Protein AF-A0A961DR16-F1 (afdb_monomer)

Structure (mmCIF, N/CA/C/O backbone):
data_AF-A0A961DR16-F1
#
_entry.id   AF-A0A961DR16-F1
#
loop_
_atom_site.group_PDB
_atom_site.id
_atom_site.type_symbol
_atom_site.label_atom_id
_atom_site.label_alt_id
_atom_site.label_comp_id
_atom_site.label_asym_id
_atom_site.label_entity_id
_atom_site.label_seq_id
_atom_site.pdbx_PDB_ins_code
_atom_site.Cartn_x
_atom_site.Cartn_y
_atom_site.Cartn_z
_atom_site.occupancy
_atom_site.B_iso_or_equiv
_atom_site.auth_seq_id
_atom_site.auth_comp_id
_atom_site.auth_asym_id
_atom_site.auth_atom_id
_atom_site.pdbx_PDB_model_num
ATOM 1 N N . HIS A 1 1 ? 6.311 -1.188 -8.742 1.00 85.31 1 HIS A N 1
ATOM 2 C CA . HIS A 1 1 ? 7.162 -2.387 -8.884 1.00 85.31 1 HIS A CA 1
ATOM 3 C C . HIS A 1 1 ? 6.751 -3.247 -10.075 1.00 85.31 1 HIS A C 1
ATOM 5 O O . HIS A 1 1 ? 7.633 -3.794 -10.712 1.00 85.31 1 HIS A O 1
ATOM 11 N N . GLY A 1 2 ? 5.461 -3.376 -10.415 1.00 91.25 2 GLY A N 1
ATOM 12 C CA . GLY A 1 2 ? 5.028 -4.205 -11.551 1.00 91.25 2 GLY A CA 1
ATOM 13 C C . GLY A 1 2 ? 4.979 -5.707 -11.258 1.00 91.25 2 GLY A C 1
ATOM 14 O O . GLY A 1 2 ? 4.564 -6.468 -12.116 1.00 91.25 2 GLY A O 1
ATOM 15 N N . VAL A 1 3 ? 5.368 -6.140 -10.059 1.00 94.44 3 VAL A N 1
ATOM 16 C CA . VAL A 1 3 ? 5.118 -7.505 -9.571 1.00 94.44 3 VAL A CA 1
ATOM 17 C C . VAL A 1 3 ? 3.667 -7.665 -9.110 1.00 94.44 3 VAL A C 1
ATOM 19 O O . VAL A 1 3 ? 3.173 -6.808 -8.372 1.00 94.44 3 VAL A O 1
ATOM 22 N N . GLY A 1 4 ? 3.039 -8.780 -9.491 1.00 96.81 4 GLY A N 1
ATOM 23 C CA . GLY A 1 4 ? 1.672 -9.143 -9.116 1.00 96.81 4 GLY A CA 1
ATOM 24 C C . GLY A 1 4 ? 0.606 -8.366 -9.888 1.00 96.81 4 GLY A C 1
ATOM 25 O O . GLY A 1 4 ? 0.811 -7.994 -11.046 1.00 96.81 4 GLY A O 1
ATOM 26 N N . MET A 1 5 ? -0.543 -8.128 -9.255 1.00 98.38 5 MET A N 1
ATOM 27 C CA . MET A 1 5 ? -1.709 -7.570 -9.939 1.00 98.38 5 MET A CA 1
ATOM 28 C C . MET A 1 5 ? -1.499 -6.122 -10.390 1.00 98.38 5 MET A C 1
ATOM 30 O O . MET A 1 5 ? -1.192 -5.243 -9.581 1.00 98.38 5 MET A O 1
ATOM 34 N N . SER A 1 6 ? -1.713 -5.858 -11.684 1.00 97.94 6 SER A N 1
ATOM 35 C CA . SER A 1 6 ? -1.955 -4.494 -12.163 1.00 97.94 6 SER A CA 1
ATOM 36 C C . SER A 1 6 ? -3.393 -4.109 -11.852 1.00 97.94 6 SER A C 1
ATOM 38 O O . SER A 1 6 ? -4.320 -4.813 -12.244 1.00 97.94 6 SER A O 1
ATOM 40 N N . GLN A 1 7 ? -3.594 -2.980 -11.180 1.00 97.94 7 GLN A N 1
ATOM 41 C CA . GLN A 1 7 ? -4.934 -2.469 -10.904 1.00 97.94 7 GLN A CA 1
ATOM 42 C C . GLN A 1 7 ? -5.639 -2.081 -12.208 1.00 97.94 7 GLN A C 1
ATOM 44 O O . GLN A 1 7 ? -6.769 -2.506 -12.441 1.00 97.94 7 GLN A O 1
ATOM 49 N N . TYR A 1 8 ? -4.969 -1.336 -13.095 1.00 98.00 8 TYR A N 1
ATOM 50 C CA . TYR A 1 8 ? -5.523 -1.023 -14.417 1.00 98.00 8 TYR A CA 1
ATOM 51 C C . TYR A 1 8 ? -5.698 -2.265 -15.293 1.00 98.00 8 TYR A C 1
ATOM 53 O O . TYR A 1 8 ? -6.642 -2.325 -16.076 1.00 98.00 8 TYR A O 1
ATOM 61 N N . GLY A 1 9 ? -4.837 -3.266 -15.133 1.00 97.88 9 GLY A N 1
ATOM 62 C CA . GLY A 1 9 ? -4.998 -4.546 -15.805 1.00 97.88 9 GLY A CA 1
ATOM 63 C C . GLY A 1 9 ? -6.221 -5.327 -15.310 1.00 97.88 9 GLY A C 1
ATOM 64 O O . GLY A 1 9 ? -7.011 -5.803 -16.122 1.00 97.88 9 GLY A O 1
ATOM 65 N N . ALA A 1 10 ? -6.469 -5.366 -13.996 1.00 98.56 10 ALA A N 1
ATOM 66 C CA . ALA A 1 10 ? -7.695 -5.921 -13.419 1.00 98.56 10 ALA A CA 1
ATOM 67 C C . ALA A 1 10 ? -8.947 -5.169 -13.902 1.00 98.56 10 ALA A C 1
ATOM 69 O O . ALA A 1 10 ? -9.944 -5.796 -14.256 1.00 98.56 10 ALA A O 1
ATOM 70 N N . TYR A 1 11 ? -8.878 -3.836 -13.996 1.00 98.12 11 TYR A N 1
ATOM 71 C CA . TYR A 1 11 ? -9.921 -3.016 -14.618 1.00 98.12 11 TYR A CA 1
ATOM 72 C C . TYR A 1 11 ? -10.165 -3.415 -16.079 1.00 98.12 11 TYR A C 1
ATOM 74 O O . TYR A 1 11 ? -11.309 -3.655 -16.461 1.00 98.12 11 TYR A O 1
ATOM 82 N N . GLY A 1 12 ? -9.109 -3.535 -16.890 1.00 97.50 12 GLY A N 1
ATOM 83 C CA . GLY A 1 12 ? -9.225 -3.933 -18.292 1.00 97.50 12 GLY A CA 1
ATOM 84 C C . GLY A 1 12 ? -9.785 -5.342 -18.475 1.00 97.50 12 GLY A C 1
ATOM 85 O O . GLY A 1 12 ? -10.627 -5.549 -19.344 1.00 97.50 12 GLY A O 1
ATOM 86 N N . ARG A 1 13 ? -9.390 -6.293 -17.622 1.00 98.06 13 ARG A N 1
ATOM 87 C CA . ARG A 1 13 ? -9.940 -7.657 -17.612 1.00 98.06 13 ARG A CA 1
ATOM 88 C C . ARG A 1 13 ? -11.418 -7.668 -17.241 1.00 98.06 13 ARG A C 1
ATOM 90 O O . ARG A 1 13 ? -12.201 -8.327 -17.916 1.00 98.06 13 ARG A O 1
ATOM 97 N N . ALA A 1 14 ? -11.818 -6.897 -16.231 1.00 98.12 14 ALA A N 1
ATOM 98 C CA . ALA A 1 14 ? -13.223 -6.780 -15.856 1.00 98.12 14 ALA A CA 1
ATOM 99 C C . ALA A 1 14 ? -14.070 -6.152 -16.979 1.00 98.12 14 ALA A C 1
ATOM 101 O O . ALA A 1 14 ? -15.179 -6.611 -17.237 1.00 98.12 14 ALA A O 1
ATOM 102 N N . LEU A 1 15 ? -13.544 -5.153 -17.703 1.00 96.56 15 LEU A N 1
ATOM 103 C CA . LEU A 1 15 ? -14.204 -4.616 -18.903 1.00 96.56 15 LEU A CA 1
ATOM 104 C C . LEU A 1 15 ? -14.317 -5.644 -20.037 1.00 96.56 15 LEU A C 1
ATOM 106 O O . LEU A 1 15 ? -15.267 -5.593 -20.811 1.00 96.56 15 LEU A O 1
ATOM 110 N N . ALA A 1 16 ? -13.369 -6.576 -20.124 1.00 96.62 16 ALA A N 1
ATOM 111 C CA . ALA A 1 16 ? -13.408 -7.697 -21.057 1.00 96.62 16 ALA A CA 1
ATOM 112 C C . ALA A 1 16 ? -14.299 -8.862 -20.580 1.00 96.62 16 ALA A C 1
ATOM 114 O O . ALA A 1 16 ? -14.331 -9.907 -21.225 1.00 96.62 16 ALA A O 1
ATOM 115 N N . GLY A 1 17 ? -15.025 -8.695 -19.470 1.00 96.75 17 GLY A N 1
ATOM 116 C CA . GLY A 1 17 ? -15.970 -9.683 -18.951 1.00 96.75 17 GLY A CA 1
ATOM 117 C C . GLY A 1 17 ? -15.346 -10.779 -18.087 1.00 96.75 17 GLY A C 1
ATOM 118 O O . GLY A 1 17 ? -16.026 -11.761 -17.805 1.00 96.75 17 GLY A O 1
ATOM 119 N N . HIS A 1 18 ? -14.086 -10.633 -17.665 1.00 98.31 18 HIS A N 1
ATOM 120 C CA . HIS A 1 18 ? -13.470 -11.593 -16.750 1.00 98.31 18 HIS A CA 1
ATOM 121 C C . HIS A 1 18 ? -14.071 -11.466 -15.345 1.00 98.31 18 HIS A C 1
ATOM 123 O O . HIS A 1 18 ? -14.212 -10.355 -14.823 1.00 98.31 18 HIS A O 1
ATOM 129 N N . ASP A 1 19 ? -14.361 -12.603 -14.717 1.00 98.50 19 ASP A N 1
ATOM 130 C CA . ASP A 1 19 ? -14.769 -12.654 -13.313 1.00 98.50 19 ASP A CA 1
ATOM 131 C C . ASP A 1 19 ? -13.575 -12.515 -12.348 1.00 98.50 19 ASP A C 1
ATOM 133 O O . ASP A 1 19 ? -12.403 -12.546 -12.741 1.00 98.50 19 ASP A O 1
ATOM 137 N N . VAL A 1 20 ? -13.863 -12.359 -11.053 1.00 98.56 20 VAL A N 1
ATOM 138 C CA . VAL A 1 20 ? -12.836 -12.239 -10.008 1.00 98.56 20 VAL A CA 1
ATOM 139 C C . VAL A 1 20 ? -11.817 -13.388 -10.001 1.00 98.56 20 VAL A C 1
ATOM 141 O O . VAL A 1 20 ? -10.637 -13.140 -9.746 1.00 98.56 20 VAL A O 1
ATOM 144 N N . ALA A 1 21 ? -12.226 -14.628 -10.284 1.00 98.50 21 ALA A N 1
ATOM 145 C CA . ALA A 1 21 ? -11.323 -15.775 -10.261 1.00 98.50 21 ALA A CA 1
ATOM 146 C C . ALA A 1 21 ? -10.365 -15.732 -11.455 1.00 98.50 21 ALA A C 1
ATOM 148 O O . ALA A 1 21 ? -9.158 -15.877 -11.275 1.00 98.50 21 ALA A O 1
ATOM 149 N N . GLN A 1 22 ? -10.880 -15.432 -12.647 1.00 98.50 22 GLN A N 1
ATOM 150 C CA . GLN A 1 22 ? -10.090 -15.250 -13.864 1.00 98.50 22 GLN A CA 1
ATOM 151 C C . GLN A 1 22 ? -9.128 -14.060 -13.765 1.00 98.50 22 GLN A C 1
ATOM 153 O O . GLN A 1 22 ? -8.021 -14.108 -14.305 1.00 98.50 22 GLN A O 1
ATOM 158 N N . ILE A 1 23 ? -9.532 -12.976 -13.093 1.00 98.75 23 ILE A N 1
ATOM 159 C CA . ILE A 1 23 ? -8.651 -11.831 -12.836 1.00 98.75 23 ILE A CA 1
ATOM 160 C C . ILE A 1 23 ? -7.509 -12.248 -11.906 1.00 98.75 23 ILE A C 1
ATOM 162 O O . ILE A 1 23 ? -6.351 -11.985 -12.219 1.00 98.75 23 ILE A O 1
ATOM 166 N N . LEU A 1 24 ? -7.814 -12.890 -10.775 1.00 98.75 24 LEU A N 1
ATOM 167 C CA . LEU A 1 24 ? -6.795 -13.266 -9.793 1.00 98.75 24 LEU A CA 1
ATOM 168 C C . LEU A 1 24 ? -5.847 -14.348 -10.319 1.00 98.75 24 LEU A C 1
ATOM 170 O O . LEU A 1 24 ? -4.644 -14.214 -10.116 1.00 98.75 24 LEU A O 1
ATOM 174 N N . ASP A 1 25 ? -6.345 -15.353 -11.042 1.00 98.00 25 ASP A N 1
ATOM 175 C CA . ASP A 1 25 ? -5.513 -16.403 -11.648 1.00 98.00 25 ASP A CA 1
ATOM 176 C C . ASP A 1 25 ? -4.511 -15.830 -12.663 1.00 98.00 25 ASP A C 1
ATOM 178 O O . ASP A 1 25 ? -3.350 -16.232 -12.698 1.00 98.00 25 ASP A O 1
ATOM 182 N N . ALA A 1 26 ? -4.903 -14.792 -13.412 1.00 96.88 26 ALA A N 1
ATOM 183 C CA . ALA A 1 26 ? -4.005 -14.128 -14.354 1.00 96.88 26 ALA A CA 1
ATOM 184 C C . ALA A 1 26 ? -2.812 -13.415 -13.688 1.00 96.88 26 ALA A C 1
ATOM 186 O O . ALA A 1 26 ? -1.779 -13.232 -14.332 1.00 96.88 26 ALA A O 1
ATOM 187 N N . TYR A 1 27 ? -2.944 -12.989 -12.427 1.00 98.12 27 TYR A N 1
ATOM 188 C CA . TYR A 1 27 ? -1.900 -12.252 -11.700 1.00 98.12 27 TYR A CA 1
ATOM 189 C C . TYR A 1 27 ? -1.204 -13.059 -10.605 1.00 98.12 27 TYR A C 1
ATOM 191 O O . TYR A 1 27 ? -0.103 -12.692 -10.188 1.00 98.12 27 TYR A O 1
ATOM 199 N N . TYR A 1 28 ? -1.843 -14.130 -10.143 1.00 98.12 28 TYR A N 1
ATOM 200 C CA . TYR A 1 28 ? -1.378 -15.008 -9.078 1.00 98.12 28 TYR A CA 1
ATOM 201 C C . TYR A 1 28 ? -1.590 -16.484 -9.469 1.00 98.12 28 TYR A C 1
ATOM 203 O O . TYR A 1 28 ? -2.279 -17.214 -8.748 1.00 98.12 28 TYR A O 1
ATOM 211 N N . PRO A 1 29 ? -1.043 -16.946 -10.609 1.00 96.75 29 PRO A N 1
ATOM 212 C CA . PRO A 1 29 ? -1.299 -18.293 -11.110 1.00 96.75 29 PRO A CA 1
ATOM 213 C C . PRO A 1 29 ? -0.874 -19.359 -10.102 1.00 96.75 29 PRO A C 1
ATOM 215 O O . PRO A 1 29 ? 0.152 -19.234 -9.429 1.00 96.75 29 PRO A O 1
ATOM 218 N N . GLY A 1 30 ? -1.668 -20.425 -10.001 1.00 95.50 30 GLY A N 1
ATOM 219 C CA . GLY A 1 30 ? -1.425 -21.514 -9.050 1.00 95.50 30 GLY A CA 1
ATOM 220 C C . GLY A 1 30 ? -1.799 -21.186 -7.599 1.00 95.50 30 GLY A C 1
ATOM 221 O O . GLY A 1 30 ? -1.484 -21.967 -6.701 1.00 95.50 30 GLY A O 1
ATOM 222 N N . THR A 1 31 ? -2.465 -20.054 -7.351 1.00 98.25 31 THR A N 1
ATOM 223 C CA . THR A 1 31 ? -3.117 -19.773 -6.063 1.00 98.25 31 THR A CA 1
ATOM 224 C C . THR A 1 31 ? -4.586 -20.201 -6.071 1.00 98.25 31 THR A C 1
ATOM 226 O O . THR A 1 31 ? -5.191 -20.367 -7.127 1.00 98.25 31 THR A O 1
ATOM 229 N N . ALA A 1 32 ? -5.172 -20.389 -4.888 1.00 98.19 32 ALA A N 1
ATOM 230 C CA . ALA A 1 32 ? -6.586 -20.718 -4.715 1.00 98.19 32 ALA A CA 1
ATOM 231 C C . ALA A 1 32 ? -7.299 -19.654 -3.871 1.00 98.19 32 ALA A C 1
ATOM 233 O O . ALA A 1 32 ? -6.724 -19.121 -2.923 1.00 98.19 32 ALA A O 1
ATOM 234 N N . ILE A 1 33 ? -8.562 -19.359 -4.193 1.00 98.56 33 ILE A N 1
ATOM 235 C CA . ILE A 1 33 ? -9.415 -18.490 -3.371 1.00 98.56 33 ILE A CA 1
ATOM 236 C C . ILE A 1 33 ? -10.044 -19.338 -2.265 1.00 98.56 33 ILE A C 1
ATOM 238 O O . ILE A 1 33 ? -10.956 -20.126 -2.515 1.00 98.56 33 ILE A O 1
ATOM 242 N N . GLU A 1 34 ? -9.605 -19.142 -1.026 1.00 98.00 34 GLU A N 1
ATOM 243 C CA . GLU A 1 34 ? -10.048 -19.935 0.121 1.00 98.00 34 GLU A CA 1
ATOM 244 C C . GLU A 1 34 ? -10.640 -19.064 1.237 1.00 98.00 34 GLU A C 1
ATOM 246 O O . GLU A 1 34 ? -10.194 -17.931 1.452 1.00 98.00 34 GLU A O 1
ATOM 251 N N . PRO A 1 35 ? -11.638 -19.574 1.984 1.00 97.50 35 PRO A N 1
ATOM 252 C CA . PRO A 1 35 ? -12.074 -18.932 3.213 1.00 97.50 35 PRO A CA 1
ATOM 253 C C . PRO A 1 35 ? -10.999 -19.073 4.297 1.00 97.50 35 PRO A C 1
ATOM 255 O O . PRO A 1 35 ? -10.468 -20.162 4.519 1.00 97.50 35 PRO A O 1
ATOM 258 N N . ARG A 1 36 ? -10.712 -17.993 5.026 1.00 95.75 36 ARG A N 1
ATOM 259 C CA . ARG A 1 36 ? -9.852 -18.014 6.216 1.00 95.75 36 ARG A CA 1
ATOM 260 C C . ARG A 1 36 ? -10.469 -17.195 7.342 1.00 95.75 36 ARG A C 1
ATOM 262 O O . ARG A 1 36 ? -10.976 -16.100 7.122 1.00 95.75 36 ARG A O 1
ATOM 269 N N . SER A 1 37 ? -10.382 -17.728 8.560 1.00 93.62 37 SER A N 1
ATOM 270 C CA . SER A 1 37 ? -10.653 -16.957 9.774 1.00 93.62 37 SER A CA 1
ATOM 271 C C . SER A 1 37 ? -9.455 -16.058 10.050 1.00 93.62 37 SER A C 1
ATOM 273 O O . SER A 1 37 ? -8.331 -16.549 10.158 1.00 93.62 37 SER A O 1
ATOM 275 N N . LEU A 1 38 ? -9.687 -14.751 10.138 1.00 94.25 38 LEU A N 1
ATOM 276 C CA . LEU A 1 38 ? -8.639 -13.745 10.290 1.00 94.25 38 LEU A CA 1
ATOM 277 C C . LEU A 1 38 ? -8.850 -12.981 11.595 1.00 94.25 38 LEU A C 1
ATOM 279 O O . LEU A 1 38 ? -9.981 -12.659 11.954 1.00 94.25 38 LEU A O 1
ATOM 283 N N . GLY A 1 39 ? -7.753 -12.724 12.305 1.00 93.75 39 GLY A N 1
ATOM 284 C CA . GLY A 1 39 ? -7.767 -11.915 13.519 1.00 93.75 39 GLY A CA 1
ATOM 285 C C . GLY A 1 39 ? -7.950 -10.427 13.228 1.00 93.75 39 GLY A C 1
ATOM 286 O O . GLY A 1 39 ? -7.964 -9.992 12.073 1.00 93.75 39 GLY A O 1
ATOM 287 N N . ASN A 1 40 ? -8.056 -9.649 14.302 1.00 96.44 40 ASN A N 1
ATOM 288 C CA . ASN A 1 40 ? -8.091 -8.197 14.202 1.00 96.44 40 ASN A CA 1
ATOM 289 C C . ASN A 1 40 ? -6.731 -7.642 13.778 1.00 96.44 40 ASN A C 1
ATOM 291 O O . ASN A 1 40 ? -5.692 -8.183 14.157 1.00 96.44 40 ASN A O 1
ATOM 295 N N . ILE A 1 41 ? -6.754 -6.531 13.048 1.00 96.25 41 ILE A N 1
ATOM 296 C CA . ILE A 1 41 ? -5.560 -5.867 12.534 1.00 96.25 41 ILE A CA 1
ATOM 297 C C . ILE A 1 41 ? -5.309 -4.518 13.206 1.00 96.25 41 ILE A C 1
ATOM 299 O O . ILE A 1 41 ? -6.235 -3.799 13.592 1.00 96.25 41 ILE A O 1
ATOM 303 N N . ARG A 1 42 ? -4.026 -4.186 13.353 1.00 97.81 42 ARG A N 1
ATOM 304 C CA . ARG A 1 42 ? -3.520 -2.957 13.963 1.00 97.81 42 ARG A CA 1
ATOM 305 C C . ARG A 1 42 ? -2.771 -2.150 12.915 1.00 97.81 42 ARG A C 1
ATOM 307 O O . ARG A 1 42 ? -1.752 -2.599 12.386 1.00 97.81 42 ARG A O 1
ATOM 314 N N . VAL A 1 43 ? -3.255 -0.946 12.638 1.00 98.06 43 VAL A N 1
ATOM 315 C CA . VAL A 1 43 ? -2.739 -0.105 11.553 1.00 98.06 43 VAL A CA 1
ATOM 316 C C . VAL A 1 43 ? -2.116 1.159 12.120 1.00 98.06 43 VAL A C 1
ATOM 318 O O . VAL A 1 43 ? -2.803 1.957 12.753 1.00 98.06 43 VAL A O 1
ATOM 321 N N . HIS A 1 44 ? -0.826 1.372 11.867 1.00 97.38 44 HIS A N 1
ATOM 322 C CA . HIS A 1 44 ? -0.148 2.632 12.160 1.00 97.38 44 HIS A CA 1
ATOM 323 C C . HIS A 1 44 ? -0.621 3.722 11.193 1.00 97.38 44 HIS A C 1
ATOM 325 O O . HIS A 1 44 ? -0.406 3.641 9.978 1.00 97.38 44 HIS A O 1
ATOM 331 N N . ILE A 1 45 ? -1.289 4.743 11.732 1.00 96.44 45 ILE A N 1
ATOM 332 C CA . ILE A 1 45 ? -1.884 5.830 10.939 1.00 96.44 45 ILE A CA 1
ATOM 333 C C . ILE A 1 45 ? -1.047 7.112 10.928 1.00 96.44 45 ILE A C 1
ATOM 335 O O . ILE A 1 45 ? -1.337 8.024 10.157 1.00 96.44 45 ILE A O 1
ATOM 339 N N . GLY A 1 46 ? -0.001 7.187 11.751 1.00 93.38 46 GLY A N 1
ATOM 340 C CA . GLY A 1 46 ? 0.953 8.290 11.740 1.00 93.38 46 GLY A CA 1
ATOM 341 C C . GLY A 1 46 ? 1.619 8.533 13.089 1.00 93.38 46 GLY A C 1
ATOM 342 O O . GLY A 1 46 ? 1.187 8.021 14.121 1.00 93.38 46 GLY A O 1
ATOM 343 N N . ASP A 1 47 ? 2.662 9.358 13.060 1.00 94.81 47 ASP A N 1
ATOM 344 C CA . ASP A 1 47 ? 3.305 9.920 14.245 1.00 94.81 47 ASP A CA 1
ATOM 345 C C . ASP A 1 47 ? 3.196 11.461 14.175 1.00 94.81 47 ASP A C 1
ATOM 347 O O . ASP A 1 47 ? 3.312 12.037 13.091 1.00 94.81 47 ASP A O 1
ATOM 351 N N . ALA A 1 48 ? 2.949 12.141 15.298 1.00 94.44 48 ALA A N 1
ATOM 352 C CA . ALA A 1 48 ? 2.786 13.600 15.346 1.00 94.44 48 ALA A CA 1
ATOM 353 C C . ALA A 1 48 ? 3.170 14.188 16.711 1.00 94.44 48 ALA A C 1
ATOM 355 O O . ALA A 1 48 ? 2.996 13.538 17.731 1.00 94.44 48 ALA A O 1
ATOM 356 N N . GLN A 1 49 ? 3.630 15.443 16.767 1.00 94.69 49 GLN A N 1
ATOM 357 C CA . GLN A 1 49 ? 3.937 16.114 18.048 1.00 94.69 49 GLN A CA 1
ATOM 358 C C . GLN A 1 49 ? 2.695 16.281 18.943 1.00 94.69 49 GLN A C 1
ATOM 360 O O . GLN A 1 49 ? 2.765 16.181 20.167 1.00 94.69 49 GLN A O 1
ATOM 365 N N . ALA A 1 50 ? 1.554 16.534 18.309 1.00 93.31 50 ALA A N 1
ATOM 366 C CA . ALA A 1 50 ? 0.232 16.621 18.906 1.00 93.31 50 ALA A CA 1
ATOM 367 C C . ALA A 1 50 ? -0.809 16.327 17.818 1.00 93.31 50 ALA A C 1
ATOM 369 O O . ALA A 1 50 ? -0.516 16.435 16.624 1.00 93.31 50 ALA A O 1
ATOM 370 N N . THR A 1 51 ? -2.033 15.997 18.214 1.00 95.12 51 THR A N 1
ATOM 371 C CA . THR A 1 51 ? -3.168 15.916 17.290 1.00 95.12 51 THR A CA 1
ATOM 372 C C . THR A 1 51 ? -4.419 16.460 17.951 1.00 95.12 51 THR A C 1
ATOM 374 O O . THR A 1 51 ? -4.511 16.531 19.174 1.00 95.12 51 THR A O 1
ATOM 377 N N . GLU A 1 52 ? -5.400 16.807 17.131 1.00 93.44 52 GLU A N 1
ATOM 378 C CA . GLU A 1 52 ? -6.753 17.044 17.598 1.00 93.44 52 GLU A CA 1
ATOM 379 C C . GLU A 1 52 ? -7.706 15.995 17.054 1.00 93.44 52 GLU A C 1
ATOM 381 O O . GLU A 1 52 ? -7.542 15.524 15.922 1.00 93.44 52 GLU A O 1
ATOM 386 N N . LEU A 1 53 ? -8.690 15.642 17.874 1.00 93.69 53 LEU A N 1
ATOM 387 C CA . LEU A 1 53 ? -9.758 14.719 17.528 1.00 93.69 53 LEU A CA 1
ATOM 388 C C . LEU A 1 53 ? -11.093 15.456 17.574 1.00 93.69 53 LEU A C 1
ATOM 390 O O . LEU A 1 53 ? -11.354 16.193 18.523 1.00 93.69 53 LEU A O 1
ATOM 394 N N . THR A 1 54 ? -11.933 15.242 16.567 1.00 91.56 54 THR A N 1
ATOM 395 C CA . THR A 1 54 ? -13.316 15.729 16.554 1.00 91.56 54 THR A CA 1
ATOM 396 C C . THR A 1 54 ? -14.257 14.641 16.073 1.00 91.56 54 THR A C 1
ATOM 398 O O . THR A 1 54 ? -13.896 13.816 15.233 1.00 91.56 54 THR A O 1
ATOM 401 N N . ASN A 1 55 ? -15.484 14.659 16.581 1.00 89.88 55 ASN A N 1
ATOM 402 C CA . ASN A 1 55 ? -16.594 13.893 16.033 1.00 89.88 55 ASN A CA 1
ATOM 403 C C . ASN A 1 55 ? -17.712 14.894 15.686 1.00 89.88 55 ASN A C 1
ATOM 405 O O . ASN A 1 55 ? -18.304 15.482 16.592 1.00 89.88 55 ASN A O 1
ATOM 409 N N . PRO A 1 56 ? -17.960 15.180 14.394 1.00 83.12 56 PRO A N 1
ATOM 410 C CA . PRO A 1 56 ? -18.910 16.222 14.008 1.00 83.12 56 PRO A CA 1
ATOM 411 C C . PRO A 1 56 ? -20.369 15.920 14.342 1.00 83.12 56 PRO A C 1
ATOM 413 O O . PRO A 1 56 ? -21.177 16.844 14.374 1.00 83.12 56 PRO A O 1
ATOM 416 N N . THR A 1 57 ? -20.718 14.649 14.545 1.00 84.94 57 THR A N 1
ATOM 417 C CA . THR A 1 57 ? -22.113 14.197 14.656 1.00 84.94 57 THR A CA 1
ATOM 418 C C . THR A 1 57 ? -22.382 13.338 15.887 1.00 84.94 57 THR A C 1
ATOM 420 O O . THR A 1 57 ? -23.542 13.071 16.178 1.00 84.94 57 THR A O 1
ATOM 423 N N . GLY A 1 58 ? -21.346 12.920 16.615 1.00 86.56 58 GLY A N 1
ATOM 424 C CA . GLY A 1 58 ? -21.468 12.023 17.761 1.00 86.56 58 GLY A CA 1
ATOM 425 C C . GLY A 1 58 ? -20.491 12.346 18.886 1.00 86.56 58 GLY A C 1
ATOM 426 O O . GLY A 1 58 ? -19.762 13.336 18.850 1.00 86.56 58 GLY A O 1
ATOM 427 N N . ASN A 1 59 ? -20.477 11.476 19.892 1.00 88.81 59 ASN A N 1
ATOM 428 C CA . ASN A 1 59 ? -19.627 11.611 21.073 1.00 88.81 59 ASN A CA 1
ATOM 429 C C . ASN A 1 59 ? -18.324 10.819 20.915 1.00 88.81 59 ASN A C 1
ATOM 431 O O . ASN A 1 59 ? -18.264 9.843 20.161 1.00 88.81 59 ASN A O 1
ATOM 435 N N . ILE A 1 60 ? -17.287 11.216 21.657 1.00 90.56 60 ILE A N 1
ATOM 436 C CA . ILE A 1 60 ? -16.019 10.479 21.725 1.00 90.56 60 ILE A CA 1
ATOM 437 C C . ILE A 1 60 ? -15.897 9.828 23.099 1.00 90.56 60 ILE A C 1
ATOM 439 O O . ILE A 1 60 ? -15.956 10.500 24.129 1.00 90.56 60 ILE A O 1
ATOM 443 N N . VAL A 1 61 ? -15.682 8.516 23.107 1.00 91.50 61 VAL A N 1
ATOM 444 C CA . VAL A 1 61 ? -15.326 7.756 24.304 1.00 91.50 61 VAL A CA 1
ATOM 445 C C . VAL A 1 61 ? -13.808 7.710 24.409 1.00 91.50 61 VAL A C 1
ATOM 447 O O . VAL A 1 61 ? -13.130 7.280 23.477 1.00 91.50 61 VAL A O 1
ATOM 450 N N . ILE A 1 62 ? -13.279 8.151 25.547 1.00 92.31 62 ILE A N 1
ATOM 451 C CA . ILE A 1 62 ? -11.856 8.110 25.884 1.00 92.31 62 ILE A CA 1
ATOM 452 C C . ILE A 1 62 ? -11.668 7.035 26.946 1.00 92.31 62 ILE A C 1
ATOM 454 O O . ILE A 1 62 ? -12.362 7.046 27.958 1.00 92.31 62 ILE A O 1
ATOM 458 N N . THR A 1 63 ? -10.734 6.115 26.737 1.00 93.12 63 THR A N 1
ATOM 459 C CA . THR A 1 63 ? -10.398 5.061 27.704 1.00 93.12 63 THR A CA 1
ATOM 460 C C . THR A 1 63 ? -8.891 5.034 27.916 1.00 93.12 63 THR A C 1
ATOM 462 O O . THR A 1 63 ? -8.143 4.891 26.957 1.00 93.12 63 THR A O 1
ATOM 465 N N . ALA A 1 64 ? -8.423 5.172 29.151 1.00 91.31 64 ALA A N 1
ATOM 466 C CA . ALA A 1 64 ? -7.019 4.967 29.493 1.00 91.31 64 ALA A CA 1
ATOM 467 C C . ALA A 1 64 ? -6.703 3.474 29.646 1.00 91.31 64 ALA A C 1
ATOM 469 O O . ALA A 1 64 ? -7.589 2.658 29.898 1.00 91.31 64 ALA A O 1
ATOM 470 N N . GLU A 1 65 ? -5.424 3.116 29.565 1.00 89.56 65 GLU A N 1
ATOM 471 C CA . GLU A 1 65 ? -4.947 1.742 29.790 1.00 89.56 65 GLU A CA 1
ATOM 472 C C . GLU A 1 65 ? -5.350 1.134 31.141 1.00 89.56 65 GLU A C 1
ATOM 474 O O . GLU A 1 65 ? -5.513 -0.078 31.243 1.00 89.56 65 GLU A O 1
ATOM 479 N N . SER A 1 66 ? -5.578 1.967 32.162 1.00 88.00 66 SER A N 1
ATOM 480 C CA . SER A 1 66 ? -6.081 1.541 33.473 1.00 88.00 66 SER A CA 1
ATOM 481 C C . SER A 1 66 ? -7.547 1.089 33.459 1.00 88.00 66 SER A C 1
ATOM 483 O O . SER A 1 66 ? -8.051 0.626 34.479 1.00 88.00 66 SER A O 1
ATOM 485 N N . GLY A 1 67 ? -8.254 1.265 32.339 1.00 87.56 67 GLY A N 1
ATOM 486 C CA . GLY A 1 67 ? -9.697 1.056 32.213 1.00 87.56 67 GLY A CA 1
ATOM 487 C C . GLY A 1 67 ? -10.538 2.272 32.612 1.00 87.56 67 GLY A C 1
ATOM 488 O O . GLY A 1 67 ? -11.750 2.266 32.402 1.00 87.56 67 GLY A O 1
ATOM 489 N N . ALA A 1 68 ? -9.921 3.336 33.145 1.00 86.00 68 ALA A N 1
ATOM 490 C CA . ALA A 1 68 ? -10.618 4.590 33.410 1.00 86.00 68 ALA A CA 1
ATOM 491 C C . ALA A 1 68 ? -11.159 5.170 32.098 1.00 86.00 68 ALA A C 1
ATOM 493 O O . ALA A 1 68 ? -10.407 5.338 31.137 1.00 86.00 68 ALA A O 1
ATOM 494 N N . SER A 1 69 ? -12.453 5.481 32.058 1.00 85.94 69 SER A N 1
ATOM 495 C CA . SER A 1 69 ? -13.108 6.006 30.864 1.00 85.94 69 SER A CA 1
ATOM 496 C C . SER A 1 69 ? -13.862 7.297 31.150 1.00 85.94 69 SER A C 1
ATOM 498 O O . SER A 1 69 ? -14.396 7.501 32.238 1.00 85.94 69 SER A O 1
ATOM 500 N N . SER A 1 70 ? -13.892 8.162 30.141 1.00 84.31 70 SER A N 1
ATOM 501 C CA . SER A 1 70 ? -14.663 9.399 30.120 1.00 84.31 70 SER A CA 1
ATOM 502 C C . SER A 1 70 ? -15.336 9.524 28.761 1.00 84.31 70 SER A C 1
ATOM 504 O O . SER A 1 70 ? -14.721 9.247 27.732 1.00 84.31 70 SER A O 1
ATOM 506 N N . VAL A 1 71 ? -16.587 9.971 28.743 1.00 79.19 71 VAL A N 1
ATOM 507 C CA . VAL A 1 71 ? -17.294 10.300 27.503 1.00 79.19 71 VAL A CA 1
ATOM 508 C C . VAL A 1 71 ? -17.302 11.808 27.358 1.00 79.19 71 VAL A C 1
ATOM 510 O O . VAL A 1 71 ? -17.744 12.513 28.264 1.00 79.19 71 VAL A O 1
ATOM 513 N N . ILE A 1 72 ? -16.810 12.294 26.226 1.00 74.50 72 ILE A N 1
ATOM 514 C CA . ILE A 1 72 ? -16.918 13.701 25.865 1.00 74.50 72 ILE A CA 1
ATOM 515 C C . ILE A 1 72 ? -18.110 13.866 24.932 1.00 74.50 72 ILE A C 1
ATOM 517 O O . ILE A 1 72 ? -18.206 13.200 23.894 1.00 74.50 72 ILE A O 1
ATOM 521 N N . ALA A 1 73 ? -19.049 14.691 25.392 1.00 59.06 73 ALA A N 1
ATOM 522 C CA . ALA A 1 73 ? -20.383 14.833 24.846 1.00 59.06 73 ALA A CA 1
ATOM 523 C C . ALA A 1 73 ? -20.511 16.168 24.116 1.00 59.06 73 ALA A C 1
ATOM 525 O O . ALA A 1 73 ? -20.600 17.215 24.750 1.00 59.06 73 ALA A O 1
ATOM 526 N N . GLY A 1 74 ? -20.588 16.115 22.788 1.00 64.12 74 GLY A N 1
ATOM 527 C CA . GLY A 1 74 ? -20.845 17.303 21.987 1.00 64.12 74 GLY A CA 1
ATOM 528 C C . GLY A 1 74 ? -20.398 17.157 20.532 1.00 64.12 74 GLY A C 1
ATOM 529 O O . GLY A 1 74 ? -19.202 16.997 20.275 1.00 64.12 74 GLY A O 1
ATOM 530 N N . PRO A 1 75 ? -21.321 17.280 19.559 1.00 66.75 75 PRO A N 1
ATOM 531 C CA . PRO A 1 75 ? -20.963 17.440 18.156 1.00 66.75 75 PRO A CA 1
ATOM 532 C C . PRO A 1 75 ? -19.954 18.586 17.989 1.00 66.75 75 PRO A C 1
ATOM 534 O O . PRO A 1 75 ? -20.203 19.707 18.431 1.00 66.75 75 PRO A O 1
ATOM 537 N N . ASN A 1 76 ? -18.831 18.318 17.320 1.00 69.38 76 ASN A N 1
ATOM 538 C CA . ASN A 1 76 ? -17.742 19.273 17.050 1.00 69.38 76 ASN A CA 1
ATOM 539 C C . ASN A 1 76 ? -16.906 19.740 18.256 1.00 69.38 76 ASN A C 1
ATOM 541 O O . ASN A 1 76 ? -16.086 20.649 18.093 1.00 69.38 76 ASN A O 1
ATOM 545 N N . GLU A 1 77 ? -17.024 19.122 19.433 1.00 80.06 77 GLU A N 1
ATOM 546 C CA . GLU A 1 77 ? -16.026 19.353 20.481 1.00 80.06 77 GLU A CA 1
ATOM 547 C C . GLU A 1 77 ? -14.647 18.847 20.030 1.00 80.06 77 GLU A C 1
ATOM 549 O O . GLU A 1 77 ? -14.508 17.763 19.454 1.00 80.06 77 GLU A O 1
ATOM 554 N N . ARG A 1 78 ? -13.613 19.668 20.255 1.00 85.81 78 ARG A N 1
ATOM 555 C CA . ARG A 1 78 ? -12.227 19.357 19.885 1.00 85.81 78 ARG A CA 1
ATOM 556 C C . ARG A 1 78 ? -11.501 18.783 21.088 1.00 85.81 78 ARG A C 1
ATOM 558 O O . ARG A 1 78 ? -11.468 19.399 22.146 1.00 85.81 78 ARG A O 1
ATOM 565 N N . LEU A 1 79 ? -10.857 17.637 20.921 1.00 89.44 79 LEU A N 1
ATOM 566 C CA . LEU A 1 79 ? -9.939 17.076 21.908 1.00 89.44 79 LEU A CA 1
ATOM 567 C C . LEU A 1 79 ? -8.512 17.341 21.456 1.00 89.44 79 LEU A C 1
ATOM 569 O O . LEU A 1 79 ? -8.081 16.771 20.459 1.00 89.44 79 LEU A O 1
ATOM 573 N N . ALA A 1 80 ? -7.767 18.166 22.184 1.00 90.81 80 ALA A N 1
ATOM 574 C CA . ALA A 1 80 ? -6.333 18.305 21.972 1.00 90.81 80 ALA A CA 1
ATOM 575 C C . ALA A 1 80 ? -5.596 17.180 22.707 1.00 90.81 80 ALA A C 1
ATOM 577 O O . ALA A 1 80 ? -5.679 17.065 23.929 1.00 90.81 80 ALA A O 1
ATOM 578 N N . VAL A 1 81 ? -4.856 16.366 21.960 1.00 93.12 81 VAL A N 1
ATOM 579 C CA . VAL A 1 81 ? -4.070 15.244 22.477 1.00 93.12 81 VAL A CA 1
ATOM 580 C C . VAL A 1 81 ? -2.592 15.581 22.342 1.00 93.12 81 VAL A C 1
ATOM 582 O O . VAL A 1 81 ? -2.103 15.883 21.248 1.00 93.12 81 VAL A O 1
ATOM 585 N N . ARG A 1 82 ? -1.877 15.559 23.468 1.00 92.31 82 ARG A N 1
ATOM 586 C CA . ARG A 1 82 ? -0.465 15.948 23.555 1.00 92.31 82 ARG A CA 1
ATOM 587 C C . ARG A 1 82 ? 0.332 14.929 24.352 1.00 92.31 82 ARG A C 1
ATOM 589 O O . ARG A 1 82 ? -0.189 14.264 25.246 1.00 92.31 82 ARG A O 1
ATOM 596 N N . ARG A 1 83 ? 1.626 14.847 24.057 1.00 92.25 83 ARG A N 1
ATOM 597 C CA . ARG A 1 83 ? 2.5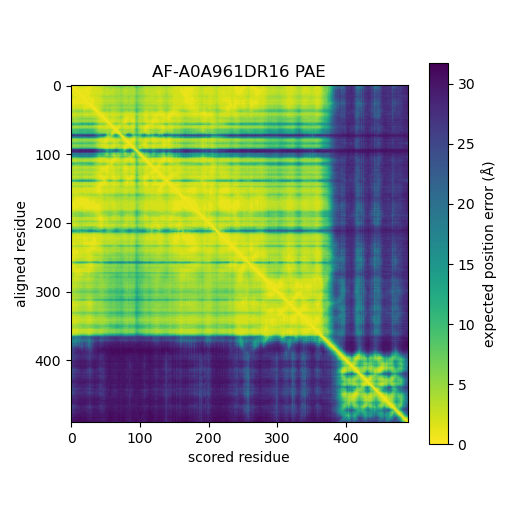78 14.120 24.894 1.00 92.25 83 ARG A CA 1
ATOM 598 C C . ARG A 1 83 ? 2.854 14.910 26.176 1.00 92.25 83 ARG A C 1
ATOM 600 O O . ARG A 1 83 ? 3.131 16.104 26.111 1.00 92.25 83 ARG A O 1
ATOM 607 N N . ASN A 1 84 ? 2.857 14.229 27.318 1.00 89.88 84 ASN A N 1
ATOM 608 C CA . ASN A 1 84 ? 3.305 14.753 28.605 1.00 89.88 84 ASN A CA 1
ATOM 609 C C . ASN A 1 84 ? 4.334 13.791 29.224 1.00 89.88 84 ASN A C 1
ATOM 611 O O . ASN A 1 84 ? 3.985 12.825 29.908 1.00 89.88 84 ASN A O 1
ATOM 615 N N . GLY A 1 85 ? 5.617 14.011 28.924 1.00 89.06 85 GLY A N 1
ATOM 616 C CA . GLY A 1 85 ? 6.701 13.114 29.332 1.00 89.06 85 GLY A CA 1
ATOM 617 C C . GLY A 1 85 ? 6.537 11.706 28.745 1.00 89.06 85 GLY A C 1
ATOM 618 O O . GLY A 1 85 ? 6.577 11.528 27.526 1.00 89.06 85 GLY A O 1
ATOM 619 N N . ALA A 1 86 ? 6.364 10.711 29.615 1.00 89.94 86 ALA A N 1
ATOM 620 C CA . ALA A 1 86 ? 6.090 9.319 29.243 1.00 89.94 86 ALA A CA 1
ATOM 621 C C . ALA A 1 86 ? 4.586 8.986 29.169 1.00 89.94 86 ALA A C 1
ATOM 623 O O . ALA A 1 86 ? 4.239 7.826 28.994 1.00 89.94 86 ALA A O 1
ATOM 624 N N . SER A 1 87 ? 3.704 9.981 29.303 1.00 91.50 87 SER A N 1
ATOM 625 C CA . SER A 1 87 ? 2.246 9.808 29.310 1.00 91.50 87 SER A CA 1
ATOM 626 C C . SER A 1 87 ? 1.547 10.631 28.224 1.00 91.50 87 SER A C 1
ATOM 628 O O . SER A 1 87 ? 2.154 11.511 27.603 1.00 91.50 87 SER A O 1
ATOM 630 N N . VAL A 1 88 ? 0.263 10.359 28.006 1.00 91.81 88 VAL A N 1
ATOM 631 C CA . VAL A 1 88 ? -0.628 11.131 27.132 1.00 91.81 88 VAL A CA 1
ATOM 632 C C . VAL A 1 88 ? -1.499 12.069 27.964 1.00 91.81 88 VAL A C 1
ATOM 634 O O . VAL A 1 88 ? -2.066 11.686 28.984 1.00 91.81 88 VAL A O 1
ATOM 637 N N . GLN A 1 89 ? -1.644 13.309 27.502 1.00 89.75 89 GLN A N 1
ATOM 638 C CA . GLN A 1 89 ? -2.574 14.289 28.053 1.00 89.75 89 GLN A CA 1
ATOM 639 C C . GLN A 1 89 ? -3.684 14.580 27.041 1.00 89.75 89 GLN A C 1
ATOM 641 O O . GLN A 1 89 ? -3.403 14.815 25.863 1.00 89.75 89 GLN A O 1
ATOM 646 N N . VAL A 1 90 ? -4.933 14.623 27.516 1.00 89.62 90 VAL A N 1
ATOM 647 C CA . VAL A 1 90 ? -6.101 14.999 26.713 1.00 89.62 90 VAL A CA 1
ATOM 648 C C . VAL A 1 90 ? -6.729 16.267 27.286 1.00 89.62 90 VAL A C 1
ATOM 650 O O . VAL A 1 90 ? -7.008 16.376 28.475 1.00 89.62 90 VAL A O 1
ATOM 653 N N . GLN A 1 91 ? -6.955 17.264 26.445 1.00 85.81 91 GLN A N 1
ATOM 654 C CA . GLN A 1 91 ? -7.614 18.505 26.832 1.00 85.81 91 GLN A CA 1
ATOM 655 C C . GLN A 1 91 ? -8.872 18.686 25.992 1.00 85.81 91 GLN A C 1
ATOM 657 O O . GLN A 1 91 ? -8.805 18.633 24.765 1.00 85.81 91 GLN A O 1
ATOM 662 N N . VAL A 1 92 ? -10.006 18.927 26.647 1.00 82.50 92 VAL A N 1
ATOM 663 C CA . VAL A 1 92 ? -11.238 19.305 25.956 1.00 82.50 92 VAL A CA 1
ATOM 664 C C . VAL A 1 92 ? -11.132 20.781 25.595 1.00 82.50 92 VAL A C 1
ATOM 666 O O . VAL A 1 92 ? -10.992 21.652 26.455 1.00 82.50 92 VAL A O 1
ATOM 669 N N . VAL A 1 93 ? -11.169 21.053 24.299 1.00 76.31 93 VAL A N 1
ATOM 670 C CA . VAL A 1 93 ? -11.193 22.380 23.690 1.00 76.31 93 VAL A CA 1
ATOM 671 C C . VAL A 1 93 ? -12.631 22.619 23.220 1.00 76.31 93 VAL A C 1
ATOM 673 O O . VAL A 1 93 ? -12.939 22.591 22.029 1.00 76.31 93 VAL A O 1
ATOM 676 N N . ALA A 1 94 ? -13.549 22.769 24.176 1.00 64.31 94 ALA A N 1
ATOM 677 C CA . ALA A 1 94 ? -14.914 23.202 23.889 1.00 64.31 94 ALA A CA 1
ATOM 678 C C . ALA A 1 94 ? -14.934 24.716 23.597 1.00 64.31 94 ALA A C 1
ATOM 680 O O . ALA A 1 94 ? -14.049 25.435 24.071 1.00 64.31 94 ALA A O 1
ATOM 681 N N . PRO A 1 95 ? -15.959 25.245 22.903 1.00 52.16 95 PRO A N 1
ATOM 682 C CA . PRO A 1 95 ? -16.103 26.685 22.735 1.00 52.16 95 PRO A CA 1
ATOM 683 C C . PRO A 1 95 ? -16.257 27.471 24.048 1.00 52.16 95 PRO A C 1
ATOM 685 O O . PRO A 1 95 ? -16.011 28.666 24.002 1.00 52.16 95 PRO A O 1
ATOM 688 N N . ASN A 1 96 ? -16.646 26.871 25.193 1.00 46.56 96 ASN A N 1
ATOM 689 C CA . ASN A 1 96 ? -16.966 27.644 26.415 1.00 46.56 96 ASN A CA 1
ATOM 690 C C . ASN A 1 96 ? -16.709 26.984 27.795 1.00 46.56 96 ASN A C 1
ATOM 692 O O . ASN A 1 96 ? -17.032 27.601 28.807 1.00 46.56 96 ASN A O 1
ATOM 696 N N . VAL A 1 97 ? -16.112 25.790 27.905 1.00 53.03 97 VAL A N 1
ATOM 697 C CA . VAL A 1 97 ? -15.660 25.248 29.210 1.00 53.03 97 VAL A CA 1
ATOM 698 C C . VAL A 1 97 ? -14.328 24.525 29.008 1.00 53.03 97 VAL A C 1
ATOM 700 O O . VAL A 1 97 ? -14.281 23.392 28.540 1.00 53.03 97 VAL A O 1
ATOM 703 N N . GLY A 1 98 ? -13.220 25.206 29.302 1.00 55.47 98 GLY A N 1
ATOM 704 C CA . GLY A 1 98 ? -11.887 24.610 29.251 1.00 55.47 98 GLY A CA 1
ATOM 705 C C . GLY A 1 98 ? -11.719 23.593 30.377 1.00 55.47 98 GLY A C 1
ATOM 706 O O . GLY A 1 98 ? -11.508 23.976 31.523 1.00 55.47 98 GLY A O 1
ATOM 707 N N . GLY A 1 99 ? -11.818 22.305 30.052 1.00 67.88 99 GLY A N 1
ATOM 708 C CA . GLY A 1 99 ? -11.570 21.202 30.977 1.00 67.88 99 GLY A CA 1
ATOM 709 C C . GLY A 1 99 ? -10.380 20.367 30.515 1.00 67.88 99 GLY A C 1
ATOM 710 O O . GLY A 1 99 ? -10.364 19.855 29.396 1.00 67.88 99 GLY A O 1
ATOM 711 N N . THR A 1 100 ? -9.371 20.201 31.369 1.00 67.31 100 THR A N 1
ATOM 712 C CA . THR A 1 100 ? -8.274 19.260 31.103 1.00 67.31 100 THR A CA 1
ATOM 713 C C . THR A 1 100 ? -8.640 17.898 31.680 1.00 67.31 100 THR A C 1
ATOM 715 O O . THR A 1 100 ? -8.715 17.745 32.898 1.00 67.31 100 THR A O 1
ATOM 718 N N . LEU A 1 101 ? -8.825 16.897 30.817 1.00 71.44 101 LEU A N 1
ATOM 719 C CA . LEU A 1 101 ? -8.957 15.504 31.235 1.00 71.44 101 LEU A CA 1
ATOM 720 C C . LEU A 1 101 ? -7.567 14.879 31.345 1.00 71.44 101 LEU A C 1
ATOM 722 O O . LEU A 1 101 ? -6.969 14.425 30.370 1.00 71.44 101 LEU A O 1
ATOM 726 N N . THR A 1 102 ? -7.030 14.855 32.557 1.00 66.75 102 THR A N 1
ATOM 727 C CA . THR A 1 102 ? -5.741 14.202 32.782 1.00 66.75 102 THR A CA 1
ATOM 728 C C . THR A 1 102 ? -5.971 12.738 33.119 1.00 66.75 102 THR A C 1
ATOM 730 O O . THR A 1 102 ? -6.752 12.429 34.015 1.00 66.75 102 THR A O 1
ATOM 733 N N . PHE A 1 103 ? -5.249 11.853 32.437 1.00 73.69 103 PHE A N 1
ATOM 734 C CA . PHE A 1 103 ? -5.101 10.448 32.805 1.00 73.69 103 PHE A CA 1
ATOM 735 C C . PHE A 1 103 ? -3.664 10.263 33.320 1.00 73.69 103 PHE A C 1
ATOM 737 O O . PHE A 1 103 ? -2.758 10.027 32.519 1.00 73.69 103 PHE A O 1
ATOM 744 N N . PRO A 1 104 ? -3.397 10.481 34.625 1.00 70.50 104 PRO A N 1
ATOM 745 C CA . PRO A 1 104 ? -2.033 10.516 35.139 1.00 70.50 104 PRO A CA 1
ATOM 746 C C . PRO A 1 104 ? -1.302 9.200 34.871 1.00 70.50 104 PRO A C 1
ATOM 748 O O . PRO A 1 104 ? -1.798 8.131 35.212 1.00 70.50 104 PRO A O 1
ATOM 751 N N . GLY A 1 105 ? -0.119 9.288 34.262 1.00 81.00 105 GLY A N 1
ATOM 752 C CA . GLY A 1 105 ? 0.728 8.127 33.986 1.00 81.00 105 GLY A CA 1
ATOM 753 C C . GLY A 1 105 ? 0.289 7.247 32.812 1.00 81.00 105 GLY A C 1
ATOM 754 O O . GLY A 1 105 ? 1.037 6.334 32.487 1.00 81.00 105 GLY A O 1
ATOM 755 N N . ALA A 1 106 ? -0.842 7.532 32.152 1.00 88.06 106 ALA A N 1
ATOM 756 C CA . ALA A 1 106 ? -1.337 6.708 31.049 1.00 88.06 106 ALA A CA 1
ATOM 757 C C . ALA A 1 106 ? -0.385 6.757 29.845 1.00 88.06 106 ALA A C 1
ATOM 759 O O . ALA A 1 106 ? -0.224 7.812 29.221 1.00 88.06 106 ALA A O 1
ATOM 760 N N . GLN A 1 107 ? 0.233 5.624 29.512 1.00 92.94 107 GLN A N 1
ATOM 761 C CA . GLN A 1 107 ? 1.083 5.496 28.325 1.00 92.94 107 GLN A CA 1
ATOM 762 C C . GLN A 1 107 ? 0.253 5.273 27.062 1.00 92.94 107 GLN A C 1
ATOM 764 O O . GLN A 1 107 ? 0.626 5.760 25.999 1.00 92.94 107 GLN A O 1
ATOM 769 N N . HIS A 1 108 ? -0.892 4.603 27.192 1.00 95.38 108 HIS A N 1
ATOM 770 C CA . HIS A 1 108 ? -1.869 4.429 26.122 1.00 95.38 108 HIS A CA 1
ATOM 771 C C . HIS A 1 108 ? -3.217 5.060 26.478 1.00 95.38 108 HIS A C 1
ATOM 773 O O . HIS A 1 108 ? -3.769 4.842 27.564 1.00 95.38 108 HIS A O 1
ATOM 779 N N . VAL A 1 109 ? -3.771 5.818 25.529 1.00 95.44 109 VAL A N 1
ATOM 780 C CA . VAL A 1 109 ? -5.134 6.355 25.594 1.00 95.44 109 VAL A CA 1
ATOM 781 C C . VAL A 1 109 ? -5.868 6.000 24.308 1.00 95.44 109 VAL A C 1
ATOM 783 O O . VAL A 1 109 ? -5.415 6.306 23.206 1.00 95.44 109 VAL A O 1
ATOM 786 N N . TYR A 1 110 ? -7.019 5.357 24.468 1.00 95.81 110 TYR A N 1
ATOM 787 C CA . TYR A 1 110 ? -7.861 4.853 23.396 1.00 95.81 110 TYR A CA 1
ATOM 788 C C . TYR A 1 110 ? -9.045 5.787 23.148 1.00 95.81 110 TYR A C 1
ATOM 790 O O . TYR A 1 110 ? -9.687 6.242 24.095 1.00 95.81 110 TYR A O 1
ATOM 798 N N . PHE A 1 111 ? -9.371 6.015 21.879 1.00 94.94 111 PHE A N 1
ATOM 799 C CA . PHE A 1 111 ? -10.502 6.827 21.440 1.00 94.94 111 PHE A CA 1
ATOM 800 C C . PHE A 1 111 ? -11.396 6.022 20.495 1.00 94.94 111 PHE A C 1
ATOM 802 O O . PHE A 1 111 ? -10.909 5.411 19.541 1.00 94.94 111 PHE A O 1
ATOM 809 N N . SER A 1 112 ? -12.706 6.046 20.726 1.00 94.25 112 SER A N 1
ATOM 810 C CA . SER A 1 112 ? -13.703 5.446 19.831 1.00 94.25 112 SER A CA 1
ATOM 811 C C . SER A 1 112 ? -14.963 6.301 19.761 1.00 94.25 112 SER A C 1
ATOM 813 O O . SER A 1 112 ? -15.241 7.084 20.673 1.00 94.25 112 SER A O 1
ATOM 815 N N . SER A 1 113 ? -15.720 6.180 18.668 1.00 91.25 113 SER A N 1
ATOM 816 C CA . SER A 1 113 ? -17.056 6.777 18.618 1.00 91.25 113 SER A CA 1
ATOM 817 C C . SER A 1 113 ? -17.983 6.031 19.582 1.00 91.25 113 SER A C 1
ATOM 819 O O . SER A 1 113 ? -17.807 4.833 19.814 1.00 91.25 113 SER A O 1
ATOM 821 N N . ALA A 1 114 ? -18.944 6.742 20.175 1.00 87.00 114 ALA A N 1
ATOM 822 C CA . ALA A 1 114 ? -20.001 6.118 20.973 1.00 87.00 114 ALA A CA 1
ATOM 823 C C . ALA A 1 114 ? -21.070 5.428 20.098 1.00 87.00 114 ALA A C 1
ATOM 825 O O . ALA A 1 114 ? -21.776 4.548 20.588 1.00 87.00 114 ALA A O 1
ATOM 826 N N . GLY A 1 115 ? -21.183 5.834 18.830 1.00 87.56 115 GLY A N 1
ATOM 827 C CA . GLY A 1 115 ? -22.051 5.244 17.811 1.00 87.56 115 GLY A CA 1
ATOM 828 C C . GLY A 1 115 ? -21.280 4.888 16.535 1.00 87.56 115 GLY A C 1
ATOM 829 O O . GLY A 1 115 ? -20.074 4.647 16.576 1.00 87.56 115 GLY A O 1
ATOM 830 N N . ASP A 1 116 ? -21.970 4.890 15.393 1.00 86.12 116 ASP A N 1
ATOM 831 C CA . ASP A 1 116 ? -21.405 4.557 14.072 1.00 86.12 116 ASP A CA 1
ATOM 832 C C . ASP A 1 116 ? -20.789 5.771 13.340 1.00 86.12 116 ASP A C 1
ATOM 834 O O . ASP A 1 116 ? -20.501 5.725 12.141 1.00 86.12 116 ASP A O 1
ATOM 838 N N . GLU A 1 117 ? -20.581 6.889 14.034 1.00 90.38 117 GLU A N 1
ATOM 839 C CA . GLU A 1 117 ? -19.946 8.086 13.482 1.00 90.38 117 GLU A CA 1
ATOM 840 C C . GLU A 1 117 ? -18.418 7.950 13.387 1.00 90.38 117 GLU A C 1
ATOM 842 O O . GLU A 1 117 ? -17.795 7.035 13.927 1.00 90.38 117 GLU A O 1
ATOM 847 N N . SER A 1 118 ? -17.785 8.896 12.691 1.00 92.00 118 SER A N 1
ATOM 848 C CA . SER A 1 118 ? -16.337 8.881 12.475 1.00 92.00 118 SER A CA 1
ATOM 849 C C . SER A 1 118 ? -15.613 9.927 13.312 1.00 92.00 118 SER A C 1
ATOM 851 O O . SER A 1 118 ? -16.002 11.093 13.346 1.00 92.00 118 SER A O 1
ATOM 853 N N . ILE A 1 119 ? -14.478 9.535 13.888 1.00 93.62 119 ILE A N 1
ATOM 854 C CA . ILE A 1 119 ? -13.537 10.452 14.529 1.00 93.62 119 ILE A CA 1
ATOM 855 C C . ILE A 1 119 ? -12.573 10.989 13.476 1.00 93.62 119 ILE A C 1
ATOM 857 O O . ILE A 1 119 ? -11.818 10.237 12.855 1.00 93.62 119 ILE A O 1
ATOM 861 N N . ARG A 1 120 ? -12.558 12.307 13.299 1.00 94.19 120 ARG A N 1
ATOM 862 C CA . ARG A 1 120 ? -11.584 13.031 12.482 1.00 94.19 120 ARG A CA 1
ATOM 863 C C . ARG A 1 120 ? -10.295 13.226 13.281 1.00 94.19 120 ARG A C 1
ATOM 865 O O . ARG A 1 120 ? -10.315 13.816 14.354 1.00 94.19 120 ARG A O 1
ATOM 872 N N . VAL A 1 121 ? -9.165 12.777 12.733 1.00 95.31 121 VAL A N 1
ATOM 873 C CA . VAL A 1 121 ? -7.831 12.877 13.356 1.00 95.31 121 VAL A CA 1
ATOM 874 C C . VAL A 1 121 ? -6.989 13.904 12.610 1.00 95.31 121 VAL A C 1
ATOM 876 O O . VAL A 1 121 ? -6.466 13.614 11.526 1.00 95.31 121 VAL A O 1
ATOM 879 N N . ALA A 1 122 ? -6.856 15.111 13.161 1.00 94.88 122 ALA A N 1
ATOM 880 C CA . ALA A 1 122 ? -6.250 16.257 12.482 1.00 94.88 122 ALA A CA 1
ATOM 881 C C . ALA A 1 122 ? -4.872 15.938 11.880 1.00 94.88 122 ALA A C 1
ATOM 883 O O . ALA A 1 122 ? -4.672 16.192 10.692 1.00 94.88 122 ALA A O 1
ATOM 884 N N . ALA A 1 123 ? -3.992 15.278 12.643 1.00 93.81 123 ALA A N 1
ATOM 885 C CA . ALA A 1 123 ? -2.630 14.944 12.221 1.00 93.81 123 ALA A CA 1
ATOM 886 C C . ALA A 1 123 ? -2.545 14.071 10.957 1.00 93.81 123 ALA A C 1
ATOM 888 O O . ALA A 1 123 ? -1.559 14.142 10.231 1.00 93.81 123 ALA A O 1
ATOM 889 N N . THR A 1 124 ? -3.573 13.268 10.670 1.00 93.12 124 THR A N 1
ATOM 890 C CA . THR A 1 124 ? -3.591 12.395 9.481 1.00 93.12 124 THR A CA 1
ATOM 891 C C . THR A 1 124 ? -4.381 12.976 8.316 1.00 93.12 124 THR A C 1
ATOM 893 O O . THR A 1 124 ? -4.353 12.424 7.221 1.00 93.12 124 THR A O 1
ATOM 896 N N . GLY A 1 125 ? -5.145 14.052 8.527 1.00 93.75 125 GLY A N 1
ATOM 897 C CA . GLY A 1 125 ? -6.065 14.540 7.497 1.00 93.75 125 GLY A CA 1
ATOM 898 C C . GLY A 1 125 ? -7.335 13.688 7.306 1.00 93.75 125 GLY A C 1
ATOM 899 O O . GLY A 1 125 ? -8.189 14.066 6.509 1.00 93.75 125 GLY A O 1
ATOM 900 N N . ARG A 1 126 ? -7.493 12.573 8.037 1.00 94.38 126 ARG A N 1
ATOM 901 C CA . ARG A 1 126 ? -8.513 11.537 7.785 1.00 94.38 126 ARG A CA 1
ATOM 902 C C . ARG A 1 126 ? -9.496 11.341 8.938 1.00 94.38 126 ARG A C 1
ATOM 904 O O . ARG A 1 126 ? -9.284 11.870 10.035 1.00 94.38 126 ARG A O 1
ATOM 911 N N . SER A 1 127 ? -10.552 10.576 8.663 1.00 94.75 127 SER A N 1
ATOM 912 C CA . SER A 1 127 ? -11.588 10.176 9.620 1.00 94.75 127 SER A CA 1
ATOM 913 C C . SER A 1 127 ? -11.691 8.654 9.719 1.00 94.75 127 SER A C 1
ATOM 915 O O . SER A 1 127 ? -11.644 7.967 8.697 1.00 94.75 127 SER A O 1
ATOM 917 N N . TYR A 1 128 ? -11.882 8.130 10.927 1.00 94.94 128 TYR A N 1
ATOM 918 C CA . TYR A 1 128 ? -11.923 6.695 11.219 1.00 94.94 128 TYR A CA 1
ATOM 919 C C . TYR A 1 128 ? -13.186 6.355 12.008 1.00 94.94 128 TYR A C 1
ATOM 921 O O . TYR A 1 128 ? -13.503 7.037 12.979 1.00 94.94 128 TYR A O 1
ATOM 929 N N . ARG A 1 129 ? -13.899 5.315 11.572 1.00 93.19 129 ARG A N 1
ATOM 930 C CA . ARG A 1 129 ? -15.158 4.859 12.183 1.00 93.19 129 ARG A CA 1
ATOM 931 C C . ARG A 1 129 ? -14.983 3.596 13.009 1.00 93.19 129 ARG A C 1
ATOM 933 O O . ARG A 1 129 ? -15.478 3.503 14.121 1.00 93.19 129 ARG A O 1
ATOM 940 N N . PHE A 1 130 ? -14.286 2.620 12.437 1.00 94.00 130 PHE A N 1
ATOM 941 C CA . PHE A 1 130 ? -14.131 1.301 13.029 1.00 94.00 130 PHE A CA 1
ATOM 942 C C . PHE A 1 130 ? -12.875 1.211 13.893 1.00 94.00 130 PHE A C 1
ATOM 944 O O . PHE A 1 130 ? -11.891 1.920 13.660 1.00 94.00 130 PHE A O 1
ATOM 951 N N . GLY A 1 131 ? -12.907 0.277 14.843 1.00 94.88 131 GLY A N 1
ATOM 952 C CA . GLY A 1 131 ? -11.808 0.023 15.764 1.00 94.88 131 GLY A CA 1
ATOM 953 C C . GLY A 1 131 ? -11.674 1.090 16.852 1.00 94.88 131 GLY A C 1
ATOM 954 O O . GLY A 1 131 ? -12.560 1.915 17.074 1.00 94.88 131 GLY A O 1
ATOM 955 N N . ARG A 1 132 ? -10.537 1.059 17.547 1.00 95.69 132 ARG A N 1
ATOM 956 C CA . ARG A 1 132 ? -10.165 2.038 18.576 1.00 95.69 132 ARG A CA 1
ATOM 957 C C . ARG A 1 132 ? -8.861 2.710 18.186 1.00 95.69 132 ARG A C 1
ATOM 959 O O . ARG A 1 132 ? -7.878 2.031 17.897 1.00 95.69 132 ARG A O 1
ATOM 966 N N . LEU A 1 133 ? -8.837 4.035 18.192 1.00 97.50 133 LEU A N 1
ATOM 967 C CA . LEU A 1 133 ? -7.615 4.804 18.006 1.00 97.50 133 LEU A CA 1
ATOM 968 C C . LEU A 1 133 ? -6.798 4.761 19.300 1.00 97.50 133 LEU A C 1
ATOM 970 O O . LEU A 1 133 ? -7.170 5.400 20.272 1.00 97.50 133 LEU A O 1
ATOM 974 N N . ASP A 1 134 ? -5.699 4.022 19.306 1.00 97.62 134 ASP A N 1
ATOM 975 C CA . ASP A 1 134 ? -4.671 4.046 20.344 1.00 97.62 134 ASP A CA 1
ATOM 976 C C . ASP A 1 134 ? -3.674 5.174 20.067 1.00 97.62 134 ASP A C 1
ATOM 978 O O . ASP A 1 134 ? -3.075 5.236 18.987 1.00 97.62 134 ASP A O 1
ATOM 982 N N . VAL A 1 135 ? -3.503 6.060 21.044 1.00 97.06 135 VAL A N 1
ATOM 983 C CA . VAL A 1 135 ? -2.491 7.112 21.036 1.00 97.06 135 VAL A CA 1
ATOM 984 C C . VAL A 1 135 ? -1.522 6.878 22.187 1.00 97.06 135 VAL A C 1
ATOM 986 O O . VAL A 1 135 ? -1.943 6.798 23.341 1.00 97.06 135 VAL A O 1
ATOM 989 N N . SER A 1 136 ? -0.225 6.838 21.878 1.00 96.31 136 SER A N 1
ATOM 990 C CA . SER A 1 136 ? 0.843 6.624 22.862 1.00 96.31 136 SER A CA 1
ATOM 991 C C . SER A 1 136 ? 2.081 7.489 22.589 1.00 96.31 136 SER A C 1
ATOM 993 O O . SER A 1 136 ? 2.314 7.880 21.445 1.00 96.31 136 SER A O 1
ATOM 995 N N . PRO A 1 137 ? 2.905 7.844 23.591 1.00 94.81 137 PRO A N 1
ATOM 996 C CA . PRO A 1 137 ? 4.154 8.566 23.365 1.00 94.81 137 PRO A CA 1
ATOM 997 C C . PRO A 1 137 ? 5.183 7.720 22.610 1.00 94.81 137 PRO A C 1
ATOM 999 O O . PRO A 1 137 ? 5.343 6.533 22.873 1.00 94.81 137 PRO A O 1
ATOM 10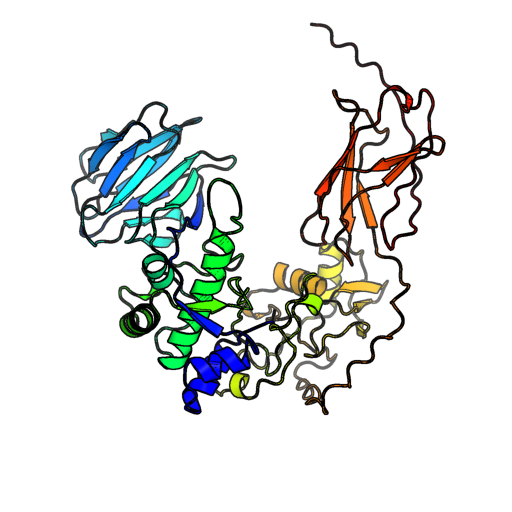02 N N . ASN A 1 138 ? 5.962 8.350 21.733 1.00 91.06 138 ASN A N 1
ATOM 1003 C CA . ASN A 1 138 ? 7.114 7.729 21.078 1.00 91.06 138 ASN A CA 1
ATOM 1004 C C . ASN A 1 138 ? 8.328 8.683 21.052 1.00 91.06 138 ASN A C 1
ATOM 1006 O O . ASN A 1 138 ? 8.312 9.768 21.638 1.00 91.06 138 ASN A O 1
ATOM 1010 N N . GLY A 1 139 ? 9.406 8.293 20.362 1.00 86.25 139 GLY A N 1
ATOM 1011 C CA . GLY A 1 139 ? 10.631 9.098 20.265 1.00 86.25 139 GLY A CA 1
ATOM 1012 C C . GLY A 1 139 ? 10.464 10.469 19.592 1.00 86.25 139 GLY A C 1
ATOM 1013 O O . GLY A 1 139 ? 11.280 11.353 19.829 1.00 86.25 139 GLY A O 1
ATOM 1014 N N . VAL A 1 140 ? 9.406 10.670 18.801 1.00 82.50 140 VAL A N 1
ATOM 1015 C CA . VAL A 1 140 ? 9.168 11.885 18.001 1.00 82.50 140 VAL A CA 1
ATOM 1016 C C . VAL A 1 140 ? 7.915 12.663 18.416 1.00 82.50 140 VAL A C 1
ATOM 1018 O O . VAL A 1 140 ? 7.645 13.702 17.831 1.00 82.50 140 VAL A O 1
ATOM 1021 N N . GLY A 1 141 ? 7.147 12.202 19.404 1.00 93.12 141 GLY A N 1
ATOM 1022 C CA . GLY A 1 141 ? 5.879 12.812 19.805 1.00 93.12 141 GLY A CA 1
ATOM 1023 C C . GLY A 1 141 ? 4.883 11.752 20.260 1.00 93.12 141 GLY A C 1
ATOM 1024 O O . GLY A 1 141 ? 5.131 11.039 21.230 1.00 93.12 141 GLY A O 1
ATOM 1025 N N . LEU A 1 142 ? 3.762 11.664 19.558 1.00 95.56 142 LEU A N 1
ATOM 1026 C CA . LEU A 1 142 ? 2.708 10.673 19.709 1.00 95.56 142 LEU A CA 1
ATOM 1027 C C . LEU A 1 142 ? 2.714 9.721 18.512 1.00 95.56 142 LEU A C 1
ATOM 1029 O O . LEU A 1 142 ? 2.855 10.160 17.371 1.00 95.56 142 LEU A O 1
ATOM 1033 N N . ARG A 1 143 ? 2.496 8.439 18.777 1.00 96.88 143 ARG A N 1
ATOM 1034 C CA . ARG A 1 143 ? 2.163 7.394 17.816 1.00 96.88 143 ARG A CA 1
ATOM 1035 C C . ARG A 1 143 ? 0.661 7.167 17.820 1.00 96.88 143 ARG A C 1
ATOM 1037 O O . ARG A 1 143 ? 0.052 7.131 18.883 1.00 96.88 143 ARG A O 1
ATOM 1044 N N . MET A 1 144 ? 0.079 7.006 16.636 1.00 97.94 144 MET A N 1
ATOM 1045 C CA . MET A 1 144 ? -1.346 6.741 16.455 1.00 97.94 144 MET A CA 1
ATOM 1046 C C . MET A 1 144 ? -1.541 5.418 15.713 1.00 97.94 144 MET A C 1
ATOM 1048 O O . MET A 1 144 ? -1.034 5.234 14.601 1.00 97.94 144 MET A O 1
ATOM 1052 N N . ILE A 1 145 ? -2.285 4.497 16.320 1.00 98.31 145 ILE A N 1
ATOM 1053 C CA . ILE A 1 145 ? -2.590 3.172 15.772 1.00 98.31 145 ILE A CA 1
ATOM 1054 C C . ILE A 1 145 ? -4.098 2.947 15.859 1.00 98.31 145 ILE A C 1
ATOM 1056 O O . ILE A 1 145 ? -4.680 3.114 16.921 1.00 98.31 145 ILE A O 1
ATOM 1060 N N . VAL A 1 146 ? -4.746 2.517 14.778 1.00 98.12 146 VAL A N 1
ATOM 1061 C CA . VAL A 1 146 ? -6.122 2.002 14.866 1.00 98.12 146 VAL A CA 1
ATOM 1062 C C . VAL A 1 146 ? -6.049 0.509 15.167 1.00 98.12 146 VAL A C 1
ATOM 1064 O O . VAL A 1 146 ? -5.473 -0.250 14.387 1.00 98.12 146 VAL A O 1
ATOM 1067 N N . ARG A 1 147 ? -6.584 0.101 16.317 1.00 96.81 147 ARG A N 1
ATOM 1068 C CA . ARG A 1 147 ? -6.636 -1.284 16.805 1.00 96.81 147 ARG A CA 1
ATOM 1069 C C . ARG A 1 147 ? -8.038 -1.865 16.670 1.00 96.81 147 ARG A C 1
ATOM 1071 O O . ARG A 1 147 ? -9.000 -1.136 16.443 1.00 96.81 147 ARG A O 1
ATOM 1078 N N . ASP A 1 148 ? -8.138 -3.176 16.874 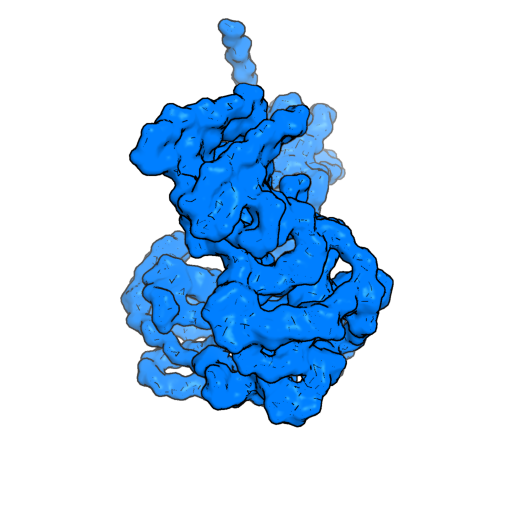1.00 94.62 148 ASP A N 1
ATOM 1079 C CA . ASP A 1 148 ? -9.400 -3.923 16.944 1.00 94.62 148 ASP A CA 1
ATOM 1080 C C . ASP A 1 148 ? -10.266 -3.808 15.683 1.00 94.62 148 ASP A C 1
ATOM 1082 O O . ASP A 1 148 ? -11.488 -3.909 15.743 1.00 94.62 148 ASP A O 1
ATOM 1086 N N . LEU A 1 149 ? -9.628 -3.602 14.529 1.00 95.62 149 LEU A N 1
ATOM 1087 C CA . LEU A 1 149 ? -10.304 -3.650 13.242 1.00 95.62 149 LEU A CA 1
ATOM 1088 C C . LEU A 1 149 ? -10.506 -5.105 12.850 1.00 95.62 149 LEU A C 1
ATOM 1090 O O . LEU A 1 149 ? -9.522 -5.833 12.696 1.00 95.62 149 LEU A O 1
ATOM 1094 N N . SER A 1 150 ? -11.751 -5.515 12.606 1.00 97.00 150 SER A N 1
ATOM 1095 C CA . SER A 1 150 ? -11.962 -6.740 11.837 1.00 97.00 150 SER A CA 1
ATOM 1096 C C . SER A 1 150 ? -11.339 -6.578 10.446 1.00 97.00 150 SER A C 1
ATOM 1098 O O . SER A 1 150 ? -11.186 -5.462 9.936 1.00 97.00 150 SER A O 1
ATOM 1100 N N . MET A 1 151 ? -10.981 -7.688 9.800 1.00 97.75 151 MET A N 1
ATOM 1101 C CA . MET A 1 151 ? -10.337 -7.617 8.488 1.00 97.75 151 MET A CA 1
ATOM 1102 C C . MET A 1 151 ? -11.203 -6.888 7.443 1.00 97.75 151 MET A C 1
ATOM 1104 O O . MET A 1 151 ? -10.684 -6.097 6.661 1.00 97.75 151 MET A O 1
ATOM 1108 N N . ASP A 1 152 ? -12.522 -7.088 7.445 1.00 97.44 152 ASP A N 1
ATOM 1109 C CA . ASP A 1 152 ? -13.402 -6.381 6.506 1.00 97.44 152 ASP A CA 1
ATOM 1110 C C . ASP A 1 152 ? -13.557 -4.895 6.866 1.00 97.44 152 ASP A C 1
ATOM 1112 O O . ASP A 1 152 ? -13.563 -4.053 5.971 1.00 97.44 152 ASP A O 1
ATOM 1116 N N . GLN A 1 153 ? -13.573 -4.542 8.159 1.00 96.62 153 GLN A N 1
ATOM 1117 C CA . GLN A 1 153 ? -13.552 -3.138 8.595 1.00 96.62 153 GLN A CA 1
ATOM 1118 C C . GLN A 1 153 ? -12.285 -2.410 8.145 1.00 96.62 153 GLN A C 1
ATOM 1120 O O . GLN A 1 153 ? -12.352 -1.256 7.721 1.00 96.62 153 GLN A O 1
ATOM 1125 N N . TYR A 1 154 ? -11.140 -3.091 8.201 1.00 97.50 154 TYR A N 1
ATOM 1126 C CA . TYR A 1 154 ? -9.899 -2.587 7.629 1.00 97.50 154 TYR A CA 1
ATOM 1127 C C . TYR A 1 154 ? -10.028 -2.363 6.118 1.00 97.50 154 TYR A C 1
ATOM 1129 O O . TYR A 1 154 ? -9.688 -1.287 5.624 1.00 97.50 154 TYR A O 1
ATOM 1137 N N . LEU A 1 155 ? -10.578 -3.335 5.385 1.00 97.50 155 LEU A N 1
ATOM 1138 C CA . LEU A 1 155 ? -10.724 -3.217 3.937 1.00 97.50 155 LEU A CA 1
ATOM 1139 C C . LEU A 1 155 ? -11.722 -2.153 3.503 1.00 97.50 155 LEU A C 1
ATOM 1141 O O . LEU A 1 155 ? -11.480 -1.524 2.479 1.00 97.50 155 LEU A O 1
ATOM 1145 N N . TYR A 1 156 ? -12.780 -1.864 4.264 1.00 96.69 156 TYR A N 1
ATOM 1146 C CA . TYR A 1 156 ? -13.638 -0.710 3.967 1.00 96.69 156 TYR A CA 1
ATOM 1147 C C . TYR A 1 156 ? -12.834 0.589 3.879 1.00 96.69 156 TYR A C 1
ATOM 1149 O O . TYR A 1 156 ? -13.154 1.451 3.065 1.00 96.69 156 TYR A O 1
ATOM 1157 N N . GLY A 1 157 ? -11.762 0.705 4.666 1.00 95.44 157 GLY A N 1
ATOM 1158 C CA . GLY A 1 157 ? -10.870 1.852 4.629 1.00 95.44 157 GLY A CA 1
ATOM 1159 C C . GLY A 1 157 ? -9.698 1.742 3.661 1.00 95.44 157 GLY A C 1
ATOM 1160 O O . GLY A 1 157 ? -8.794 2.567 3.747 1.00 95.44 157 GLY A O 1
ATOM 1161 N N . LEU A 1 158 ? -9.658 0.757 2.763 1.00 95.38 158 LEU A N 1
ATOM 1162 C CA . LEU A 1 158 ? -8.566 0.587 1.808 1.00 95.38 158 LEU A CA 1
ATOM 1163 C C . LEU A 1 158 ? -8.804 1.421 0.534 1.00 95.38 158 LEU A C 1
ATOM 1165 O O . LEU A 1 158 ? -9.710 1.150 -0.247 1.00 95.38 158 LEU A O 1
ATOM 1169 N N . GLY A 1 159 ? -7.967 2.436 0.312 1.00 91.81 159 GLY A N 1
ATOM 1170 C CA . GLY A 1 159 ? -8.082 3.424 -0.769 1.00 91.81 159 GLY A CA 1
ATOM 1171 C C . GLY A 1 159 ? -7.148 3.190 -1.946 1.00 91.81 159 GLY A C 1
ATOM 1172 O O . GLY A 1 159 ? -6.556 4.135 -2.456 1.00 91.81 159 GLY A O 1
ATOM 1173 N N . GLU A 1 160 ? -6.993 1.933 -2.346 1.00 90.75 160 GLU A N 1
ATOM 1174 C CA . GLU A 1 160 ? -6.038 1.509 -3.376 1.00 90.75 160 GLU A CA 1
ATOM 1175 C C . GLU A 1 160 ? -6.577 1.642 -4.801 1.00 90.75 160 GLU A C 1
ATOM 1177 O O . GLU A 1 160 ? -5.823 1.904 -5.734 1.00 90.75 160 GLU A O 1
ATOM 1182 N N . MET A 1 161 ? -7.884 1.448 -4.975 1.00 92.12 161 MET A N 1
ATOM 1183 C CA . MET A 1 161 ? -8.546 1.392 -6.275 1.00 92.12 161 MET A CA 1
ATOM 1184 C C . MET A 1 161 ? -9.754 2.338 -6.279 1.00 92.12 161 MET A C 1
ATOM 1186 O O . MET A 1 161 ? -10.478 2.392 -5.281 1.00 92.12 161 MET A O 1
ATOM 1190 N N . PRO A 1 162 ? -10.010 3.094 -7.365 1.00 92.69 162 PRO A N 1
ATOM 1191 C CA . PRO A 1 162 ? -11.189 3.948 -7.438 1.00 92.69 162 PRO A CA 1
ATOM 1192 C C . PRO A 1 162 ? -12.472 3.123 -7.314 1.00 92.69 162 PRO A C 1
ATOM 1194 O O . PRO A 1 162 ? -12.715 2.218 -8.106 1.00 92.69 162 PRO A O 1
ATOM 1197 N N . ALA A 1 163 ? -13.334 3.474 -6.360 1.00 93.69 163 ALA A N 1
ATOM 1198 C CA . ALA A 1 163 ? -14.565 2.728 -6.091 1.00 93.69 163 ALA A CA 1
ATOM 1199 C C . ALA A 1 163 ? -15.586 2.759 -7.253 1.00 93.69 163 ALA A C 1
ATOM 1201 O O . ALA A 1 163 ? -16.550 1.999 -7.258 1.00 93.69 163 ALA A O 1
ATOM 1202 N N . SER A 1 164 ? -15.382 3.620 -8.257 1.00 92.62 164 SER A N 1
ATOM 1203 C CA . SER A 1 164 ? -16.177 3.668 -9.492 1.00 92.62 164 SER A CA 1
ATOM 1204 C C . SER A 1 164 ? -15.830 2.568 -10.500 1.00 92.62 164 SER A C 1
ATOM 1206 O O . SER A 1 164 ? -16.487 2.463 -11.535 1.00 92.62 164 SER A O 1
ATOM 1208 N N . TRP A 1 165 ? -14.778 1.785 -10.253 1.00 95.44 165 TRP A N 1
ATOM 1209 C CA . TRP A 1 165 ? -14.333 0.739 -11.168 1.00 95.44 165 TRP A CA 1
ATOM 1210 C C . TRP A 1 165 ? -15.269 -0.480 -11.167 1.00 95.44 165 TRP A C 1
ATOM 1212 O O . TRP A 1 165 ? -16.063 -0.647 -10.239 1.00 95.44 165 TRP A O 1
ATOM 1222 N N . PRO A 1 166 ? -15.202 -1.335 -12.209 1.00 97.38 166 PRO A N 1
ATOM 1223 C CA . PRO A 1 166 ? -16.048 -2.516 -12.320 1.00 97.38 166 PRO A CA 1
ATOM 1224 C C . PRO A 1 166 ? -15.966 -3.417 -11.086 1.00 97.38 166 PRO A C 1
ATOM 1226 O O . PRO A 1 166 ? -14.885 -3.647 -10.541 1.00 97.38 166 PRO A O 1
ATOM 1229 N N . LEU A 1 167 ? -17.109 -3.974 -10.684 1.00 97.44 167 LEU A N 1
ATOM 1230 C CA . LEU A 1 167 ? -17.239 -4.732 -9.440 1.00 97.44 167 LEU A CA 1
ATOM 1231 C C . LEU A 1 167 ? -16.265 -5.918 -9.350 1.00 97.44 167 LEU A C 1
ATOM 1233 O O . LEU A 1 167 ? -15.689 -6.140 -8.290 1.00 97.44 167 LEU A O 1
ATOM 1237 N N . GLU A 1 168 ? -16.030 -6.649 -10.443 1.00 98.44 168 GLU A N 1
ATOM 1238 C CA . GLU A 1 168 ? -15.095 -7.786 -10.449 1.00 98.44 168 GLU A CA 1
ATOM 1239 C C . GLU A 1 168 ? -13.637 -7.354 -10.210 1.00 98.44 168 GLU A C 1
ATOM 1241 O O . GLU A 1 168 ? -12.905 -8.034 -9.488 1.00 98.44 168 GLU A O 1
ATOM 1246 N N . ALA A 1 169 ? -13.231 -6.174 -10.696 1.00 98.56 169 ALA A N 1
ATOM 1247 C CA . ALA A 1 169 ? -11.919 -5.603 -10.384 1.00 98.56 169 ALA A CA 1
ATOM 1248 C C . ALA A 1 169 ? -11.819 -5.199 -8.902 1.00 98.56 169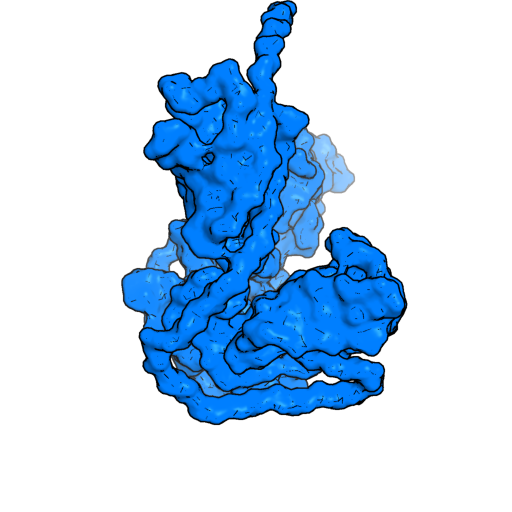 ALA A C 1
ATOM 1250 O O . ALA A 1 169 ? -10.807 -5.473 -8.252 1.00 98.56 169 ALA A O 1
ATOM 1251 N N . LEU A 1 170 ? -12.886 -4.612 -8.342 1.00 98.62 170 LEU A N 1
ATOM 1252 C CA . LEU A 1 170 ? -12.951 -4.274 -6.916 1.00 98.62 170 LEU A CA 1
ATOM 1253 C C . LEU A 1 170 ? -12.899 -5.533 -6.035 1.00 98.62 170 LEU A C 1
ATOM 1255 O O . LEU A 1 170 ? -12.184 -5.546 -5.036 1.00 98.62 170 LEU A O 1
ATOM 1259 N N . LYS A 1 171 ? -13.596 -6.613 -6.413 1.00 98.88 171 LYS A N 1
ATOM 1260 C CA . LYS A 1 171 ? -13.545 -7.907 -5.708 1.00 98.88 171 LYS A CA 1
ATOM 1261 C C . LYS A 1 171 ? -12.138 -8.505 -5.739 1.00 98.88 171 LYS A C 1
ATOM 1263 O O . LYS A 1 171 ? -11.652 -8.962 -4.705 1.00 98.88 171 LYS A O 1
ATOM 1268 N N . ALA A 1 172 ? -11.459 -8.453 -6.888 1.00 98.88 172 ALA A N 1
ATOM 1269 C CA . ALA A 1 172 ? -10.072 -8.899 -7.003 1.00 98.88 172 ALA A CA 1
ATOM 1270 C C . ALA A 1 172 ? -9.142 -8.078 -6.091 1.00 98.88 172 ALA A C 1
ATOM 1272 O O . ALA A 1 172 ? -8.349 -8.648 -5.339 1.00 98.88 172 ALA A O 1
ATOM 1273 N N . GLN A 1 173 ? -9.293 -6.749 -6.064 1.00 98.75 173 GLN A N 1
ATOM 1274 C CA . GLN A 1 173 ? -8.551 -5.876 -5.149 1.00 98.75 173 GLN A CA 1
ATOM 1275 C C . GLN A 1 173 ? -8.861 -6.154 -3.675 1.00 98.75 173 GLN A C 1
ATOM 1277 O O . GLN A 1 173 ? -7.941 -6.121 -2.859 1.00 98.75 173 GLN A O 1
ATOM 1282 N N . ALA A 1 174 ? -10.113 -6.449 -3.322 1.00 98.69 174 ALA A N 1
ATOM 1283 C CA . ALA A 1 174 ? -10.493 -6.793 -1.956 1.00 98.69 174 ALA A CA 1
ATOM 1284 C C . ALA A 1 174 ? -9.820 -8.099 -1.507 1.00 98.69 174 ALA A C 1
ATOM 1286 O O . ALA A 1 174 ? -9.196 -8.121 -0.451 1.00 98.69 174 ALA A O 1
ATOM 1287 N N . ILE A 1 175 ? -9.852 -9.159 -2.323 1.00 98.88 175 ILE A N 1
ATOM 1288 C CA . ILE A 1 175 ? -9.197 -10.440 -2.005 1.00 98.88 175 ILE A CA 1
ATOM 1289 C C . ILE A 1 175 ? -7.671 -10.284 -1.946 1.00 98.88 175 ILE A C 1
ATOM 1291 O O . ILE A 1 175 ? -7.042 -10.745 -0.988 1.00 98.88 175 ILE A O 1
ATOM 1295 N N . ALA A 1 176 ? -7.059 -9.610 -2.925 1.00 98.75 176 ALA A N 1
ATOM 1296 C CA . ALA A 1 176 ? -5.619 -9.359 -2.931 1.00 98.75 176 ALA A CA 1
ATOM 1297 C C . ALA A 1 176 ? -5.198 -8.503 -1.725 1.00 98.75 176 ALA A C 1
ATOM 1299 O O . ALA A 1 176 ? -4.237 -8.838 -1.035 1.00 98.75 176 ALA A O 1
ATOM 1300 N N . GLY A 1 177 ? -5.952 -7.448 -1.410 1.00 98.31 177 GLY A N 1
ATOM 1301 C CA . GLY A 1 177 ? -5.705 -6.600 -0.249 1.00 98.31 177 GLY A CA 1
ATOM 1302 C C . GLY A 1 177 ? -5.848 -7.356 1.072 1.00 98.31 177 GLY A C 1
ATOM 1303 O O . GLY A 1 177 ? -4.981 -7.240 1.936 1.00 98.31 177 GLY A O 1
ATOM 1304 N N . ARG A 1 178 ? -6.879 -8.204 1.197 1.00 98.50 178 ARG A N 1
ATOM 1305 C CA . ARG A 1 178 ? -7.102 -9.073 2.363 1.00 98.50 178 ARG A CA 1
ATOM 1306 C C . ARG A 1 178 ? -5.947 -10.035 2.589 1.00 98.50 178 ARG A C 1
ATOM 1308 O O . ARG A 1 178 ? -5.513 -10.231 3.718 1.00 98.50 178 ARG A O 1
ATOM 1315 N N . SER A 1 179 ? -5.457 -10.637 1.510 1.00 98.50 179 SER A N 1
ATOM 1316 C CA . SER A 1 179 ? -4.376 -11.627 1.553 1.00 98.50 179 SER A CA 1
ATOM 1317 C C . SER A 1 179 ? -3.056 -10.988 1.990 1.00 98.50 179 SER A C 1
ATOM 1319 O O . SER A 1 179 ? -2.351 -11.554 2.827 1.00 98.50 179 SER A O 1
ATOM 1321 N N . TYR A 1 180 ? -2.769 -9.768 1.518 1.00 97.25 180 TYR A N 1
ATOM 1322 C CA . TYR A 1 180 ? -1.612 -8.985 1.959 1.00 97.25 180 TYR A CA 1
ATOM 1323 C C . TYR A 1 180 ? -1.687 -8.700 3.465 1.00 97.25 180 TYR A C 1
ATOM 1325 O O . TYR A 1 180 ? -0.746 -8.992 4.206 1.00 97.25 180 TYR A O 1
ATOM 1333 N N . ALA A 1 181 ? -2.829 -8.194 3.934 1.00 97.19 181 ALA A N 1
ATOM 1334 C CA . ALA A 1 181 ? -3.046 -7.878 5.341 1.00 97.19 181 ALA A CA 1
ATOM 1335 C C . ALA A 1 181 ? -3.010 -9.122 6.246 1.00 97.19 181 ALA A C 1
ATOM 1337 O O . ALA A 1 181 ? -2.400 -9.105 7.314 1.00 97.19 181 ALA A O 1
ATOM 1338 N N . ALA A 1 182 ? -3.585 -10.239 5.798 1.00 97.06 182 ALA A N 1
ATOM 1339 C CA . ALA A 1 182 ? -3.525 -11.518 6.501 1.00 97.06 182 ALA A CA 1
ATOM 1340 C C . ALA A 1 182 ? -2.084 -12.041 6.648 1.00 97.06 182 ALA A C 1
ATOM 1342 O O . ALA A 1 182 ? -1.730 -12.602 7.685 1.00 97.06 182 ALA A O 1
ATOM 1343 N N . ARG A 1 183 ? -1.223 -11.813 5.647 1.00 92.50 183 ARG A N 1
ATOM 1344 C CA . ARG A 1 183 ? 0.218 -12.096 5.734 1.00 92.50 183 ARG A CA 1
ATOM 1345 C C . ARG A 1 183 ? 0.906 -11.251 6.805 1.00 92.50 183 ARG A C 1
ATOM 1347 O O . ARG A 1 183 ? 1.740 -11.777 7.537 1.00 92.50 183 ARG A O 1
ATOM 1354 N N . ALA A 1 184 ? 0.542 -9.976 6.917 1.00 87.50 184 ALA A N 1
ATOM 1355 C CA . ALA A 1 184 ? 1.088 -9.085 7.936 1.00 87.50 184 ALA A CA 1
ATOM 1356 C C . ALA A 1 184 ? 0.654 -9.462 9.360 1.00 87.50 184 ALA A C 1
ATOM 1358 O O . ALA A 1 184 ? 1.438 -9.298 10.283 1.00 87.50 184 ALA A O 1
ATOM 1359 N N . LEU A 1 185 ? -0.528 -10.059 9.550 1.00 89.56 185 LEU A N 1
ATOM 1360 C CA . LEU A 1 185 ? -0.907 -10.629 10.852 1.00 89.56 185 LEU A CA 1
ATOM 1361 C C . LEU A 1 185 ? 0.009 -11.789 11.275 1.00 89.56 185 LEU A C 1
ATOM 1363 O O . LEU A 1 185 ? 0.337 -11.923 12.450 1.00 89.56 185 LEU A O 1
ATOM 1367 N N . ALA A 1 186 ? 0.434 -12.626 10.323 1.00 86.69 186 ALA A N 1
ATOM 1368 C CA . ALA A 1 186 ? 1.346 -13.739 10.593 1.00 86.69 186 ALA A CA 1
ATOM 1369 C C . ALA A 1 186 ? 2.810 -13.291 10.778 1.00 86.69 186 ALA A C 1
ATOM 1371 O O . ALA A 1 186 ? 3.609 -14.019 11.367 1.00 86.69 186 ALA A O 1
ATOM 1372 N N . ALA A 1 187 ? 3.167 -12.112 10.265 1.00 85.94 187 ALA A N 1
ATOM 1373 C CA . ALA A 1 187 ? 4.503 -11.531 10.338 1.00 85.94 187 ALA A CA 1
ATOM 1374 C C . ALA A 1 187 ? 4.410 -10.000 10.514 1.00 85.94 187 ALA A C 1
ATOM 1376 O O . ALA A 1 187 ? 4.651 -9.256 9.556 1.00 85.94 187 ALA A O 1
ATOM 1377 N N . PRO A 1 188 ? 4.033 -9.521 11.716 1.00 84.56 188 PRO A N 1
ATOM 1378 C CA . PRO A 1 188 ? 3.771 -8.105 11.953 1.00 84.56 188 PRO A CA 1
ATOM 1379 C C . PRO A 1 188 ? 5.040 -7.264 11.827 1.00 84.56 188 PRO A C 1
ATOM 1381 O O . PRO A 1 188 ? 6.153 -7.754 12.038 1.00 84.56 188 PRO A O 1
ATOM 1384 N N . LYS A 1 189 ? 4.886 -5.968 11.516 1.00 82.56 189 LYS A N 1
ATOM 1385 C CA . LYS A 1 189 ? 6.030 -5.040 11.415 1.00 82.56 189 LYS A CA 1
ATOM 1386 C C . LYS A 1 189 ? 6.828 -4.970 12.708 1.00 82.56 189 LYS A C 1
ATOM 1388 O O . LYS A 1 189 ? 8.053 -4.876 12.662 1.00 82.56 189 LYS A O 1
ATOM 1393 N N . ASN A 1 190 ? 6.136 -4.963 13.843 1.00 88.50 190 ASN A N 1
ATOM 1394 C CA . ASN A 1 190 ? 6.718 -5.001 15.178 1.00 88.50 190 ASN A CA 1
ATOM 1395 C C . ASN A 1 190 ? 5.648 -5.416 16.207 1.00 88.50 190 ASN A C 1
ATOM 1397 O O . ASN A 1 190 ? 4.532 -5.799 15.863 1.00 88.50 190 ASN A O 1
ATOM 1401 N N . ALA A 1 191 ? 5.995 -5.341 17.492 1.00 88.75 191 ALA A N 1
ATOM 1402 C CA . ALA A 1 191 ? 5.088 -5.699 18.576 1.00 88.75 191 ALA A CA 1
ATOM 1403 C C . ALA A 1 191 ? 3.857 -4.774 18.692 1.00 88.75 191 ALA A C 1
ATOM 1405 O O . ALA A 1 191 ? 2.829 -5.205 19.214 1.00 88.75 191 ALA A O 1
ATOM 1406 N N . GLU A 1 192 ? 3.922 -3.530 18.208 1.00 90.94 192 GLU A N 1
ATOM 1407 C CA . GLU A 1 192 ? 2.876 -2.517 18.389 1.00 90.94 192 GLU A CA 1
ATOM 1408 C C . GLU A 1 192 ? 1.775 -2.589 17.319 1.00 90.94 192 GLU A C 1
ATOM 1410 O O . GLU A 1 192 ? 0.593 -2.458 17.662 1.00 90.94 192 GLU A O 1
ATOM 1415 N N . PHE A 1 193 ? 2.149 -2.798 16.050 1.00 95.06 193 PHE A N 1
ATOM 1416 C CA . PHE A 1 193 ? 1.237 -2.790 14.901 1.00 95.06 193 PHE A CA 1
ATOM 1417 C C . PHE A 1 193 ? 1.650 -3.754 13.779 1.00 95.06 193 PHE A C 1
ATOM 1419 O O . PHE A 1 193 ? 2.804 -4.178 13.676 1.00 95.06 193 PHE A O 1
ATOM 1426 N N . ASP A 1 194 ? 0.688 -4.057 12.907 1.00 95.88 194 ASP A N 1
ATOM 1427 C CA . ASP A 1 194 ? 0.821 -5.057 11.846 1.00 95.88 194 ASP A CA 1
ATOM 1428 C C . ASP A 1 194 ? 1.141 -4.418 10.489 1.00 95.88 194 ASP A C 1
ATOM 1430 O O . ASP A 1 194 ? 1.935 -4.970 9.734 1.00 95.88 194 ASP A O 1
ATOM 1434 N N . LEU A 1 195 ? 0.566 -3.243 10.198 1.00 93.06 195 LEU A N 1
ATOM 1435 C CA . LEU A 1 195 ? 0.705 -2.534 8.919 1.00 93.06 195 LEU A CA 1
ATOM 1436 C C . LEU A 1 195 ? 0.873 -1.023 9.099 1.00 93.06 195 LEU A C 1
ATOM 1438 O O . LEU A 1 195 ? 0.319 -0.432 10.026 1.00 93.06 195 LEU A O 1
ATOM 1442 N N . TYR A 1 196 ? 1.555 -0.385 8.152 1.00 93.81 196 TYR A N 1
ATOM 1443 C CA . TYR A 1 196 ? 1.461 1.053 7.918 1.00 93.81 196 TYR A CA 1
ATOM 1444 C C . TYR A 1 196 ? 0.246 1.388 7.041 1.00 93.81 196 TYR A C 1
ATOM 1446 O O . TYR A 1 196 ? -0.107 0.652 6.127 1.00 93.81 196 TYR A O 1
ATOM 1454 N N . SER A 1 197 ? -0.363 2.550 7.275 1.00 91.19 197 SER A N 1
ATOM 1455 C CA . SER A 1 197 ? -1.464 3.097 6.458 1.00 91.19 197 SER A CA 1
ATOM 1456 C C . SER A 1 197 ? -1.034 3.717 5.119 1.00 91.19 197 SER A C 1
ATOM 1458 O O . SER A 1 197 ? -1.853 4.281 4.390 1.00 91.19 197 SER A O 1
ATOM 1460 N N . THR A 1 198 ? 0.260 3.674 4.808 1.00 85.06 198 THR A N 1
ATOM 1461 C CA . THR A 1 198 ? 0.857 4.306 3.629 1.00 85.06 198 THR A CA 1
ATOM 1462 C C . THR A 1 198 ? 1.233 3.263 2.583 1.00 85.06 198 THR A C 1
ATOM 1464 O O . THR A 1 198 ? 1.159 2.061 2.816 1.00 85.06 198 THR A O 1
ATOM 1467 N N . THR A 1 199 ? 1.734 3.720 1.435 1.00 76.56 199 THR A N 1
ATOM 1468 C CA . THR A 1 199 ? 2.239 2.861 0.351 1.00 76.56 199 THR A CA 1
ATOM 1469 C C . THR A 1 199 ? 3.466 2.020 0.724 1.00 76.56 199 THR A C 1
ATOM 1471 O O . THR A 1 199 ? 3.929 1.235 -0.099 1.00 76.56 199 THR A O 1
ATOM 1474 N N . VAL A 1 200 ? 4.001 2.165 1.944 1.00 77.75 200 VAL A N 1
ATOM 1475 C CA . VAL A 1 200 ? 4.950 1.199 2.521 1.00 77.75 200 VAL A CA 1
ATOM 1476 C C . VAL A 1 200 ? 4.301 -0.181 2.659 1.00 77.75 200 VAL A C 1
ATOM 1478 O O . VAL A 1 200 ? 4.989 -1.188 2.509 1.00 77.75 200 VAL A O 1
ATOM 1481 N N . ASP A 1 201 ? 2.996 -0.215 2.931 1.00 88.00 201 ASP A N 1
ATOM 1482 C CA . ASP A 1 201 ? 2.193 -1.430 2.949 1.00 88.00 201 ASP A CA 1
ATOM 1483 C C . ASP A 1 201 ? 0.973 -1.294 2.046 1.00 88.00 201 ASP A C 1
ATOM 1485 O O . ASP A 1 201 ? 0.998 -1.755 0.909 1.00 88.00 201 ASP A O 1
ATOM 1489 N N . GLN A 1 202 ? -0.092 -0.672 2.550 1.00 90.06 202 GLN A N 1
ATOM 1490 C CA . GLN A 1 202 ? -1.327 -0.473 1.812 1.00 90.06 202 GLN A CA 1
ATOM 1491 C C . GLN A 1 202 ? -1.961 0.859 2.208 1.00 90.06 202 GLN A C 1
ATOM 1493 O O . GLN A 1 202 ? -1.906 1.269 3.371 1.00 90.06 202 GLN A O 1
ATOM 1498 N N . ALA A 1 203 ? -2.593 1.532 1.250 1.00 92.81 203 ALA A N 1
ATOM 1499 C CA . ALA A 1 203 ? -3.211 2.840 1.446 1.00 92.81 203 ALA A CA 1
ATOM 1500 C C . ALA A 1 203 ? -4.490 2.754 2.304 1.00 92.81 203 ALA A C 1
ATOM 1502 O O . ALA A 1 203 ? -5.605 2.819 1.786 1.00 92.81 203 ALA A O 1
ATOM 1503 N N . TYR A 1 204 ? -4.346 2.625 3.625 1.00 95.62 204 TYR A N 1
ATOM 1504 C CA . TYR A 1 204 ? -5.466 2.698 4.562 1.00 95.62 204 TYR A CA 1
ATOM 1505 C C . TYR A 1 204 ? -5.838 4.158 4.823 1.00 95.62 204 TYR A C 1
ATOM 1507 O O . TYR A 1 204 ? -5.117 4.928 5.456 1.00 95.62 204 TYR A O 1
ATOM 1515 N N . VAL A 1 205 ? -6.993 4.548 4.308 1.00 93.81 205 VAL A N 1
ATOM 1516 C CA . VAL A 1 205 ? -7.466 5.927 4.233 1.00 93.81 205 VAL A CA 1
ATOM 1517 C C . VAL A 1 205 ? -8.603 6.235 5.203 1.00 93.81 205 VAL A C 1
ATOM 1519 O O . VAL A 1 205 ? -9.123 7.355 5.194 1.00 93.81 205 VAL A O 1
ATOM 1522 N N . GLY A 1 206 ? -8.964 5.268 6.049 1.00 93.25 206 GLY A N 1
ATOM 1523 C CA . GLY A 1 206 ? -10.139 5.350 6.902 1.00 93.25 206 GLY A CA 1
ATOM 1524 C C . GLY A 1 206 ? -11.403 5.477 6.054 1.00 93.25 206 GLY A C 1
ATOM 1525 O O . GLY A 1 206 ? -11.543 4.855 5.011 1.00 93.25 206 GLY A O 1
ATOM 1526 N N . THR A 1 207 ? -12.327 6.326 6.463 1.00 90.88 207 THR A N 1
ATOM 1527 C CA . THR A 1 207 ? -13.664 6.417 5.852 1.00 90.88 207 THR A CA 1
ATOM 1528 C C . THR A 1 207 ? -13.722 7.137 4.507 1.00 90.88 207 THR A C 1
ATOM 1530 O O . THR A 1 207 ? -14.764 7.112 3.862 1.00 90.88 207 THR A O 1
ATOM 1533 N N . SER A 1 208 ? -12.622 7.731 4.028 1.00 87.06 208 SER A N 1
ATOM 1534 C CA . SER A 1 208 ? -12.609 8.537 2.795 1.00 87.06 208 SER A CA 1
ATOM 1535 C C . SER A 1 208 ? -13.035 7.785 1.526 1.00 87.06 208 SER A C 1
ATOM 1537 O O . SER A 1 208 ? -13.383 8.425 0.538 1.00 87.06 208 SER A O 1
ATOM 1539 N N . VAL A 1 209 ? -12.981 6.449 1.519 1.00 82.56 209 VAL A N 1
ATOM 1540 C CA . VAL A 1 209 ? -13.416 5.630 0.370 1.00 82.56 209 VAL A CA 1
ATOM 1541 C C . VAL A 1 209 ? -14.911 5.347 0.415 1.00 82.56 209 VAL A C 1
ATOM 1543 O O . VAL A 1 209 ? -15.549 5.299 -0.636 1.00 82.56 209 VAL A O 1
ATOM 1546 N N . THR A 1 210 ? -15.474 5.170 1.610 1.00 82.12 210 THR A N 1
ATOM 1547 C CA . THR A 1 210 ? -16.863 4.736 1.799 1.00 82.12 210 THR A CA 1
ATOM 1548 C C . THR A 1 210 ? -17.820 5.886 2.080 1.00 82.12 210 THR A C 1
ATOM 1550 O O . THR A 1 210 ? -18.949 5.847 1.601 1.00 82.12 210 THR A O 1
ATOM 1553 N N . ASP A 1 211 ? -17.385 6.910 2.816 1.00 79.44 211 ASP A N 1
ATOM 1554 C CA . ASP A 1 211 ? -18.254 7.989 3.295 1.00 79.44 211 ASP A CA 1
ATOM 1555 C C . ASP A 1 211 ? -18.134 9.214 2.403 1.00 79.44 211 ASP A C 1
ATOM 1557 O O . ASP A 1 211 ? -17.037 9.686 2.108 1.00 79.44 211 ASP A O 1
ATOM 1561 N N . GLY A 1 212 ? -19.277 9.728 1.948 1.00 66.06 212 GLY A N 1
ATOM 1562 C CA . GLY A 1 212 ? -19.339 10.902 1.072 1.00 66.06 212 GLY A CA 1
ATOM 1563 C C . GLY A 1 212 ? -18.847 10.665 -0.364 1.00 66.06 212 GLY A C 1
ATOM 1564 O O . GLY A 1 212 ? -18.966 11.560 -1.197 1.00 66.06 212 GLY A O 1
ATOM 1565 N N . SER A 1 213 ? -18.340 9.470 -0.684 1.00 74.25 213 SER A N 1
ATOM 1566 C CA . SER A 1 213 ? -18.005 9.053 -2.047 1.00 74.25 213 SER A CA 1
ATOM 1567 C C . SER A 1 213 ? -19.245 8.504 -2.746 1.00 74.25 213 SER A C 1
ATOM 1569 O O . SER A 1 213 ? -19.852 7.543 -2.271 1.00 74.25 213 SER A O 1
ATOM 1571 N N . SER A 1 214 ? -19.582 9.043 -3.922 1.00 80.69 214 SER A N 1
ATOM 1572 C CA . SER A 1 214 ? -20.714 8.578 -4.744 1.00 80.69 214 SER A CA 1
ATOM 1573 C C . SER A 1 214 ? -20.623 7.100 -5.137 1.00 80.69 214 SER A C 1
ATOM 1575 O O . SER A 1 214 ? -21.624 6.503 -5.517 1.00 80.69 214 SER A O 1
ATOM 1577 N N . TYR A 1 215 ? -19.429 6.509 -5.047 1.00 85.50 215 TYR A N 1
ATOM 1578 C CA . TYR A 1 215 ? -19.169 5.115 -5.397 1.00 85.50 215 TYR A CA 1
ATOM 1579 C C . TYR A 1 215 ? -18.732 4.263 -4.199 1.00 85.50 215 TYR A C 1
ATOM 1581 O O . TYR A 1 215 ? -18.439 3.083 -4.370 1.00 85.50 215 TYR A O 1
ATOM 1589 N N . GLY A 1 216 ? -18.701 4.817 -2.981 1.00 88.50 216 GLY A N 1
ATOM 1590 C CA . GLY A 1 216 ? -18.231 4.102 -1.788 1.00 88.50 216 GLY A CA 1
ATOM 1591 C C . GLY A 1 216 ? -19.007 2.812 -1.498 1.00 88.50 216 GLY A C 1
ATOM 1592 O O . GLY A 1 216 ? -18.427 1.819 -1.055 1.00 88.50 216 GLY A O 1
ATOM 1593 N N . ALA A 1 217 ? -20.297 2.786 -1.846 1.00 92.25 217 ALA A N 1
ATOM 1594 C CA . ALA A 1 217 ? -21.141 1.598 -1.746 1.00 92.25 217 ALA A CA 1
ATOM 1595 C C . ALA A 1 217 ? -20.647 0.428 -2.618 1.00 92.25 217 ALA A C 1
ATOM 1597 O O . ALA A 1 217 ? -20.745 -0.718 -2.190 1.00 92.25 217 ALA A O 1
ATOM 1598 N N . ASN A 1 218 ? -20.061 0.695 -3.793 1.00 94.56 218 ASN A N 1
ATOM 1599 C CA . ASN A 1 218 ? -19.525 -0.351 -4.672 1.00 94.56 218 ASN A CA 1
ATOM 1600 C C . ASN A 1 218 ? -18.303 -1.028 -4.049 1.00 94.56 218 ASN A C 1
ATOM 1602 O O . ASN A 1 218 ? -18.189 -2.252 -4.084 1.00 94.56 218 ASN A O 1
ATOM 1606 N N . TRP A 1 219 ? -17.405 -0.239 -3.449 1.00 96.44 219 TRP A N 1
ATOM 1607 C CA . TRP A 1 219 ? -16.253 -0.785 -2.734 1.00 96.44 219 TRP A CA 1
ATOM 1608 C C . TRP A 1 219 ? -16.699 -1.634 -1.546 1.00 96.44 219 TRP A C 1
ATOM 1610 O O . TRP A 1 219 ? -16.275 -2.781 -1.415 1.00 96.44 219 TRP A O 1
ATOM 1620 N N . LYS A 1 220 ? -17.625 -1.113 -0.730 1.00 95.81 220 LYS A N 1
ATOM 1621 C CA . LYS A 1 220 ? -18.194 -1.866 0.391 1.00 95.81 220 LYS A CA 1
ATOM 1622 C C . LYS A 1 220 ? -18.830 -3.179 -0.079 1.00 95.81 220 LYS A C 1
ATOM 1624 O O . LYS A 1 220 ? -18.530 -4.224 0.481 1.00 95.81 220 LYS A O 1
ATOM 1629 N N . ALA A 1 221 ? -19.620 -3.149 -1.153 1.00 96.50 221 ALA A N 1
ATOM 1630 C CA . ALA A 1 221 ? -20.235 -4.343 -1.729 1.00 96.50 221 ALA A CA 1
ATOM 1631 C C . ALA A 1 221 ? -19.201 -5.373 -2.221 1.00 96.50 221 ALA A C 1
ATOM 1633 O O . ALA A 1 221 ? -19.417 -6.572 -2.070 1.00 96.50 221 ALA A O 1
ATOM 1634 N N . ALA A 1 222 ? -18.069 -4.936 -2.781 1.00 98.25 222 ALA A N 1
ATOM 1635 C CA . ALA A 1 222 ? -16.984 -5.830 -3.183 1.00 98.25 222 ALA A CA 1
ATOM 1636 C C . ALA A 1 222 ? -16.290 -6.496 -1.982 1.00 98.25 222 ALA A C 1
ATOM 1638 O O . ALA A 1 222 ? -15.980 -7.691 -2.028 1.00 98.25 222 ALA A O 1
ATOM 1639 N N . VAL A 1 223 ? -16.069 -5.738 -0.901 1.00 98.25 223 VAL A N 1
ATOM 1640 C CA . VAL A 1 223 ? -15.535 -6.267 0.363 1.00 98.25 223 VAL A CA 1
ATOM 1641 C C . VAL A 1 223 ? -16.513 -7.279 0.962 1.00 98.25 223 VAL A C 1
ATOM 1643 O O . VAL A 1 223 ? -16.101 -8.410 1.220 1.00 98.25 223 VAL A O 1
ATOM 1646 N N . ASP A 1 224 ? -17.795 -6.914 1.075 1.00 98.19 224 ASP A N 1
ATOM 1647 C CA . ASP A 1 224 ? -18.875 -7.747 1.627 1.00 98.19 224 ASP A CA 1
ATOM 1648 C C . ASP A 1 224 ? -19.020 -9.060 0.834 1.00 98.19 224 ASP A C 1
ATOM 1650 O O . ASP A 1 224 ? -19.008 -10.151 1.404 1.00 98.19 224 ASP A O 1
ATOM 1654 N N . ALA A 1 225 ? -19.057 -8.980 -0.502 1.00 98.50 225 ALA A N 1
ATOM 1655 C CA . ALA A 1 225 ? -19.188 -10.143 -1.386 1.00 98.50 225 ALA A CA 1
ATOM 1656 C C . ALA A 1 225 ? -17.979 -11.096 -1.355 1.00 98.50 225 ALA A C 1
ATOM 1658 O O . ALA A 1 225 ? -18.078 -12.231 -1.819 1.00 98.50 225 ALA A O 1
ATOM 1659 N N . THR A 1 226 ? -16.834 -10.647 -0.834 1.00 98.62 226 THR A N 1
ATOM 1660 C CA . THR A 1 226 ? -15.600 -11.441 -0.733 1.00 98.62 226 THR A CA 1
ATOM 1661 C C . THR A 1 226 ? -15.164 -11.663 0.713 1.00 98.62 226 THR A C 1
ATOM 1663 O O . THR A 1 226 ? -14.011 -12.028 0.952 1.00 98.62 226 THR A O 1
ATOM 1666 N N . SER A 1 227 ? -16.061 -11.450 1.682 1.00 98.44 227 SER A N 1
ATOM 1667 C CA . SER A 1 227 ? -15.755 -11.573 3.109 1.00 98.44 227 SER A CA 1
ATOM 1668 C C . SER A 1 227 ? -15.062 -12.903 3.431 1.00 98.44 227 SER A C 1
ATOM 1670 O O . SER A 1 227 ? -15.451 -13.983 2.968 1.00 98.44 227 SER A O 1
ATOM 1672 N N . GLY A 1 228 ? -13.958 -12.805 4.174 1.00 97.56 228 GLY A N 1
ATOM 1673 C CA . GLY A 1 228 ? -13.129 -13.944 4.572 1.00 97.56 228 GLY A CA 1
ATOM 1674 C C . GLY A 1 228 ? -12.379 -14.660 3.439 1.00 97.56 228 GLY A C 1
ATOM 1675 O O . GLY A 1 228 ? -11.707 -15.650 3.719 1.00 97.56 228 GLY A O 1
ATOM 1676 N N . ARG A 1 229 ? -12.458 -14.204 2.179 1.00 98.69 229 ARG A N 1
ATOM 1677 C CA . ARG A 1 229 ? -11.755 -14.826 1.044 1.00 98.69 229 ARG A CA 1
ATOM 1678 C C . ARG A 1 229 ? -10.361 -14.240 0.865 1.00 98.69 229 ARG A C 1
ATOM 1680 O O . ARG A 1 229 ? -10.204 -13.025 0.718 1.00 98.69 229 ARG A O 1
ATOM 1687 N N . VAL A 1 230 ? -9.365 -15.120 0.846 1.00 98.69 230 VAL A N 1
ATOM 1688 C CA . VAL A 1 230 ? -7.954 -14.804 0.588 1.00 98.69 230 VAL A CA 1
ATOM 1689 C C . VAL A 1 230 ? -7.395 -15.729 -0.489 1.00 98.69 230 VAL A C 1
ATOM 1691 O O . VAL A 1 230 ? -7.971 -16.778 -0.767 1.00 98.69 230 VAL A O 1
ATOM 1694 N N . LEU A 1 231 ? -6.260 -15.354 -1.070 1.00 98.69 231 LEU A N 1
ATOM 1695 C CA . LEU A 1 231 ? -5.459 -16.225 -1.915 1.00 98.69 231 LEU A CA 1
ATOM 1696 C C . LEU A 1 231 ? -4.506 -17.059 -1.066 1.00 98.69 231 LEU A C 1
ATOM 1698 O O . LEU A 1 231 ? -3.825 -16.537 -0.179 1.00 98.69 231 LEU A O 1
ATOM 1702 N N . THR A 1 232 ? -4.425 -18.348 -1.364 1.00 98.00 232 THR A N 1
ATOM 1703 C CA . THR A 1 232 ? -3.496 -19.286 -0.732 1.00 98.00 232 THR A CA 1
ATOM 1704 C C . THR A 1 232 ? -2.646 -19.989 -1.779 1.00 98.00 232 THR A C 1
ATOM 1706 O O . THR A 1 232 ? -3.049 -20.160 -2.926 1.00 98.00 232 THR A O 1
ATOM 1709 N N . HIS A 1 233 ? -1.430 -20.363 -1.391 1.00 95.06 233 HIS A N 1
ATOM 1710 C CA . HIS A 1 233 ? -0.546 -21.204 -2.190 1.00 95.06 233 HIS A CA 1
ATOM 1711 C C . HIS A 1 233 ? -0.066 -22.350 -1.304 1.00 95.06 233 HIS A C 1
ATOM 1713 O O . HIS A 1 233 ? 0.743 -22.157 -0.388 1.00 95.06 233 HIS A O 1
ATOM 1719 N N . GLY A 1 234 ? -0.622 -23.539 -1.533 1.00 92.38 234 GLY A N 1
ATOM 1720 C CA . GLY A 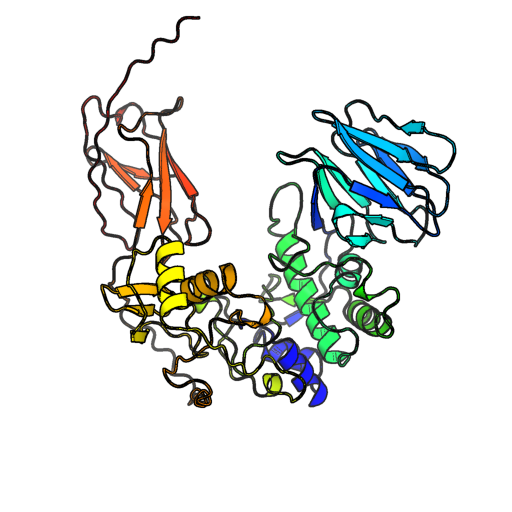1 234 ? -0.592 -24.609 -0.540 1.00 92.38 234 GLY A CA 1
ATOM 1721 C C . GLY A 1 234 ? -1.340 -24.192 0.732 1.00 92.38 234 GLY A C 1
ATOM 1722 O O . GLY A 1 234 ? -2.379 -23.544 0.673 1.00 92.38 234 GLY A O 1
ATOM 1723 N N . ALA A 1 235 ? -0.805 -24.531 1.906 1.00 90.94 235 ALA A N 1
ATOM 1724 C CA . ALA A 1 235 ? -1.474 -24.242 3.178 1.00 90.94 235 ALA A CA 1
ATOM 1725 C C . ALA A 1 235 ? -1.403 -22.763 3.618 1.00 90.94 235 ALA A C 1
ATOM 1727 O O . ALA A 1 235 ? -2.164 -22.355 4.502 1.00 90.94 235 ALA A O 1
ATOM 1728 N N . ALA A 1 236 ? -0.488 -21.977 3.040 1.00 92.94 236 ALA A N 1
ATOM 1729 C CA . ALA A 1 236 ? -0.186 -20.615 3.469 1.00 92.94 236 ALA A CA 1
ATOM 1730 C C . ALA A 1 236 ? -0.945 -19.561 2.655 1.00 92.94 236 ALA A C 1
ATOM 1732 O O . ALA A 1 236 ? -1.151 -19.715 1.451 1.00 92.94 236 ALA A O 1
ATOM 1733 N N . VAL A 1 237 ? -1.281 -18.440 3.301 1.00 96.25 237 VAL A N 1
ATOM 1734 C CA . VAL A 1 237 ? -1.777 -17.244 2.607 1.00 96.25 237 VAL A CA 1
ATOM 1735 C C . VAL A 1 237 ? -0.687 -16.706 1.675 1.00 96.25 237 VAL A C 1
ATOM 1737 O O . VAL A 1 237 ? 0.475 -16.541 2.075 1.00 96.25 237 VAL A O 1
ATOM 1740 N N . ALA A 1 238 ? -1.071 -16.465 0.423 1.00 95.62 238 ALA A N 1
ATOM 1741 C CA . ALA A 1 238 ? -0.200 -15.970 -0.627 1.00 95.62 238 ALA A CA 1
ATOM 1742 C C . ALA A 1 238 ? 0.154 -14.492 -0.401 1.00 95.62 238 ALA A C 1
ATOM 1744 O O . ALA A 1 238 ? -0.648 -13.699 0.087 1.00 95.62 238 ALA A O 1
ATOM 1745 N N . GLN A 1 239 ? 1.372 -14.113 -0.782 1.00 93.50 239 GLN A N 1
ATOM 1746 C CA . GLN A 1 239 ? 1.820 -12.727 -0.778 1.00 93.50 239 GLN A CA 1
ATOM 1747 C C . GLN A 1 239 ? 1.337 -12.025 -2.049 1.00 93.50 239 GLN A C 1
ATOM 1749 O O . GLN A 1 239 ? 1.869 -12.231 -3.136 1.00 93.50 239 GLN A O 1
ATOM 1754 N N . THR A 1 240 ? 0.350 -11.157 -1.910 1.00 96.00 240 THR A N 1
ATOM 1755 C CA . THR A 1 240 ? -0.364 -10.545 -3.034 1.00 96.00 240 THR A CA 1
ATOM 1756 C C . THR A 1 240 ? 0.079 -9.105 -3.259 1.00 96.00 240 THR A C 1
ATOM 1758 O O . THR A 1 240 ? -0.622 -8.154 -2.924 1.00 96.00 240 THR A O 1
ATOM 1761 N N . TYR A 1 241 ? 1.266 -8.920 -3.839 1.00 95.25 241 TYR A N 1
ATOM 1762 C CA . TYR A 1 241 ? 1.675 -7.586 -4.286 1.00 95.25 241 TYR A CA 1
ATOM 1763 C C . TYR A 1 241 ? 0.795 -7.111 -5.444 1.00 95.25 241 TYR A C 1
ATOM 1765 O O . TYR A 1 241 ? 0.364 -7.912 -6.275 1.00 95.25 241 TYR A O 1
ATOM 1773 N N . TYR A 1 242 ? 0.539 -5.810 -5.502 1.00 96.69 242 TYR A N 1
ATOM 1774 C CA . TYR A 1 242 ? -0.213 -5.173 -6.577 1.00 96.69 242 TYR A CA 1
ATOM 1775 C C . TYR A 1 242 ? 0.299 -3.748 -6.794 1.00 96.69 242 TYR A C 1
ATOM 1777 O O . TYR A 1 242 ? 0.907 -3.151 -5.910 1.00 96.69 242 TYR A O 1
ATOM 1785 N N . SER A 1 243 ? 0.092 -3.192 -7.984 1.00 95.25 243 SER A N 1
ATOM 1786 C CA . SER A 1 243 ? 0.472 -1.810 -8.293 1.00 95.25 243 SER A CA 1
ATOM 1787 C C . SER A 1 243 ? -0.475 -1.186 -9.309 1.00 95.25 243 SER A C 1
ATOM 1789 O O . SER A 1 243 ? -1.142 -1.907 -10.044 1.00 95.25 243 SER A O 1
ATOM 1791 N N . SER A 1 244 ? -0.509 0.149 -9.379 1.00 94.94 244 SER A N 1
ATOM 1792 C CA . SER A 1 244 ? -1.417 0.880 -10.278 1.00 94.94 244 SER A CA 1
ATOM 1793 C C . SER A 1 244 ? -1.377 0.374 -11.719 1.00 94.94 244 SER A C 1
ATOM 1795 O O . SER A 1 244 ? -2.417 0.055 -12.287 1.00 94.94 244 SER A O 1
ATOM 1797 N N . SER A 1 245 ? -0.178 0.287 -12.289 1.00 95.88 245 SER A N 1
ATOM 1798 C CA . SER A 1 245 ? 0.056 -0.099 -13.676 1.00 95.88 245 SER A CA 1
ATOM 1799 C C . SER A 1 245 ? 1.366 -0.878 -13.769 1.00 95.88 245 SER A C 1
ATOM 1801 O O . SER A 1 245 ? 2.366 -0.502 -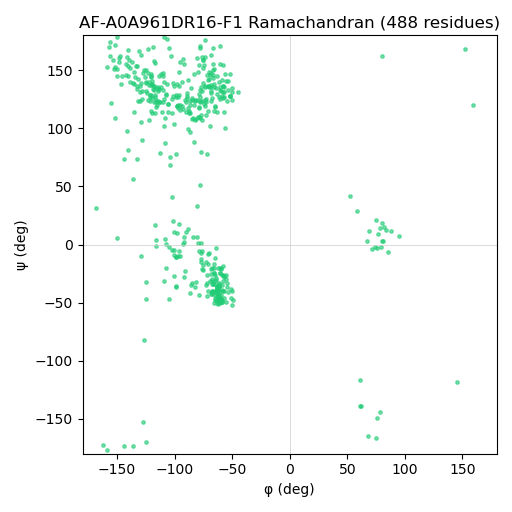13.138 1.00 95.88 245 SER A O 1
ATOM 1803 N N . ASN A 1 246 ? 1.376 -1.957 -14.550 1.00 94.75 246 ASN A N 1
ATOM 1804 C CA . ASN A 1 246 ? 2.586 -2.729 -14.835 1.00 94.75 246 ASN A CA 1
ATOM 1805 C C . ASN A 1 246 ? 3.226 -2.335 -16.183 1.00 94.75 246 ASN A C 1
ATOM 1807 O O . ASN A 1 246 ? 4.387 -2.676 -16.419 1.00 94.75 246 ASN A O 1
ATOM 1811 N N . GLY A 1 247 ? 2.541 -1.528 -17.004 1.00 92.31 247 GLY A N 1
ATOM 1812 C CA . GLY A 1 247 ? 2.990 -1.097 -18.328 1.00 92.31 247 GLY A CA 1
ATOM 1813 C C . GLY A 1 247 ? 2.726 -2.127 -19.433 1.00 92.31 247 GLY A C 1
ATOM 1814 O O . GLY A 1 247 ? 3.325 -2.046 -20.504 1.00 92.31 247 GLY A O 1
ATOM 1815 N N . GLY A 1 248 ? 1.881 -3.120 -19.184 1.00 92.44 248 GLY A N 1
ATOM 1816 C CA . GLY A 1 248 ? 1.600 -4.217 -20.107 1.00 92.44 248 GLY A CA 1
ATOM 1817 C C . GLY A 1 248 ? 2.433 -5.474 -19.867 1.00 92.44 248 GLY A C 1
ATOM 1818 O O . GLY A 1 248 ? 2.396 -6.391 -20.685 1.00 92.44 248 GLY A O 1
ATOM 1819 N N . PHE A 1 249 ? 3.212 -5.518 -18.780 1.00 93.19 249 PHE A N 1
ATOM 1820 C CA . PHE A 1 249 ? 4.024 -6.680 -18.426 1.00 93.19 249 PHE A CA 1
ATOM 1821 C C . PHE A 1 249 ? 4.310 -6.739 -16.920 1.00 93.19 249 PHE A C 1
ATOM 1823 O O . PHE A 1 249 ? 4.895 -5.800 -16.366 1.00 93.19 249 PHE A O 1
ATOM 1830 N N . SER A 1 250 ? 3.918 -7.827 -16.252 1.00 94.75 250 SER A N 1
ATOM 1831 C CA . SER A 1 250 ? 4.270 -8.061 -14.847 1.00 94.75 250 SER A CA 1
ATOM 1832 C C . SER A 1 250 ? 5.726 -8.503 -14.702 1.00 94.75 250 SER A C 1
ATOM 1834 O O . SER A 1 250 ? 6.338 -8.984 -15.648 1.00 94.75 250 SER A O 1
ATOM 1836 N N . GLU A 1 251 ? 6.308 -8.347 -13.518 1.00 93.56 251 GLU A N 1
ATOM 1837 C CA . GLU A 1 251 ? 7.688 -8.761 -13.243 1.00 93.56 251 GLU A CA 1
ATOM 1838 C C . GLU A 1 251 ? 7.756 -9.856 -12.177 1.00 93.56 251 GLU A C 1
ATOM 1840 O O . GLU A 1 251 ? 6.862 -9.976 -11.338 1.00 93.56 251 GLU A O 1
ATOM 1845 N N . ARG A 1 252 ? 8.843 -10.630 -12.200 1.00 88.25 252 ARG A N 1
ATOM 1846 C CA . ARG A 1 252 ? 9.136 -11.677 -11.222 1.00 88.25 252 ARG A CA 1
ATOM 1847 C C . ARG A 1 252 ? 9.513 -11.082 -9.858 1.00 88.25 252 ARG A C 1
ATOM 1849 O O . ARG A 1 252 ? 10.205 -10.062 -9.778 1.00 88.25 252 ARG A O 1
ATOM 1856 N N . SER A 1 253 ? 9.070 -11.707 -8.766 1.00 81.62 253 SER A N 1
ATOM 1857 C CA . SER A 1 253 ? 9.294 -11.167 -7.413 1.00 81.62 253 SER A CA 1
ATOM 1858 C C . SER A 1 253 ? 10.761 -11.158 -6.974 1.00 81.62 253 SER A C 1
ATOM 1860 O O . SER A 1 253 ? 11.169 -10.239 -6.277 1.00 81.62 253 SER A O 1
ATOM 1862 N N . ASP A 1 254 ? 11.552 -12.142 -7.389 1.00 79.50 254 ASP A N 1
ATOM 1863 C CA . ASP A 1 254 ? 13.001 -12.267 -7.149 1.00 79.50 254 ASP A CA 1
ATOM 1864 C C . ASP A 1 254 ? 13.855 -11.350 -8.043 1.00 79.50 254 ASP A C 1
ATOM 1866 O O . ASP A 1 254 ? 15.038 -11.142 -7.778 1.00 79.50 254 ASP A O 1
ATOM 1870 N N . TYR A 1 255 ? 13.275 -10.787 -9.106 1.00 80.38 255 TYR A N 1
ATOM 1871 C CA . TYR A 1 255 ? 13.936 -9.731 -9.861 1.00 80.38 255 TYR A CA 1
ATOM 1872 C C . TYR A 1 255 ? 13.800 -8.388 -9.141 1.00 80.38 255 TYR A C 1
ATOM 1874 O O . TYR A 1 255 ? 14.770 -7.647 -9.032 1.00 80.38 255 TYR A O 1
ATOM 1882 N N . VAL A 1 256 ? 12.618 -8.060 -8.614 1.00 73.88 256 VAL A N 1
ATOM 1883 C CA . VAL A 1 256 ? 12.414 -6.779 -7.912 1.00 73.88 256 VAL A CA 1
ATOM 1884 C C . VAL A 1 256 ? 12.891 -6.831 -6.458 1.00 73.88 256 VAL A C 1
ATOM 1886 O O . VAL A 1 256 ? 13.457 -5.866 -5.958 1.00 73.88 256 VAL A O 1
ATOM 1889 N N . TRP A 1 257 ? 12.702 -7.963 -5.786 1.00 78.00 257 TRP A N 1
ATOM 1890 C CA . TRP A 1 257 ? 13.110 -8.217 -4.401 1.00 78.00 257 TRP A CA 1
ATOM 1891 C C . TRP A 1 257 ? 13.993 -9.467 -4.334 1.00 78.00 257 TRP A C 1
ATOM 1893 O O . TRP A 1 257 ? 14.451 -9.943 -5.362 1.00 78.00 257 TRP A O 1
ATOM 1903 N N . ALA A 1 258 ? 14.306 -9.992 -3.147 1.00 58.16 258 ALA A N 1
ATOM 1904 C CA . ALA A 1 258 ? 15.160 -11.184 -3.012 1.00 58.16 258 ALA A CA 1
ATOM 1905 C C . ALA A 1 258 ? 14.379 -12.513 -2.985 1.00 58.16 258 ALA A C 1
ATOM 1907 O O . ALA A 1 258 ? 14.934 -13.570 -3.267 1.00 58.16 258 ALA A O 1
ATOM 1908 N N . SER A 1 259 ? 13.095 -12.487 -2.620 1.00 71.38 259 SER A N 1
ATOM 1909 C CA . SER A 1 259 ? 12.306 -13.708 -2.438 1.00 71.38 259 SER A CA 1
ATOM 1910 C C . SER A 1 259 ? 11.622 -14.134 -3.733 1.00 71.38 259 SER A C 1
ATOM 1912 O O . SER A 1 259 ? 10.802 -13.398 -4.287 1.00 71.38 259 SER A O 1
ATOM 1914 N N . SER A 1 260 ? 11.904 -15.361 -4.169 1.00 83.56 260 SER A N 1
ATOM 1915 C CA . SER A 1 260 ? 11.156 -16.008 -5.245 1.00 83.56 260 SER A CA 1
ATOM 1916 C C . SER A 1 260 ? 9.820 -16.530 -4.723 1.00 83.56 260 SER A C 1
ATOM 1918 O O . SER A 1 260 ? 9.767 -17.292 -3.756 1.00 83.56 260 SER A O 1
ATOM 1920 N N . LEU A 1 261 ? 8.736 -16.081 -5.349 1.00 86.38 261 LEU A N 1
ATOM 1921 C CA . LEU A 1 261 ? 7.374 -16.518 -5.084 1.00 86.38 261 LEU A CA 1
ATOM 1922 C C . LEU A 1 261 ? 6.830 -17.115 -6.392 1.00 86.38 261 LEU A C 1
ATOM 1924 O O . LEU A 1 261 ? 6.660 -16.366 -7.353 1.00 86.38 261 LEU A O 1
ATOM 1928 N N . PRO A 1 262 ? 6.563 -18.436 -6.459 1.00 89.44 262 PRO A N 1
ATOM 1929 C CA . PRO A 1 262 ? 6.245 -19.131 -7.715 1.00 89.44 262 PRO A CA 1
ATOM 1930 C C . PRO A 1 262 ? 5.032 -18.588 -8.477 1.00 89.44 262 PRO A C 1
ATOM 1932 O O . PRO A 1 262 ? 4.962 -18.722 -9.692 1.00 89.44 262 PRO A O 1
ATOM 1935 N N . TYR A 1 263 ? 4.097 -17.962 -7.765 1.00 92.81 263 TYR A N 1
ATOM 1936 C CA . TYR A 1 263 ? 2.883 -17.349 -8.307 1.00 92.81 263 TYR A CA 1
ATOM 1937 C C . TYR A 1 263 ? 3.049 -15.858 -8.652 1.00 92.81 263 TYR A C 1
ATOM 1939 O O . TYR A 1 263 ? 2.090 -15.212 -9.052 1.00 92.81 263 TYR A O 1
ATOM 1947 N N . LEU A 1 264 ? 4.240 -15.272 -8.488 1.00 92.94 264 LEU A N 1
ATOM 1948 C CA . LEU A 1 264 ? 4.543 -13.893 -8.882 1.00 92.94 264 LEU A CA 1
ATOM 1949 C C . LEU A 1 264 ? 5.546 -13.892 -10.027 1.00 92.94 264 LEU A C 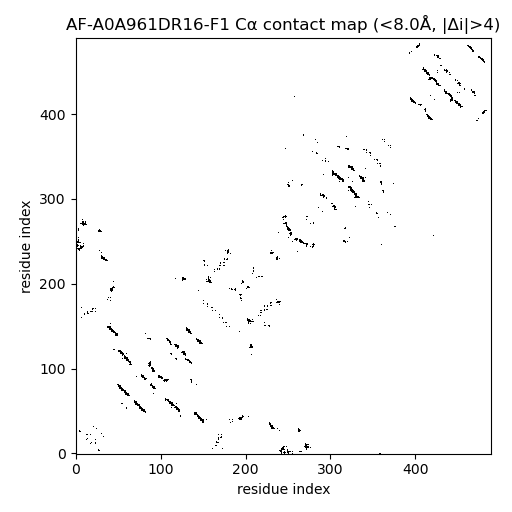1
ATOM 1951 O O . LEU A 1 264 ? 6.749 -13.681 -9.843 1.00 92.94 264 LEU A O 1
ATOM 1955 N N . ILE A 1 265 ? 5.016 -14.159 -11.214 1.00 89.62 265 ILE A N 1
ATOM 1956 C CA . ILE A 1 265 ? 5.792 -14.361 -12.431 1.00 89.62 265 ILE A CA 1
ATOM 1957 C C . ILE A 1 265 ? 5.760 -13.139 -13.346 1.00 89.62 265 ILE A C 1
ATOM 1959 O O . ILE A 1 265 ? 4.887 -12.270 -13.255 1.00 89.62 265 ILE A O 1
ATOM 1963 N N . ALA A 1 266 ? 6.715 -13.111 -14.269 1.00 92.75 266 ALA A N 1
ATOM 1964 C CA . ALA A 1 266 ? 6.710 -12.163 -15.363 1.00 92.75 266 ALA A CA 1
ATOM 1965 C C . ALA A 1 266 ? 5.795 -12.669 -16.489 1.00 92.75 266 ALA A C 1
ATOM 1967 O O . ALA A 1 266 ? 5.985 -13.781 -16.984 1.00 92.75 266 ALA A O 1
ATOM 1968 N N . ALA A 1 267 ? 4.800 -11.872 -16.873 1.00 92.12 267 ALA A N 1
ATOM 1969 C CA . ALA A 1 267 ? 3.798 -12.240 -17.868 1.00 92.12 267 ALA A CA 1
ATOM 1970 C C . ALA A 1 267 ? 3.274 -11.012 -18.626 1.00 92.12 267 ALA A C 1
ATOM 1972 O O . ALA A 1 267 ? 3.216 -9.904 -18.087 1.00 92.12 267 ALA A O 1
ATOM 1973 N N . ALA A 1 268 ? 2.857 -11.225 -19.877 1.00 93.88 268 ALA A N 1
ATOM 1974 C CA . ALA A 1 268 ? 2.204 -10.193 -20.675 1.00 93.88 268 ALA A CA 1
ATOM 1975 C C . ALA A 1 268 ? 0.850 -9.817 -20.068 1.00 93.88 268 ALA A C 1
ATOM 1977 O O . ALA A 1 268 ? 0.066 -10.686 -19.684 1.00 93.88 268 ALA A O 1
ATOM 1978 N N . ASP A 1 269 ? 0.553 -8.520 -20.038 1.00 95.19 269 ASP A N 1
ATOM 1979 C CA . ASP A 1 269 ? -0.710 -8.007 -19.520 1.00 95.19 269 ASP A CA 1
ATOM 1980 C C . ASP A 1 269 ? -1.343 -6.987 -20.477 1.00 95.19 269 ASP A C 1
ATOM 1982 O O . ASP A 1 269 ? -1.329 -5.784 -20.211 1.00 95.19 269 ASP A O 1
ATOM 1986 N N . PRO A 1 270 ? -1.914 -7.434 -21.611 1.00 92.38 270 PRO A N 1
ATOM 1987 C CA . PRO A 1 270 ? -2.489 -6.526 -22.605 1.00 92.38 270 PRO A CA 1
ATOM 1988 C C . PRO A 1 270 ? -3.630 -5.660 -22.043 1.00 92.38 270 PRO A C 1
ATOM 1990 O O . PRO A 1 270 ? -3.907 -4.586 -22.571 1.00 92.38 270 PRO A O 1
ATOM 1993 N N . PHE A 1 271 ? -4.256 -6.088 -20.944 1.00 94.88 271 PHE A N 1
ATOM 1994 C CA . PHE A 1 271 ? -5.349 -5.376 -20.286 1.00 94.88 271 PHE A CA 1
ATOM 1995 C C . PHE A 1 271 ? -4.887 -4.175 -19.451 1.00 94.88 271 PHE A C 1
ATOM 1997 O O . PHE A 1 271 ? -5.713 -3.347 -19.080 1.00 94.88 271 PHE A O 1
ATOM 2004 N N . ASP A 1 272 ? -3.588 -4.026 -19.174 1.00 94.31 272 ASP A N 1
ATOM 2005 C CA . ASP A 1 272 ? -3.050 -2.821 -18.531 1.00 94.31 272 ASP A CA 1
ATOM 2006 C C . ASP A 1 272 ? -3.163 -1.596 -19.454 1.00 94.31 272 ASP A C 1
ATOM 2008 O O . ASP A 1 272 ? -3.427 -0.485 -18.994 1.00 94.31 272 ASP A O 1
ATOM 2012 N N . ALA A 1 273 ? -3.029 -1.792 -20.769 1.00 90.62 273 ALA A N 1
ATOM 2013 C CA . ALA A 1 273 ? -3.004 -0.735 -21.781 1.00 90.62 273 ALA A CA 1
ATOM 2014 C C . ALA A 1 273 ? -4.402 -0.205 -22.174 1.00 90.62 273 ALA A C 1
ATOM 2016 O O . ALA A 1 273 ? -4.636 0.189 -23.317 1.00 90.62 273 ALA A O 1
ATOM 2017 N N . VAL A 1 274 ? -5.347 -0.168 -21.231 1.00 90.31 274 VAL A N 1
ATOM 2018 C CA . VAL A 1 274 ? -6.667 0.449 -21.438 1.00 90.31 274 VAL A CA 1
ATOM 2019 C C . VAL A 1 274 ? -6.564 1.961 -21.638 1.00 90.31 274 VAL A C 1
ATOM 2021 O O . VAL A 1 274 ? -5.717 2.631 -21.049 1.00 90.31 274 VAL A O 1
ATOM 2024 N N . ALA A 1 275 ? -7.502 2.542 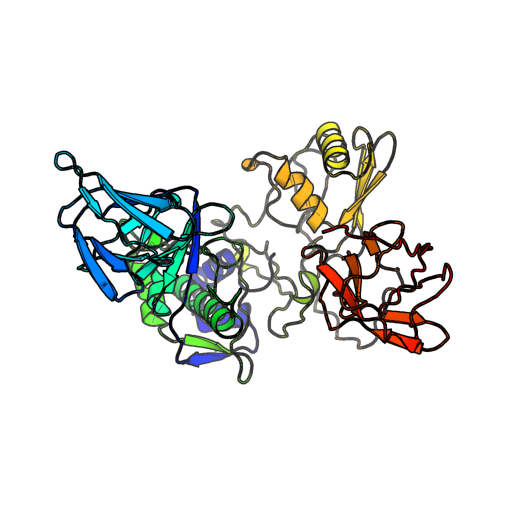-22.393 1.00 89.06 275 ALA A N 1
ATOM 2025 C CA . ALA A 1 275 ? -7.531 3.983 -22.685 1.00 89.06 275 ALA A CA 1
ATOM 2026 C C . ALA A 1 275 ? -7.571 4.883 -21.427 1.00 89.06 275 ALA A C 1
ATOM 2028 O O . ALA A 1 275 ? -7.083 6.023 -21.449 1.00 89.06 275 ALA A O 1
ATOM 2029 N N . ALA A 1 276 ? -8.138 4.367 -20.331 1.00 90.75 276 ALA A N 1
ATOM 2030 C CA . ALA A 1 276 ? -8.183 5.025 -19.028 1.00 90.75 276 ALA A CA 1
ATOM 2031 C C . ALA A 1 276 ? -6.810 5.072 -18.327 1.00 90.75 276 ALA A C 1
ATOM 2033 O O . ALA A 1 276 ? -6.551 5.992 -17.551 1.00 90.75 276 ALA A O 1
ATOM 2034 N N . ASN A 1 277 ? -5.904 4.134 -18.622 1.00 93.75 277 ASN A N 1
ATOM 2035 C CA . ASN A 1 277 ? -4.598 4.042 -17.979 1.00 93.75 277 ASN A CA 1
ATOM 2036 C C . ASN A 1 277 ? -3.586 4.992 -18.631 1.00 93.75 277 ASN A C 1
ATOM 2038 O O . ASN A 1 277 ? -2.806 4.611 -19.508 1.00 93.75 277 ASN A O 1
ATOM 2042 N N . LYS A 1 278 ? -3.541 6.233 -18.142 1.00 90.81 278 LYS A N 1
ATOM 2043 C CA . LYS A 1 278 ? -2.525 7.223 -18.543 1.00 90.81 278 LYS A CA 1
ATOM 2044 C C . LYS A 1 278 ? -1.120 6.915 -18.010 1.00 90.81 278 LYS A C 1
ATOM 2046 O O . LYS A 1 278 ? -0.171 7.576 -18.408 1.00 90.81 278 LYS A O 1
ATOM 2051 N N . ASN A 1 279 ? -0.984 5.925 -17.126 1.00 90.44 279 ASN A N 1
ATOM 2052 C CA . ASN A 1 279 ? 0.290 5.517 -16.532 1.00 90.44 279 ASN A CA 1
ATOM 2053 C C . ASN A 1 279 ? 0.944 4.343 -17.280 1.00 90.44 279 ASN A C 1
ATOM 2055 O O . ASN A 1 279 ? 2.098 4.024 -16.997 1.00 90.44 279 ASN A O 1
ATOM 2059 N N . SER A 1 280 ? 0.233 3.701 -18.218 1.00 88.94 280 SER A N 1
ATOM 2060 C CA . SER A 1 280 ? 0.758 2.616 -19.066 1.00 88.94 280 SER A CA 1
ATOM 2061 C C . SER A 1 280 ? 1.963 3.067 -19.899 1.00 88.94 280 SER A C 1
ATOM 2063 O O . SER A 1 280 ? 2.907 2.302 -20.101 1.00 88.94 280 SER A O 1
ATOM 2065 N N . ARG A 1 281 ? 1.962 4.335 -20.334 1.00 89.62 281 ARG A N 1
ATOM 2066 C CA . ARG A 1 281 ? 3.050 4.997 -21.061 1.00 89.62 281 ARG A CA 1
ATOM 2067 C C . ARG A 1 281 ? 3.228 6.419 -20.554 1.00 89.62 281 ARG A C 1
ATOM 2069 O O . ARG A 1 281 ? 2.256 7.123 -20.304 1.00 89.62 281 ARG A O 1
ATOM 2076 N N . TRP A 1 282 ? 4.473 6.852 -20.423 1.00 91.44 282 TRP A N 1
ATOM 2077 C CA . TRP A 1 282 ? 4.809 8.182 -19.930 1.00 91.44 282 TRP A CA 1
ATOM 2078 C C . TRP A 1 282 ? 6.145 8.646 -20.510 1.00 91.44 282 TRP A C 1
ATOM 2080 O O . TRP A 1 282 ? 7.020 7.834 -20.797 1.00 91.44 282 TRP A O 1
ATOM 2090 N N . THR A 1 283 ? 6.313 9.965 -20.616 1.00 92.00 283 THR A N 1
ATOM 2091 C CA . THR A 1 283 ? 7.575 10.608 -21.007 1.00 92.00 283 THR A CA 1
ATOM 2092 C C . THR A 1 283 ? 7.971 11.620 -19.942 1.00 92.00 283 THR A C 1
ATOM 2094 O O . THR A 1 283 ? 7.115 12.332 -19.405 1.00 92.00 283 THR A O 1
ATOM 2097 N N . ARG A 1 284 ? 9.264 11.672 -19.610 1.00 93.19 284 ARG A N 1
ATOM 2098 C CA . ARG A 1 284 ? 9.853 12.647 -18.686 1.00 93.19 284 ARG A CA 1
ATOM 2099 C C . ARG A 1 284 ? 11.114 13.228 -19.304 1.00 93.19 284 ARG A C 1
ATOM 2101 O O . ARG A 1 284 ? 11.941 12.482 -19.817 1.00 93.19 284 ARG A O 1
ATOM 2108 N N . THR A 1 285 ? 11.244 14.548 -19.232 1.00 93.06 285 THR A N 1
ATOM 2109 C CA . THR A 1 285 ? 12.373 15.282 -19.810 1.00 93.06 285 THR A CA 1
ATOM 2110 C C . THR A 1 285 ? 13.201 15.906 -18.696 1.00 93.06 285 THR A C 1
ATOM 2112 O O . THR A 1 285 ? 12.657 16.535 -17.781 1.00 93.06 285 THR A O 1
ATOM 2115 N N . PHE A 1 286 ? 14.517 15.744 -18.790 1.00 93.44 286 PHE A N 1
ATOM 2116 C CA . PHE A 1 286 ? 15.507 16.321 -17.885 1.00 93.44 286 PHE A CA 1
ATOM 2117 C C . PHE A 1 286 ? 16.647 16.911 -18.701 1.00 93.44 286 PHE A C 1
ATOM 2119 O O . PHE A 1 286 ? 17.007 16.374 -19.747 1.00 93.44 286 PHE A O 1
ATOM 2126 N N . THR A 1 287 ? 17.199 18.023 -18.235 1.00 94.88 287 THR A N 1
ATOM 2127 C CA . THR A 1 287 ? 18.378 18.626 -18.855 1.00 94.88 287 THR A CA 1
ATOM 2128 C C . THR A 1 287 ? 19.648 17.886 -18.432 1.00 94.88 287 THR A C 1
ATOM 2130 O O . THR A 1 287 ? 19.722 17.303 -17.348 1.00 94.88 287 THR A O 1
ATOM 2133 N N . ALA A 1 288 ? 20.679 17.951 -19.275 1.00 95.44 288 ALA A N 1
ATOM 2134 C CA . ALA A 1 288 ? 22.002 17.399 -18.984 1.00 95.44 288 ALA A CA 1
ATOM 2135 C C . ALA A 1 288 ? 22.583 17.915 -17.654 1.00 95.44 288 ALA A C 1
ATOM 2137 O O . ALA A 1 288 ? 23.168 17.151 -16.884 1.00 95.44 288 ALA A O 1
ATOM 2138 N N . THR A 1 289 ? 22.397 19.207 -17.375 1.00 96.81 289 THR A N 1
ATOM 2139 C CA . THR A 1 289 ? 22.882 19.865 -16.156 1.00 96.81 289 THR A CA 1
ATOM 2140 C C . THR A 1 289 ? 22.106 19.423 -14.917 1.00 96.81 289 THR A C 1
ATOM 2142 O O . THR A 1 289 ? 22.724 19.176 -13.885 1.00 96.81 289 THR A O 1
ATOM 2145 N N . GLU A 1 290 ? 20.777 19.264 -15.008 1.00 96.88 290 GLU A N 1
ATOM 2146 C CA . GLU A 1 290 ? 19.968 18.731 -13.899 1.00 96.88 290 GLU A CA 1
ATOM 2147 C C . GLU A 1 290 ? 20.447 17.336 -13.493 1.00 96.88 290 GLU A C 1
ATOM 2149 O O . GLU A 1 290 ? 20.695 17.093 -12.314 1.00 96.88 290 GLU A O 1
ATOM 2154 N N . LEU A 1 291 ? 20.625 16.433 -14.464 1.00 96.44 291 LEU A N 1
ATOM 2155 C CA . LEU A 1 291 ? 21.068 15.068 -14.181 1.00 96.44 291 LEU A CA 1
ATOM 2156 C C . LEU A 1 291 ? 22.460 15.044 -13.535 1.00 96.44 291 LEU A C 1
ATOM 2158 O O . LEU A 1 291 ? 22.651 14.338 -12.548 1.00 96.44 291 LEU A O 1
ATOM 2162 N N . GLY A 1 292 ? 23.403 15.850 -14.034 1.00 97.19 292 GLY A N 1
ATOM 2163 C CA . GLY A 1 292 ? 24.741 15.977 -13.447 1.00 97.19 292 GLY A CA 1
ATOM 2164 C C . GLY A 1 292 ? 24.708 16.468 -11.999 1.00 97.19 292 GLY A C 1
ATOM 2165 O O . GLY A 1 292 ? 25.308 15.856 -11.115 1.00 97.19 292 GLY A O 1
ATOM 2166 N N . ALA A 1 293 ? 23.933 17.523 -11.732 1.00 97.31 293 ALA A N 1
ATOM 2167 C CA . ALA A 1 293 ? 23.767 18.062 -10.387 1.00 97.31 293 ALA A CA 1
ATOM 2168 C C . ALA A 1 293 ? 23.098 17.055 -9.438 1.00 97.31 293 ALA A C 1
ATOM 2170 O O . ALA A 1 293 ? 23.436 16.999 -8.257 1.00 97.31 293 ALA A O 1
ATOM 2171 N N . TRP A 1 294 ? 22.141 16.256 -9.914 1.00 95.44 294 TRP A N 1
ATOM 2172 C CA . TRP A 1 294 ? 21.470 15.251 -9.085 1.00 95.44 294 TRP A CA 1
ATOM 2173 C C . TRP A 1 294 ? 22.367 14.059 -8.750 1.00 95.44 294 TRP A C 1
ATOM 2175 O O . TRP A 1 294 ? 22.274 13.551 -7.634 1.00 95.44 294 TRP A O 1
ATOM 2185 N N . VAL A 1 295 ? 23.272 13.666 -9.652 1.00 90.31 295 VAL A N 1
ATOM 2186 C CA . VAL A 1 295 ? 24.316 12.666 -9.373 1.00 90.31 295 VAL A CA 1
ATOM 2187 C C . VAL A 1 295 ? 25.235 13.144 -8.245 1.00 90.31 295 VAL A C 1
ATOM 2189 O O . VAL A 1 295 ? 25.454 12.410 -7.279 1.00 90.31 295 VAL A O 1
ATOM 2192 N N . GLU A 1 296 ? 25.708 14.390 -8.315 1.00 89.38 296 GLU A N 1
ATOM 2193 C CA . GLU A 1 296 ? 26.566 14.977 -7.278 1.00 89.38 296 GLU A CA 1
ATOM 2194 C C . GLU A 1 296 ? 25.840 15.067 -5.929 1.00 89.38 296 GLU A C 1
ATOM 2196 O O . GLU A 1 296 ? 26.343 14.608 -4.904 1.00 89.38 296 GLU A O 1
ATOM 2201 N N . ASN A 1 297 ? 24.600 15.558 -5.944 1.00 83.94 297 ASN A N 1
ATOM 2202 C CA . ASN A 1 297 ? 23.726 15.624 -4.774 1.00 83.94 297 ASN A CA 1
ATOM 2203 C C . ASN A 1 297 ? 23.412 14.255 -4.150 1.00 83.94 297 ASN A C 1
ATOM 2205 O O . ASN A 1 297 ? 23.059 14.188 -2.974 1.00 83.94 297 ASN A O 1
ATOM 2209 N N . ALA A 1 298 ? 23.488 13.177 -4.931 1.00 77.81 298 ALA A N 1
ATOM 2210 C CA . ALA A 1 298 ? 23.338 11.808 -4.450 1.00 77.81 298 ALA A CA 1
ATOM 2211 C C . ALA A 1 298 ? 24.646 11.232 -3.874 1.00 77.81 298 ALA A C 1
ATOM 2213 O O . ALA A 1 298 ? 24.692 10.044 -3.557 1.00 77.81 298 ALA A O 1
ATOM 2214 N N . GLY A 1 299 ? 25.705 12.042 -3.756 1.00 81.69 299 GLY A N 1
ATOM 2215 C CA . GLY A 1 299 ? 26.999 11.633 -3.210 1.00 81.69 299 GLY A CA 1
ATOM 2216 C C . GLY A 1 299 ? 27.821 10.767 -4.164 1.00 81.69 299 GLY A C 1
ATOM 2217 O O . GLY A 1 299 ? 28.698 10.036 -3.716 1.00 81.69 299 GLY A O 1
ATOM 2218 N N . ARG A 1 300 ? 27.542 10.817 -5.474 1.00 83.75 300 ARG A N 1
ATOM 2219 C CA . ARG A 1 300 ? 28.174 9.949 -6.488 1.00 83.75 300 ARG A CA 1
ATOM 2220 C C . ARG A 1 300 ? 29.278 10.640 -7.292 1.00 83.75 300 ARG A C 1
ATOM 2222 O O . ARG A 1 300 ? 29.636 10.179 -8.372 1.00 83.75 300 ARG A O 1
ATOM 2229 N N . GLY A 1 301 ? 29.818 11.728 -6.747 1.00 82.19 301 GLY A N 1
ATOM 2230 C CA . GLY A 1 301 ? 30.841 12.553 -7.386 1.00 82.19 301 GLY A CA 1
ATOM 2231 C C . GLY A 1 301 ? 30.274 13.528 -8.420 1.00 82.19 301 GLY A C 1
ATOM 2232 O O . GLY A 1 301 ? 29.146 13.385 -8.893 1.00 82.19 301 GLY A O 1
ATOM 2233 N N . SER A 1 302 ? 31.067 14.544 -8.759 1.00 93.50 302 SER A N 1
ATOM 2234 C CA . SER A 1 302 ? 30.695 15.530 -9.774 1.00 93.50 302 SER A CA 1
ATOM 2235 C C . SER A 1 302 ? 31.109 15.043 -11.162 1.00 93.50 302 SER A C 1
ATOM 2237 O O . SER A 1 302 ? 32.297 14.881 -11.449 1.00 93.50 302 SER A O 1
ATOM 2239 N N . ILE A 1 303 ? 30.121 14.796 -12.024 1.00 94.44 303 ILE A N 1
ATOM 2240 C CA . ILE A 1 303 ? 30.331 14.326 -13.406 1.00 94.44 303 ILE A CA 1
ATOM 2241 C C . ILE A 1 303 ? 30.167 15.442 -14.451 1.00 94.44 303 ILE A C 1
ATOM 2243 O O . ILE A 1 303 ? 30.401 15.222 -15.640 1.00 94.44 303 ILE A O 1
ATOM 2247 N N . GLY A 1 304 ? 29.772 16.644 -14.019 1.00 96.88 304 GLY A N 1
ATOM 2248 C CA . GLY A 1 304 ? 29.393 17.744 -14.905 1.00 96.88 304 GLY A CA 1
ATOM 2249 C C . GLY A 1 304 ? 28.096 17.467 -15.676 1.00 96.88 304 GLY A C 1
ATOM 2250 O O . GLY A 1 304 ? 27.322 16.576 -15.330 1.00 96.88 304 GLY A O 1
ATOM 2251 N N . ALA A 1 305 ? 27.831 18.246 -16.728 1.00 96.81 305 ALA A N 1
ATOM 2252 C CA . ALA A 1 305 ? 26.659 18.041 -17.579 1.00 96.81 305 ALA A CA 1
ATOM 2253 C C . ALA A 1 305 ? 26.688 16.652 -18.241 1.00 96.81 305 ALA A C 1
ATOM 2255 O O . ALA A 1 305 ? 27.706 16.246 -18.802 1.00 96.81 305 ALA A O 1
ATOM 2256 N N . VAL A 1 306 ? 25.563 15.935 -18.185 1.00 96.81 306 VAL A N 1
ATOM 2257 C CA . VAL A 1 306 ? 25.426 14.586 -18.751 1.00 96.81 306 VAL A CA 1
ATOM 2258 C C . VAL A 1 306 ? 25.379 14.637 -20.276 1.00 96.81 306 VAL A C 1
ATOM 2260 O O . VAL A 1 306 ? 24.529 15.303 -20.858 1.00 96.81 306 VAL A O 1
ATOM 2263 N N . THR A 1 307 ? 26.264 13.893 -20.930 1.00 95.12 307 THR A N 1
ATOM 2264 C CA . THR A 1 307 ? 26.337 13.774 -22.394 1.00 95.12 307 THR A CA 1
ATOM 2265 C C . THR A 1 307 ? 25.700 12.484 -22.898 1.00 95.12 307 THR A C 1
ATOM 2267 O O . THR A 1 307 ? 25.201 12.438 -24.022 1.00 95.12 307 THR A O 1
ATOM 2270 N N . ARG A 1 308 ? 25.680 11.435 -22.068 1.00 93.56 308 ARG A N 1
ATOM 2271 C CA . ARG A 1 308 ? 25.069 10.150 -22.406 1.00 93.56 308 ARG A CA 1
ATOM 2272 C C . ARG A 1 308 ? 24.529 9.448 -21.163 1.00 93.56 308 ARG A C 1
ATOM 2274 O O . ARG A 1 308 ? 25.133 9.495 -20.096 1.00 93.56 308 ARG A O 1
ATOM 2281 N N . VAL A 1 309 ? 23.411 8.748 -21.334 1.00 94.44 309 VAL A N 1
ATOM 2282 C CA . VAL A 1 309 ? 22.893 7.786 -20.359 1.00 94.44 309 VAL A CA 1
ATOM 2283 C C . VAL A 1 309 ? 22.832 6.421 -21.031 1.00 94.44 309 VAL A C 1
ATOM 2285 O O . VAL A 1 309 ? 22.252 6.284 -22.106 1.00 94.44 309 VAL A O 1
ATOM 2288 N N . GLU A 1 310 ? 23.446 5.427 -20.406 1.00 91.12 310 GLU A N 1
ATOM 2289 C CA . GLU A 1 310 ? 23.508 4.050 -20.885 1.00 91.12 310 GLU A CA 1
ATOM 2290 C C . GLU A 1 310 ? 22.743 3.153 -19.911 1.00 91.12 310 GLU A C 1
ATOM 2292 O O . GLU A 1 310 ? 22.911 3.262 -18.695 1.00 91.12 310 GLU A O 1
ATOM 2297 N N . LEU A 1 311 ? 21.898 2.279 -20.457 1.00 89.69 311 LEU A N 1
ATOM 2298 C CA . LEU A 1 311 ? 21.191 1.244 -19.712 1.00 89.69 311 LEU A CA 1
ATOM 2299 C C . LEU A 1 311 ? 21.738 -0.114 -20.153 1.00 89.69 311 LEU A C 1
ATOM 2301 O O . LEU A 1 311 ? 21.715 -0.428 -21.343 1.00 89.69 311 LEU A O 1
ATOM 2305 N N . SER A 1 312 ? 22.249 -0.898 -19.211 1.00 84.31 312 SER A N 1
ATOM 2306 C CA . SER A 1 312 ? 22.882 -2.191 -19.482 1.00 84.31 312 SER A CA 1
ATOM 2307 C C . SER A 1 312 ? 22.716 -3.163 -18.310 1.00 84.31 312 SER A C 1
ATOM 2309 O O . SER A 1 312 ? 22.121 -2.834 -17.284 1.00 84.31 312 SER A O 1
ATOM 2311 N N . GLY A 1 313 ? 23.232 -4.384 -18.461 1.00 82.25 313 GLY A N 1
ATOM 2312 C CA . GLY A 1 313 ? 23.213 -5.394 -17.405 1.00 82.25 313 GLY A CA 1
ATOM 2313 C C . GLY A 1 313 ? 21.855 -6.080 -17.250 1.00 82.25 313 GLY A C 1
ATOM 2314 O O . GLY A 1 313 ? 21.161 -6.349 -18.231 1.00 82.25 313 GLY A O 1
ATOM 2315 N N . ASN A 1 314 ? 21.503 -6.397 -16.005 1.00 80.94 314 ASN A N 1
ATOM 2316 C CA . ASN A 1 314 ? 20.381 -7.265 -15.656 1.00 80.94 314 ASN A CA 1
ATOM 2317 C C . ASN A 1 314 ? 19.021 -6.555 -15.785 1.00 80.94 314 ASN A C 1
ATOM 2319 O O . ASN A 1 314 ? 18.457 -6.092 -14.792 1.00 80.94 314 ASN A O 1
ATOM 2323 N N . LEU A 1 315 ? 18.494 -6.445 -17.006 1.00 85.50 315 LEU A N 1
ATOM 2324 C CA . LEU A 1 315 ? 17.106 -6.046 -17.247 1.00 85.50 315 LEU A CA 1
ATOM 2325 C C . LEU A 1 315 ? 16.149 -7.182 -16.880 1.00 85.50 315 LEU A C 1
ATOM 2327 O O . LEU A 1 315 ? 16.373 -8.339 -17.226 1.00 85.50 315 LEU A O 1
ATOM 2331 N N . GLY A 1 316 ? 15.058 -6.830 -16.206 1.00 85.31 316 GLY A N 1
ATOM 2332 C CA . GLY A 1 316 ? 14.005 -7.778 -15.862 1.00 85.31 316 GLY A CA 1
ATOM 2333 C C . GLY A 1 316 ? 13.260 -8.259 -17.101 1.00 85.31 316 GLY A C 1
ATOM 2334 O O . GLY A 1 316 ? 13.303 -7.616 -18.154 1.00 85.31 316 GLY A O 1
ATOM 2335 N N . ALA A 1 317 ? 12.525 -9.364 -16.979 1.00 87.88 317 ALA A N 1
ATOM 2336 C CA . ALA A 1 317 ? 11.757 -9.926 -18.091 1.00 87.88 317 ALA A CA 1
ATOM 2337 C C . ALA A 1 317 ? 10.687 -8.950 -18.619 1.00 87.88 317 ALA A C 1
ATOM 2339 O O . ALA A 1 317 ? 10.328 -8.992 -19.792 1.00 87.88 317 ALA A O 1
ATOM 2340 N N . SER A 1 318 ? 10.228 -8.017 -17.779 1.00 89.81 318 SER A N 1
ATOM 2341 C CA . SER A 1 318 ? 9.334 -6.922 -18.172 1.00 89.81 318 SER A CA 1
ATOM 2342 C C . SER A 1 318 ? 10.033 -5.749 -18.874 1.00 89.81 318 SER A C 1
ATOM 2344 O O . SER A 1 318 ? 9.368 -4.797 -19.288 1.00 89.81 318 SER A O 1
ATOM 2346 N N . GLY A 1 319 ? 11.365 -5.758 -18.977 1.00 90.06 319 GLY A N 1
ATOM 2347 C CA . GLY A 1 319 ? 12.181 -4.613 -19.392 1.00 90.06 319 GLY A CA 1
ATOM 2348 C C . GLY A 1 319 ? 12.396 -3.577 -18.282 1.00 90.06 319 GLY A C 1
ATOM 2349 O O . GLY A 1 319 ? 12.795 -2.445 -18.553 1.00 90.06 319 GLY A O 1
ATOM 2350 N N . ARG A 1 320 ? 12.097 -3.920 -17.023 1.00 91.62 320 ARG A N 1
ATOM 2351 C CA . ARG A 1 320 ? 12.407 -3.070 -15.866 1.00 91.62 320 ARG A CA 1
ATOM 2352 C C . ARG A 1 320 ? 13.905 -3.024 -15.617 1.00 91.62 320 ARG A C 1
ATOM 2354 O O . ARG A 1 320 ? 14.589 -4.032 -15.713 1.00 91.62 320 ARG A O 1
ATOM 2361 N N . ALA A 1 321 ? 14.376 -1.852 -15.219 1.00 91.06 321 ALA A N 1
ATOM 2362 C CA . ALA A 1 321 ? 15.757 -1.579 -14.866 1.00 91.06 321 ALA A CA 1
ATOM 2363 C C . ALA A 1 321 ? 16.027 -1.671 -13.355 1.00 91.06 321 ALA A C 1
ATOM 2365 O O . ALA A 1 321 ? 17.020 -1.123 -12.896 1.00 91.06 321 ALA A O 1
ATOM 2366 N N . GLU A 1 322 ? 15.157 -2.309 -12.562 1.00 85.69 322 GLU A N 1
ATOM 2367 C CA . GLU A 1 322 ? 15.255 -2.314 -11.090 1.00 85.69 322 GLU A CA 1
ATOM 2368 C C . GLU A 1 322 ? 16.668 -2.676 -10.601 1.00 85.69 322 GLU A C 1
ATOM 2370 O O . GLU A 1 322 ? 17.253 -1.939 -9.806 1.00 85.69 322 GLU A O 1
ATOM 2375 N N . ARG A 1 323 ? 17.235 -3.745 -11.174 1.00 82.75 323 ARG A N 1
ATOM 2376 C CA . ARG A 1 323 ? 18.604 -4.225 -10.930 1.00 82.75 323 ARG A CA 1
ATOM 2377 C C . ARG A 1 323 ? 19.559 -3.978 -12.100 1.00 82.75 323 ARG A C 1
ATOM 2379 O O . ARG A 1 323 ? 20.724 -4.348 -12.025 1.00 82.75 323 ARG A O 1
ATOM 2386 N N . ALA A 1 324 ? 19.080 -3.369 -13.182 1.00 81.94 324 ALA A N 1
ATOM 2387 C CA . ALA A 1 324 ? 19.922 -3.041 -14.324 1.00 81.94 324 ALA A CA 1
ATOM 2388 C C . ALA A 1 324 ? 20.815 -1.841 -14.004 1.00 81.94 324 ALA A C 1
ATOM 2390 O O . ALA A 1 324 ? 20.471 -0.977 -13.192 1.00 81.94 324 ALA A O 1
ATOM 2391 N N . THR A 1 325 ? 21.946 -1.768 -14.689 1.00 86.94 325 THR A N 1
ATOM 2392 C CA . THR A 1 325 ? 22.921 -0.699 -14.547 1.00 86.94 325 THR A CA 1
ATOM 2393 C C . THR A 1 325 ? 22.502 0.514 -15.369 1.00 86.94 325 THR A C 1
ATOM 2395 O O . THR A 1 325 ? 22.331 0.430 -16.583 1.00 86.94 325 THR A O 1
ATOM 2398 N N . VAL A 1 326 ? 22.392 1.665 -14.711 1.00 90.62 326 VAL A N 1
ATOM 2399 C CA . VAL A 1 326 ? 22.287 2.983 -15.337 1.00 90.62 326 VAL A CA 1
ATOM 2400 C C . VAL A 1 326 ? 23.621 3.697 -15.170 1.00 90.62 326 VAL A C 1
ATOM 2402 O O . VAL A 1 326 ? 24.018 4.044 -14.054 1.00 90.62 326 VAL A O 1
ATOM 2405 N N . LYS A 1 327 ? 24.312 3.937 -16.283 1.00 94.19 327 LYS A N 1
ATOM 2406 C CA . LYS A 1 327 ? 25.555 4.709 -16.320 1.00 94.19 327 LYS A CA 1
ATOM 2407 C C . LYS A 1 327 ? 25.288 6.082 -16.923 1.00 94.19 327 LYS A C 1
ATOM 2409 O O . LYS A 1 327 ? 24.859 6.195 -18.068 1.00 94.19 327 LYS A O 1
ATOM 2414 N N . LEU A 1 328 ? 25.566 7.129 -16.155 1.00 96.69 328 LEU A N 1
ATOM 2415 C CA . LEU A 1 328 ? 25.563 8.507 -16.630 1.00 96.69 328 LEU A CA 1
ATOM 2416 C C . LEU A 1 328 ? 26.997 8.917 -16.951 1.00 96.69 328 LEU A C 1
ATOM 2418 O O . LEU A 1 328 ? 27.857 8.924 -16.072 1.00 96.69 328 LEU A O 1
ATOM 2422 N N . VAL A 1 329 ? 27.248 9.262 -18.209 1.00 96.88 329 VAL A N 1
ATOM 2423 C CA . VAL A 1 329 ? 28.514 9.835 -18.669 1.00 96.88 329 VAL A CA 1
ATOM 2424 C C . VAL A 1 329 ? 28.333 11.342 -18.732 1.00 96.88 329 VAL A C 1
ATOM 2426 O O . VAL A 1 329 ? 27.457 11.832 -19.446 1.00 96.88 329 VAL A O 1
ATOM 2429 N N . GLY A 1 330 ? 29.132 12.070 -17.962 1.00 96.56 330 GLY A N 1
ATOM 2430 C CA . GLY A 1 330 ? 29.192 13.520 -18.011 1.00 96.56 330 GLY A CA 1
ATOM 2431 C C . GLY A 1 330 ? 30.498 14.020 -18.618 1.00 96.56 330 GLY A C 1
ATOM 2432 O O . GLY A 1 330 ? 31.358 13.242 -19.030 1.00 96.56 330 GLY A O 1
ATOM 2433 N N . VAL A 1 331 ? 30.624 15.340 -18.722 1.00 97.56 331 VAL A N 1
ATOM 2434 C CA . VAL A 1 331 ? 31.785 15.996 -19.346 1.00 97.56 331 VAL A CA 1
ATOM 2435 C C . VAL A 1 331 ? 33.099 15.802 -18.580 1.00 97.56 331 VAL A C 1
ATOM 2437 O O . VAL A 1 331 ? 34.155 15.892 -19.199 1.00 97.56 331 VAL A O 1
ATOM 2440 N N . THR A 1 332 ? 33.064 15.545 -17.266 1.00 94.75 332 THR A N 1
ATOM 2441 C CA . THR A 1 332 ? 34.281 15.368 -16.446 1.00 94.75 332 THR A CA 1
ATOM 2442 C C . THR A 1 332 ? 34.509 13.934 -15.983 1.00 94.75 332 THR A C 1
ATOM 2444 O O . THR A 1 332 ? 35.654 13.526 -15.807 1.00 94.75 332 THR A O 1
ATOM 2447 N N . ALA A 1 333 ? 33.441 13.171 -15.754 1.00 94.44 333 ALA A N 1
ATOM 2448 C CA . ALA A 1 333 ? 33.506 11.815 -15.220 1.00 94.44 333 ALA A CA 1
ATOM 2449 C C . ALA A 1 333 ? 32.230 11.030 -15.564 1.00 94.44 333 ALA A C 1
ATOM 2451 O O . ALA A 1 333 ? 31.330 11.526 -16.242 1.00 94.44 333 ALA A O 1
ATOM 2452 N N . SER A 1 334 ? 32.130 9.795 -15.079 1.00 91.44 334 SER A N 1
ATOM 2453 C CA . SER A 1 334 ? 30.903 9.000 -15.154 1.00 91.44 334 SER A CA 1
ATOM 2454 C C . SER A 1 334 ? 30.500 8.478 -13.786 1.00 91.44 334 SER A C 1
ATOM 2456 O O . SER A 1 334 ? 31.366 8.176 -12.968 1.00 91.44 334 SER A O 1
ATOM 2458 N N . ALA A 1 335 ? 29.200 8.296 -13.581 1.00 87.56 335 ALA A N 1
ATOM 2459 C CA . ALA A 1 335 ? 28.645 7.661 -12.396 1.00 87.56 335 ALA A CA 1
ATOM 2460 C C . ALA A 1 335 ? 27.737 6.498 -12.792 1.00 87.56 335 ALA A C 1
ATOM 2462 O O . ALA A 1 335 ? 26.998 6.573 -13.775 1.00 87.56 335 ALA A O 1
ATOM 2463 N N . THR A 1 336 ? 27.769 5.446 -11.983 1.00 86.25 336 THR A N 1
ATOM 2464 C CA . THR A 1 336 ? 26.968 4.240 -12.181 1.00 86.25 336 THR A CA 1
ATOM 2465 C C . THR A 1 336 ? 26.061 4.010 -10.977 1.00 86.25 336 THR A C 1
ATOM 2467 O O . THR A 1 336 ? 26.421 4.318 -9.836 1.00 86.25 336 THR A O 1
ATOM 2470 N N . MET A 1 337 ? 24.862 3.497 -11.235 1.00 86.81 337 MET A N 1
ATOM 2471 C CA . MET A 1 337 ? 23.873 3.122 -10.225 1.00 86.81 337 MET A CA 1
ATOM 2472 C C . MET A 1 337 ? 22.893 2.089 -10.785 1.00 86.81 337 MET A C 1
ATOM 2474 O O . MET A 1 337 ? 22.870 1.858 -11.992 1.00 86.81 337 MET A O 1
ATOM 2478 N N . THR A 1 338 ? 22.058 1.490 -9.940 1.00 86.50 338 THR A N 1
ATOM 2479 C CA . THR A 1 338 ? 20.937 0.668 -10.425 1.00 86.50 338 THR A CA 1
ATOM 2480 C C . THR A 1 338 ? 19.792 1.544 -10.940 1.00 86.50 338 THR A C 1
ATOM 2482 O O . THR A 1 338 ? 19.683 2.719 -10.573 1.00 86.50 338 THR A O 1
ATOM 2485 N N . GLY A 1 339 ? 18.877 1.003 -11.747 1.00 85.81 339 GLY A N 1
ATOM 2486 C CA . GLY A 1 339 ? 17.687 1.754 -12.162 1.00 85.81 339 GLY A CA 1
ATOM 2487 C C . GLY A 1 339 ? 16.758 2.114 -10.998 1.00 85.81 339 GLY A C 1
ATOM 2488 O O . GLY A 1 339 ? 16.120 3.169 -11.044 1.00 85.81 339 GLY A O 1
ATOM 2489 N N . ALA A 1 340 ? 16.730 1.317 -9.922 1.00 84.06 340 ALA A N 1
ATOM 2490 C CA . ALA A 1 340 ? 16.052 1.683 -8.676 1.00 84.06 340 ALA A CA 1
ATOM 2491 C C . ALA A 1 340 ? 16.668 2.946 -8.045 1.00 84.06 340 ALA A C 1
ATOM 2493 O O . ALA A 1 340 ? 15.960 3.914 -7.753 1.00 84.06 340 ALA A O 1
ATOM 2494 N N . GLN A 1 341 ? 17.998 2.983 -7.915 1.00 86.81 341 GLN A N 1
ATOM 2495 C CA . GLN A 1 341 ? 18.733 4.144 -7.403 1.00 86.81 341 GLN A CA 1
ATOM 2496 C C . GLN A 1 341 ? 18.565 5.370 -8.310 1.00 86.81 341 GLN A C 1
ATOM 2498 O O . GLN A 1 341 ? 18.356 6.474 -7.810 1.00 86.81 341 GLN A O 1
ATOM 2503 N N . PHE A 1 342 ? 18.586 5.177 -9.630 1.00 91.25 342 PHE A N 1
ATOM 2504 C CA . PHE A 1 342 ? 18.354 6.234 -10.612 1.00 91.25 342 PHE A CA 1
ATOM 2505 C C . PHE A 1 342 ? 16.961 6.854 -10.469 1.00 91.25 342 PHE A C 1
ATOM 2507 O O . PHE A 1 342 ? 16.823 8.079 -10.406 1.00 91.25 342 PHE A O 1
ATOM 2514 N N . ARG A 1 343 ? 15.922 6.019 -10.341 1.00 93.19 343 ARG A N 1
ATOM 2515 C CA . ARG A 1 343 ? 14.555 6.482 -10.080 1.00 93.19 343 ARG A CA 1
ATOM 2516 C C . ARG A 1 343 ? 14.460 7.255 -8.769 1.00 93.19 343 ARG A C 1
ATOM 2518 O O . ARG A 1 343 ? 13.846 8.317 -8.755 1.00 93.19 343 ARG A O 1
ATOM 2525 N N . THR A 1 344 ? 15.056 6.754 -7.689 1.00 86.44 344 THR A N 1
ATOM 2526 C CA . THR A 1 344 ? 15.057 7.440 -6.387 1.00 86.44 344 THR A CA 1
ATOM 2527 C C . THR A 1 344 ? 15.777 8.785 -6.460 1.00 86.44 344 THR A C 1
ATOM 2529 O O . THR A 1 344 ? 15.233 9.792 -6.011 1.00 86.44 344 THR A O 1
ATOM 2532 N N . MET A 1 345 ? 16.956 8.835 -7.088 1.00 92.19 345 MET A N 1
ATOM 2533 C CA . MET A 1 345 ? 17.716 10.070 -7.304 1.00 92.19 345 MET A CA 1
ATOM 2534 C C . MET A 1 345 ? 16.874 11.123 -8.032 1.00 92.19 345 MET A C 1
ATOM 2536 O O . MET A 1 345 ? 16.781 12.257 -7.563 1.00 92.19 345 MET A O 1
ATOM 2540 N N . ILE A 1 346 ? 16.230 10.745 -9.143 1.00 92.62 346 ILE A N 1
ATOM 2541 C CA . ILE A 1 346 ? 15.342 11.648 -9.881 1.00 92.62 346 ILE A CA 1
ATOM 2542 C C . ILE A 1 346 ? 14.163 12.066 -9.008 1.00 92.62 346 ILE A C 1
ATOM 2544 O O . ILE A 1 346 ? 13.896 13.257 -8.875 1.00 92.62 346 ILE A O 1
ATOM 2548 N N . ASN A 1 347 ? 13.456 11.121 -8.390 1.00 91.50 347 ASN A N 1
ATOM 2549 C CA . ASN A 1 347 ? 12.201 11.416 -7.701 1.00 91.50 347 ASN A CA 1
ATOM 2550 C C . ASN A 1 347 ? 12.385 12.270 -6.440 1.00 91.50 347 ASN A C 1
ATOM 2552 O O . ASN A 1 347 ? 11.470 13.010 -6.085 1.00 91.50 347 ASN A O 1
ATOM 2556 N N . ASN A 1 348 ? 13.565 12.230 -5.818 1.00 86.69 348 ASN A N 1
ATOM 2557 C CA . ASN A 1 348 ? 13.912 13.079 -4.678 1.00 86.69 348 ASN A CA 1
ATOM 2558 C C . ASN A 1 348 ? 14.123 14.556 -5.053 1.00 86.69 348 ASN A C 1
ATOM 2560 O O . ASN A 1 348 ? 14.164 15.404 -4.164 1.00 86.69 348 ASN A O 1
ATOM 2564 N N . ARG A 1 349 ? 14.311 14.875 -6.340 1.00 88.62 349 ARG A N 1
ATOM 2565 C CA . ARG A 1 349 ? 14.658 16.230 -6.809 1.00 88.62 349 ARG A CA 1
ATOM 2566 C C . ARG A 1 349 ? 13.690 16.780 -7.851 1.00 88.62 349 ARG A C 1
ATOM 2568 O O . ARG A 1 349 ? 13.456 17.985 -7.898 1.00 88.62 349 ARG A O 1
ATOM 2575 N N . ALA A 1 350 ? 13.122 15.914 -8.679 1.00 91.69 350 ALA A N 1
ATOM 2576 C CA . ALA A 1 350 ? 12.116 16.274 -9.657 1.00 91.69 350 ALA A CA 1
ATOM 2577 C C . ALA A 1 350 ? 10.795 16.632 -8.962 1.00 91.69 350 ALA A C 1
ATOM 2579 O O . ALA A 1 350 ? 10.328 15.916 -8.075 1.00 91.69 350 ALA A O 1
ATOM 2580 N N . GLY A 1 351 ? 10.150 17.708 -9.420 1.00 91.12 351 GLY A N 1
ATOM 2581 C CA . GLY A 1 351 ? 8.772 18.006 -9.028 1.00 91.12 351 GLY A CA 1
ATOM 2582 C C . GLY A 1 351 ? 7.830 16.848 -9.381 1.00 91.12 351 GLY A C 1
ATOM 2583 O O . GLY A 1 351 ? 8.101 16.093 -10.316 1.00 91.12 351 GLY A O 1
ATOM 2584 N N . ALA A 1 352 ? 6.711 16.720 -8.662 1.00 88.94 352 ALA A N 1
ATOM 2585 C CA . ALA A 1 352 ? 5.813 15.559 -8.737 1.00 88.94 352 ALA A CA 1
ATOM 2586 C C . ALA A 1 352 ? 5.409 15.157 -10.173 1.00 88.94 352 ALA A C 1
ATOM 2588 O O . ALA A 1 352 ? 5.411 13.976 -10.512 1.00 88.94 352 ALA A O 1
ATOM 2589 N N . SER A 1 353 ? 5.145 16.126 -11.057 1.00 91.31 353 SER A N 1
ATOM 2590 C CA . SER A 1 353 ? 4.786 15.873 -12.464 1.00 91.31 353 SER A CA 1
ATOM 2591 C C . SER A 1 353 ? 5.928 15.298 -13.311 1.00 91.31 353 SER A C 1
ATOM 2593 O O . SER A 1 353 ? 5.678 14.679 -14.345 1.00 91.31 353 SER A O 1
ATOM 2595 N N . ARG A 1 354 ? 7.181 15.486 -12.880 1.00 93.94 354 ARG A N 1
ATOM 2596 C CA . ARG A 1 354 ? 8.396 15.045 -13.574 1.00 93.94 354 ARG A CA 1
ATOM 2597 C C . ARG A 1 354 ? 8.988 13.752 -13.006 1.00 93.94 354 ARG A C 1
ATOM 2599 O O . ARG A 1 354 ? 9.938 13.233 -13.580 1.00 93.94 354 ARG A O 1
ATOM 2606 N N . GLN A 1 355 ? 8.433 13.211 -11.924 1.00 94.44 355 GLN A N 1
ATOM 2607 C CA . GLN A 1 355 ? 8.915 11.966 -11.329 1.00 94.44 355 GLN A CA 1
ATOM 2608 C C . GLN A 1 355 ? 8.762 10.777 -12.289 1.00 94.44 355 GLN A C 1
ATOM 2610 O O . GLN A 1 355 ? 7.792 10.690 -13.056 1.00 94.44 355 GLN A O 1
ATOM 2615 N N . LEU A 1 356 ? 9.715 9.843 -12.230 1.00 94.75 356 LEU A N 1
ATOM 2616 C CA . LEU A 1 356 ? 9.625 8.562 -12.920 1.00 94.75 356 LEU A CA 1
ATOM 2617 C C . LEU A 1 356 ? 8.593 7.681 -12.212 1.00 94.75 356 LEU A C 1
ATOM 2619 O O . LEU A 1 356 ? 8.729 7.345 -11.026 1.00 94.75 356 LEU A O 1
ATOM 2623 N N . LEU A 1 357 ? 7.580 7.248 -12.962 1.00 93.31 357 LEU A N 1
ATOM 2624 C CA . LEU A 1 357 ? 6.499 6.430 -12.413 1.00 93.31 357 LEU A CA 1
ATOM 2625 C C . LEU A 1 357 ? 6.984 5.024 -12.040 1.00 93.31 357 LEU A C 1
ATOM 2627 O O . LEU A 1 357 ? 6.507 4.442 -11.068 1.00 93.31 357 LEU A O 1
ATOM 2631 N N . SER A 1 358 ? 7.973 4.485 -12.759 1.00 94.44 358 SER A N 1
ATOM 2632 C CA . SER A 1 358 ? 8.522 3.155 -12.491 1.00 94.44 358 SER A CA 1
ATOM 2633 C C . SER A 1 358 ? 9.954 2.995 -13.016 1.00 94.44 358 SER A C 1
ATOM 2635 O O . SER A 1 358 ? 10.462 3.879 -13.697 1.00 94.44 358 SER A O 1
ATOM 2637 N N . THR A 1 359 ? 10.590 1.861 -12.723 1.00 93.62 359 THR A N 1
ATOM 2638 C CA . THR A 1 359 ? 11.893 1.455 -13.282 1.00 93.62 359 THR A CA 1
ATOM 2639 C C . THR A 1 359 ? 11.799 0.862 -14.689 1.00 93.62 359 THR A C 1
ATOM 2641 O O . THR A 1 359 ? 12.811 0.480 -15.260 1.00 93.62 359 THR A O 1
ATOM 2644 N N . ARG A 1 360 ? 10.603 0.793 -15.284 1.00 92.81 360 ARG A N 1
ATOM 2645 C CA . ARG A 1 360 ? 10.419 0.447 -16.697 1.00 92.81 360 ARG A CA 1
ATOM 2646 C C . ARG A 1 360 ? 10.486 1.721 -17.529 1.00 92.81 360 ARG A C 1
ATOM 2648 O O . ARG A 1 360 ? 9.511 2.472 -17.558 1.00 92.81 360 ARG A O 1
ATOM 2655 N N . PHE A 1 361 ? 11.637 1.978 -18.139 1.00 92.12 361 PHE A N 1
ATOM 2656 C CA . PHE A 1 361 ? 11.875 3.151 -18.975 1.00 92.12 361 PHE A CA 1
ATOM 2657 C C . PHE A 1 361 ? 12.963 2.880 -20.016 1.00 92.12 361 PHE A C 1
ATOM 2659 O O . PHE A 1 361 ? 13.811 2.011 -19.841 1.00 92.12 361 PHE A O 1
ATOM 2666 N N . THR A 1 362 ? 12.956 3.684 -21.073 1.00 89.50 362 THR A N 1
ATOM 2667 C CA . THR A 1 362 ? 14.053 3.822 -22.036 1.00 89.50 362 THR A CA 1
ATOM 2668 C C . THR A 1 362 ? 14.563 5.258 -21.993 1.00 89.50 362 THR A C 1
ATOM 2670 O O . THR A 1 362 ? 13.824 6.162 -21.600 1.00 89.50 362 THR A O 1
ATOM 2673 N N . VAL A 1 363 ? 15.803 5.491 -22.420 1.00 88.31 363 VAL A N 1
ATOM 2674 C CA . VAL A 1 363 ? 16.379 6.842 -22.478 1.00 88.31 363 VAL A CA 1
ATOM 2675 C C . VAL A 1 363 ? 16.634 7.236 -23.927 1.00 88.31 363 VAL A C 1
ATOM 2677 O O . VAL A 1 363 ? 17.152 6.438 -24.702 1.00 88.31 363 VAL A O 1
ATOM 2680 N N . SER A 1 364 ? 16.266 8.467 -24.286 1.00 83.69 364 SER A N 1
ATOM 2681 C CA . SER A 1 364 ? 16.538 9.061 -25.597 1.00 83.69 364 SER A CA 1
ATOM 2682 C C . SER A 1 364 ? 17.170 10.446 -25.421 1.00 83.69 364 SER A C 1
ATOM 2684 O O . SER A 1 364 ? 16.692 11.213 -24.580 1.00 83.69 364 SER A O 1
ATOM 2686 N N . PRO A 1 365 ? 18.216 10.793 -26.198 1.00 76.19 365 PRO A N 1
ATOM 2687 C CA . PRO A 1 365 ? 18.809 12.129 -26.180 1.00 76.19 365 PRO A CA 1
ATOM 2688 C C . PRO A 1 365 ? 17.913 13.183 -26.852 1.00 76.19 365 PRO A C 1
ATOM 2690 O O . PRO A 1 365 ? 18.140 14.377 -26.673 1.00 76.19 365 PRO A O 1
ATOM 2693 N N . THR A 1 366 ? 16.895 12.767 -27.615 1.00 70.44 366 THR A N 1
ATOM 2694 C CA . THR A 1 366 ? 15.968 13.671 -28.305 1.00 70.44 366 THR A CA 1
ATOM 2695 C C . THR A 1 366 ? 14.688 13.849 -27.483 1.00 70.44 366 THR A C 1
ATOM 2697 O O . THR A 1 366 ? 13.947 12.876 -27.294 1.00 70.44 366 THR A O 1
ATOM 2700 N N . PRO A 1 367 ? 14.374 15.075 -27.016 1.00 64.06 367 PRO A N 1
ATOM 2701 C CA . PRO A 1 367 ? 13.118 15.349 -26.328 1.00 64.06 367 PRO A CA 1
ATOM 2702 C C . PRO A 1 367 ? 11.915 14.972 -27.200 1.00 64.06 367 PRO A C 1
ATOM 2704 O O . PRO A 1 367 ? 11.842 15.355 -28.363 1.00 64.06 367 PRO A O 1
ATOM 2707 N N . GLY A 1 368 ? 10.964 14.226 -26.636 1.00 58.22 368 GLY A N 1
ATOM 2708 C CA . GLY A 1 368 ? 9.722 13.866 -27.329 1.00 58.22 368 GLY A CA 1
ATOM 2709 C C . GLY A 1 368 ? 9.823 12.692 -28.307 1.00 58.22 368 GLY A C 1
ATOM 2710 O O . GLY A 1 368 ? 8.811 12.349 -28.912 1.00 58.22 368 GLY A O 1
ATOM 2711 N 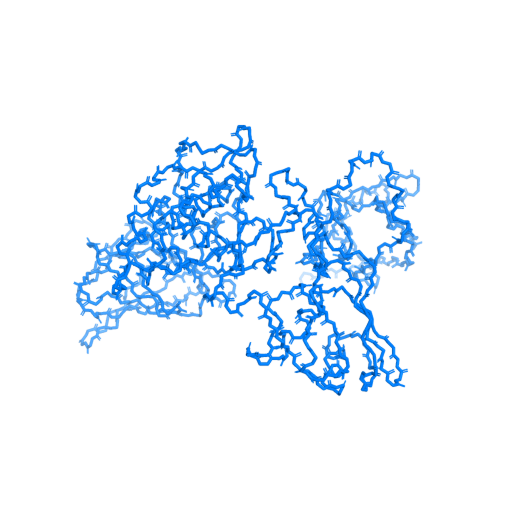N . ALA A 1 369 ? 10.984 12.037 -28.438 1.00 56.25 369 ALA A N 1
ATOM 2712 C CA . ALA A 1 369 ? 11.052 10.758 -29.140 1.00 56.25 369 ALA A CA 1
ATOM 2713 C C . ALA A 1 369 ? 10.107 9.753 -28.461 1.00 56.25 369 ALA A C 1
ATOM 2715 O O . ALA A 1 369 ? 10.178 9.553 -27.243 1.00 56.25 369 ALA A O 1
ATOM 2716 N N . ALA A 1 370 ? 9.212 9.141 -29.239 1.00 54.59 370 ALA A N 1
ATOM 2717 C CA . ALA A 1 370 ? 8.374 8.063 -28.737 1.00 54.59 370 ALA A CA 1
ATOM 2718 C C . ALA A 1 370 ? 9.282 6.946 -28.211 1.00 54.59 370 ALA A C 1
ATOM 2720 O O . ALA A 1 370 ? 10.230 6.544 -28.890 1.00 54.59 370 ALA A O 1
ATOM 2721 N N . ALA A 1 371 ? 9.011 6.462 -26.996 1.00 53.00 371 ALA A N 1
ATOM 2722 C CA . ALA A 1 371 ? 9.657 5.248 -26.526 1.00 53.00 371 ALA A CA 1
ATOM 2723 C C . ALA A 1 371 ? 9.325 4.138 -27.538 1.00 53.00 371 ALA A C 1
ATOM 2725 O O . ALA A 1 371 ? 8.138 3.966 -27.842 1.00 53.00 371 ALA A O 1
ATOM 2726 N N . PRO A 1 372 ? 10.323 3.424 -28.091 1.00 54.75 372 PRO A N 1
ATOM 2727 C CA . PRO A 1 372 ? 10.035 2.278 -28.936 1.00 54.75 372 PRO A CA 1
ATOM 2728 C C . PRO A 1 372 ? 9.174 1.296 -28.141 1.00 54.75 372 PRO A C 1
ATOM 2730 O O . PRO A 1 372 ? 9.309 1.192 -26.916 1.00 54.75 372 PRO A O 1
ATOM 2733 N N . ASP A 1 373 ? 8.278 0.587 -28.825 1.00 52.91 373 ASP A N 1
ATOM 2734 C CA . ASP A 1 373 ? 7.588 -0.527 -28.192 1.00 52.91 373 ASP A CA 1
ATOM 2735 C C . ASP A 1 373 ? 8.644 -1.513 -27.699 1.00 52.91 373 ASP A C 1
ATOM 2737 O O . ASP A 1 373 ? 9.404 -2.083 -28.483 1.00 52.91 373 ASP A O 1
ATOM 2741 N N . LEU A 1 374 ? 8.735 -1.660 -26.375 1.00 47.91 374 LEU A N 1
ATOM 2742 C CA . LEU A 1 374 ? 9.568 -2.695 -25.783 1.00 47.91 374 LEU A CA 1
ATOM 2743 C C . LEU A 1 374 ? 9.072 -4.042 -26.325 1.00 47.91 374 LEU A C 1
ATOM 2745 O O . LEU A 1 374 ? 7.852 -4.228 -26.419 1.00 47.91 374 LEU A O 1
ATOM 2749 N N . PRO A 1 375 ? 9.982 -4.949 -26.719 1.00 40.00 375 PRO A N 1
ATOM 2750 C CA . PRO A 1 375 ? 9.621 -6.159 -27.440 1.00 40.00 375 PRO A CA 1
ATOM 2751 C C . PRO A 1 375 ? 8.510 -6.920 -26.710 1.00 40.00 375 PRO A C 1
ATOM 2753 O O . PRO A 1 375 ? 8.608 -7.194 -25.514 1.00 40.00 375 PRO A O 1
ATOM 2756 N N . GLN A 1 376 ? 7.444 -7.246 -27.444 1.00 39.09 376 GLN A N 1
ATOM 2757 C CA . GLN A 1 376 ? 6.483 -8.262 -27.018 1.00 39.09 376 GLN A CA 1
ATOM 2758 C C . GLN A 1 376 ? 7.255 -9.582 -26.890 1.00 39.09 376 GLN A C 1
ATOM 2760 O O . GLN A 1 376 ? 8.071 -9.868 -27.773 1.00 39.09 376 GLN A O 1
ATOM 2765 N N . PRO A 1 377 ? 7.072 -10.386 -25.832 1.00 41.94 377 PRO A N 1
ATOM 2766 C CA . PRO A 1 377 ? 7.879 -11.583 -25.695 1.00 41.94 377 PRO A CA 1
ATOM 2767 C C . PRO A 1 377 ? 7.552 -12.570 -26.809 1.00 41.94 377 PRO A C 1
ATOM 2769 O O . PRO A 1 377 ? 6.388 -12.874 -27.074 1.00 41.94 377 PRO A O 1
ATOM 2772 N N . GLY A 1 378 ? 8.607 -13.138 -27.388 1.00 35.44 378 GLY A N 1
ATOM 2773 C CA . GLY A 1 378 ? 8.538 -14.512 -27.864 1.00 35.44 378 GLY A CA 1
ATOM 2774 C C . GLY A 1 378 ? 8.246 -15.477 -26.701 1.00 35.44 378 GLY A C 1
ATOM 2775 O O . GLY A 1 378 ? 8.260 -15.069 -25.536 1.00 35.44 378 GLY A O 1
ATOM 2776 N N . PRO A 1 379 ? 7.965 -16.757 -26.996 1.00 28.19 379 PRO A N 1
ATOM 2777 C CA . PRO A 1 379 ? 7.633 -17.752 -25.980 1.00 28.19 379 PRO A CA 1
ATOM 2778 C C . PRO A 1 379 ? 8.690 -17.790 -24.863 1.00 28.19 379 PRO A C 1
ATOM 2780 O O . PRO A 1 379 ? 9.871 -17.550 -25.137 1.00 28.19 379 PRO A O 1
ATOM 2783 N N . PRO A 1 380 ? 8.286 -18.077 -23.610 1.00 33.00 380 PRO A N 1
ATOM 2784 C CA . PRO A 1 380 ? 9.215 -18.132 -22.490 1.00 33.00 380 PRO A CA 1
ATOM 2785 C C . PRO A 1 380 ? 10.361 -19.095 -22.828 1.00 33.00 380 PRO A C 1
ATOM 2787 O O . PRO A 1 380 ? 10.093 -20.197 -23.318 1.00 33.00 380 PRO A O 1
ATOM 2790 N N . PRO A 1 381 ? 11.632 -18.719 -22.597 1.00 30.08 381 PRO A N 1
ATOM 2791 C CA . PRO A 1 381 ? 12.718 -19.669 -22.753 1.00 30.08 381 PRO A CA 1
ATOM 2792 C C . PRO A 1 381 ? 12.472 -20.836 -21.794 1.00 30.08 381 PRO A C 1
ATOM 2794 O O . PRO A 1 381 ? 12.157 -20.632 -20.619 1.00 30.08 381 PRO A O 1
ATOM 2797 N N . ALA A 1 382 ? 12.590 -22.059 -22.315 1.00 29.22 382 ALA A N 1
ATOM 2798 C CA . ALA A 1 382 ? 12.544 -23.267 -21.508 1.00 29.22 382 ALA A CA 1
ATOM 2799 C C . ALA A 1 382 ? 13.511 -23.117 -20.326 1.00 29.22 382 ALA A C 1
ATOM 2801 O O . ALA A 1 382 ? 14.640 -22.650 -20.488 1.00 29.22 382 ALA A O 1
ATOM 2802 N N . THR A 1 383 ? 13.053 -23.486 -19.132 1.00 29.58 383 THR A N 1
ATOM 2803 C CA . THR A 1 383 ? 13.862 -23.497 -17.916 1.00 29.58 383 THR A CA 1
ATOM 2804 C C . THR A 1 383 ? 15.099 -24.366 -18.138 1.00 29.58 383 THR A C 1
ATOM 2806 O O . THR A 1 383 ? 15.014 -25.589 -18.062 1.00 29.58 383 THR A O 1
ATOM 2809 N N . ASN A 1 384 ? 16.245 -23.744 -18.415 1.00 27.89 384 ASN A N 1
ATOM 2810 C CA . ASN A 1 384 ? 17.547 -24.396 -18.373 1.00 27.89 384 ASN A CA 1
ATOM 2811 C C . ASN A 1 384 ? 18.083 -24.284 -16.937 1.00 27.89 384 ASN A C 1
ATOM 2813 O O . ASN A 1 384 ? 18.396 -23.172 -16.502 1.00 27.89 384 ASN A O 1
ATOM 2817 N N . PRO A 1 385 ? 18.222 -25.390 -16.185 1.00 33.19 385 PRO A N 1
ATOM 2818 C CA . PRO A 1 385 ? 18.780 -25.387 -14.833 1.00 33.19 385 PRO A CA 1
ATOM 2819 C C . PRO A 1 385 ? 20.319 -25.281 -14.854 1.00 33.19 385 PRO A C 1
ATOM 2821 O O . PRO A 1 385 ? 21.015 -26.091 -14.252 1.00 33.19 385 PRO A O 1
ATOM 2824 N N . GLY A 1 386 ? 20.869 -24.298 -15.575 1.00 31.73 386 GLY A N 1
ATOM 2825 C CA . GLY A 1 386 ? 22.314 -24.207 -15.803 1.00 31.73 386 GLY A CA 1
ATOM 2826 C C . GLY A 1 386 ? 22.823 -22.898 -16.406 1.00 31.73 386 GLY A C 1
ATOM 2827 O O . GLY A 1 386 ? 23.803 -22.926 -17.144 1.00 31.73 386 GLY A O 1
ATOM 2828 N N . ALA A 1 387 ? 22.189 -21.752 -16.137 1.00 29.88 387 ALA A N 1
ATOM 2829 C CA . ALA A 1 387 ? 22.812 -20.469 -16.465 1.00 29.88 387 ALA A CA 1
ATOM 2830 C C . ALA A 1 387 ? 23.954 -20.198 -15.472 1.00 29.88 387 ALA A C 1
ATOM 2832 O O . ALA A 1 387 ? 23.726 -20.146 -14.263 1.00 29.88 387 ALA A O 1
ATOM 2833 N N . ALA A 1 388 ? 25.178 -20.083 -15.993 1.00 33.28 388 ALA A N 1
ATOM 2834 C CA . ALA A 1 388 ? 26.378 -19.771 -15.225 1.00 33.28 388 ALA A CA 1
ATOM 2835 C C . ALA A 1 388 ? 26.157 -18.515 -14.367 1.00 33.28 388 ALA A C 1
ATOM 2837 O O . ALA A 1 388 ? 25.699 -17.489 -14.870 1.00 33.28 388 ALA A O 1
ATOM 2838 N N . GLY A 1 389 ? 26.444 -18.638 -13.070 1.00 30.66 389 GLY A N 1
ATOM 2839 C CA . GLY A 1 389 ? 26.299 -17.558 -12.104 1.00 30.66 389 GLY A CA 1
ATOM 2840 C C . GLY A 1 389 ? 27.197 -16.374 -12.445 1.00 30.66 389 GLY A C 1
ATOM 2841 O O . GLY A 1 389 ? 28.343 -16.547 -12.857 1.00 30.66 389 GLY A O 1
ATOM 2842 N N . ASP A 1 390 ? 26.645 -15.182 -12.260 1.00 37.97 390 ASP A N 1
ATOM 2843 C CA . ASP A 1 390 ? 27.377 -13.925 -12.234 1.00 37.97 390 ASP A CA 1
ATOM 2844 C C . ASP A 1 390 ? 28.509 -14.009 -11.197 1.00 37.97 390 ASP A C 1
ATOM 2846 O O . ASP A 1 390 ? 28.277 -14.346 -10.035 1.00 37.97 390 ASP A O 1
ATOM 2850 N N . THR A 1 391 ? 29.744 -13.769 -11.637 1.00 34.34 391 THR A N 1
ATOM 2851 C CA . THR A 1 391 ? 30.951 -13.790 -10.798 1.00 34.34 391 THR A CA 1
ATOM 2852 C C . THR A 1 391 ? 31.399 -12.385 -10.397 1.00 34.34 391 THR A C 1
ATOM 2854 O O . THR A 1 391 ? 32.524 -12.216 -9.925 1.00 34.34 391 THR A O 1
ATOM 2857 N N . THR A 1 392 ? 30.577 -11.360 -10.638 1.00 37.62 392 THR A N 1
ATOM 2858 C CA . THR A 1 392 ? 30.899 -9.980 -10.264 1.00 37.62 392 THR A CA 1
ATOM 2859 C C . THR A 1 392 ? 30.773 -9.823 -8.742 1.00 37.62 392 THR A C 1
ATOM 2861 O O . THR A 1 392 ? 29.729 -10.161 -8.189 1.00 37.62 392 THR A O 1
ATOM 2864 N N . PRO A 1 393 ? 31.816 -9.364 -8.023 1.00 35.94 393 PRO A N 1
ATOM 2865 C CA . PRO A 1 393 ? 31.732 -9.196 -6.575 1.00 35.94 393 PRO A CA 1
ATOM 2866 C C . PRO A 1 393 ? 30.774 -8.048 -6.206 1.00 35.94 393 PRO A C 1
ATOM 2868 O O . PRO A 1 393 ? 30.875 -6.979 -6.813 1.00 35.94 393 PRO A O 1
ATOM 2871 N N . PRO A 1 394 ? 29.911 -8.206 -5.188 1.00 44.03 394 PRO A N 1
ATOM 2872 C CA . PRO A 1 394 ? 29.014 -7.137 -4.746 1.00 44.03 394 PRO A CA 1
ATOM 2873 C C . PRO A 1 394 ? 29.787 -5.961 -4.130 1.00 44.03 394 PRO A C 1
ATOM 2875 O O . PRO A 1 394 ? 30.825 -6.162 -3.487 1.00 44.03 394 PRO A O 1
ATOM 2878 N N . ASN A 1 395 ? 29.266 -4.732 -4.238 1.00 46.81 395 ASN A N 1
ATOM 2879 C CA . ASN A 1 395 ? 29.839 -3.596 -3.515 1.00 46.81 395 ASN A CA 1
ATOM 2880 C C . ASN A 1 395 ? 29.374 -3.622 -2.056 1.00 46.81 395 ASN A C 1
ATOM 2882 O O . ASN A 1 395 ? 28.223 -3.344 -1.707 1.00 46.81 395 ASN A O 1
ATOM 2886 N N . LEU A 1 396 ? 30.321 -3.927 -1.177 1.00 47.69 396 LEU A N 1
ATOM 2887 C CA . LEU A 1 396 ? 30.142 -3.922 0.266 1.00 47.69 396 LEU A CA 1
ATOM 2888 C C . LEU A 1 396 ? 30.695 -2.619 0.854 1.00 47.69 396 LEU A C 1
ATOM 2890 O O . LEU A 1 396 ? 31.867 -2.300 0.656 1.00 47.69 396 LEU A O 1
ATOM 2894 N N . ALA A 1 397 ? 29.890 -1.903 1.642 1.00 50.72 397 ALA A N 1
ATOM 2895 C CA . ALA A 1 397 ? 30.390 -0.813 2.480 1.00 50.72 397 ALA A CA 1
ATOM 2896 C C . ALA A 1 397 ? 30.195 -1.145 3.966 1.00 50.72 397 ALA A C 1
ATOM 2898 O O . ALA A 1 397 ? 29.076 -1.407 4.424 1.00 50.72 397 ALA A O 1
ATOM 2899 N N . VAL A 1 398 ? 31.311 -1.135 4.705 1.00 50.94 398 VAL A N 1
ATOM 2900 C CA . VAL A 1 398 ? 31.406 -1.466 6.134 1.00 50.94 398 VAL A CA 1
ATOM 2901 C C . VAL A 1 398 ? 31.897 -0.242 6.901 1.00 50.94 398 VAL A C 1
ATOM 2903 O O . VAL A 1 398 ? 32.984 0.267 6.634 1.00 50.94 398 VAL A O 1
ATOM 2906 N N . TRP A 1 399 ? 31.115 0.205 7.881 1.00 47.59 399 TRP A N 1
ATOM 2907 C CA . TRP A 1 399 ? 31.435 1.346 8.738 1.00 47.59 399 TRP A CA 1
ATOM 2908 C C . TRP A 1 399 ? 31.647 0.884 10.180 1.00 47.59 399 TRP A C 1
ATOM 2910 O O . TRP A 1 399 ? 30.829 0.150 10.739 1.00 47.59 399 TRP A O 1
ATOM 2920 N N . HIS A 1 400 ? 32.727 1.334 10.811 1.00 55.53 400 HIS A N 1
ATOM 2921 C CA . HIS A 1 400 ? 33.048 1.022 12.204 1.00 55.53 400 HIS A CA 1
ATOM 2922 C C . HIS A 1 400 ? 33.873 2.153 12.833 1.00 55.53 400 HIS A C 1
ATOM 2924 O O . HIS A 1 400 ? 34.328 3.064 12.144 1.00 55.53 400 HIS A O 1
ATOM 2930 N N . SER A 1 401 ? 34.090 2.090 14.149 1.00 50.88 401 SER A N 1
ATOM 2931 C CA . SER A 1 401 ? 35.050 2.968 14.823 1.00 50.88 401 SER A CA 1
ATOM 2932 C C . SER A 1 401 ? 36.481 2.487 14.562 1.00 50.88 401 SER A C 1
ATOM 2934 O O . SER A 1 401 ? 36.756 1.297 14.730 1.00 50.88 401 SER A O 1
ATOM 2936 N N . ASP A 1 402 ? 37.395 3.382 14.187 1.00 48.28 402 ASP A N 1
ATOM 2937 C CA . ASP A 1 402 ? 38.837 3.107 14.132 1.00 48.28 402 ASP A CA 1
ATOM 2938 C C . ASP A 1 402 ? 39.553 3.911 15.237 1.00 48.28 402 ASP A C 1
ATOM 2940 O O . ASP A 1 402 ? 39.517 5.145 15.205 1.00 48.28 402 ASP A O 1
ATOM 2944 N N . PRO A 1 403 ? 40.155 3.260 16.250 1.00 53.03 403 PRO A N 1
ATOM 2945 C CA . PRO A 1 403 ? 40.257 1.813 16.431 1.00 53.03 403 PRO A CA 1
ATOM 2946 C C . PRO A 1 403 ? 38.950 1.158 16.895 1.00 53.03 403 PRO A C 1
ATOM 2948 O O . PRO A 1 403 ? 38.135 1.756 17.602 1.00 53.03 403 PRO A O 1
ATOM 2951 N N . MET A 1 404 ? 38.766 -0.113 16.531 1.00 57.09 404 MET A N 1
ATOM 2952 C CA . MET A 1 404 ? 37.626 -0.907 16.996 1.00 57.09 404 MET A CA 1
ATOM 2953 C C . MET A 1 404 ? 37.740 -1.189 18.500 1.00 57.09 404 MET A C 1
ATOM 2955 O O . MET A 1 404 ? 38.780 -1.661 18.968 1.00 57.09 404 MET A O 1
ATOM 2959 N N . THR A 1 405 ? 36.663 -0.939 19.249 1.00 58.84 405 THR A N 1
ATOM 2960 C CA . THR A 1 405 ? 36.570 -1.202 20.692 1.00 58.84 405 THR A CA 1
ATOM 2961 C C . THR A 1 405 ? 35.621 -2.364 20.982 1.00 58.84 405 THR A C 1
ATOM 2963 O O . THR A 1 405 ? 34.640 -2.588 20.274 1.00 58.84 405 THR A O 1
ATOM 2966 N N . PHE A 1 406 ? 35.915 -3.131 22.035 1.00 58.66 406 PHE A N 1
ATOM 2967 C CA . PHE A 1 406 ? 35.004 -4.169 22.515 1.00 58.66 406 PHE A CA 1
ATOM 2968 C C . PHE A 1 406 ? 33.869 -3.538 23.322 1.00 58.66 406 PHE A C 1
ATOM 2970 O O . PHE A 1 406 ? 34.118 -2.744 24.230 1.00 58.66 406 PHE A O 1
ATOM 2977 N N . GLY A 1 407 ? 32.630 -3.940 23.036 1.00 56.78 407 GLY A N 1
ATOM 2978 C CA . GLY A 1 407 ? 31.491 -3.646 23.905 1.00 56.78 407 GLY A CA 1
ATOM 2979 C C . GLY A 1 407 ? 31.597 -4.368 25.255 1.00 56.78 407 GLY A C 1
ATOM 2980 O O . GLY A 1 407 ? 32.401 -5.286 25.423 1.00 56.78 407 GLY A O 1
ATOM 2981 N N . ALA A 1 408 ? 30.743 -4.001 26.215 1.00 54.53 408 ALA A N 1
ATOM 2982 C CA . ALA A 1 408 ? 30.772 -4.539 27.582 1.00 54.53 408 ALA A CA 1
ATOM 2983 C C . ALA A 1 408 ? 30.643 -6.079 27.669 1.00 54.53 408 ALA A C 1
ATOM 2985 O O . ALA A 1 408 ? 31.189 -6.682 28.589 1.00 54.53 408 ALA A O 1
ATOM 2986 N N . ALA A 1 409 ? 29.993 -6.731 26.695 1.00 58.41 409 ALA A N 1
ATOM 2987 C CA . ALA A 1 409 ? 29.900 -8.194 26.606 1.00 58.41 409 ALA A CA 1
ATOM 2988 C C . ALA A 1 409 ? 30.928 -8.826 25.633 1.00 58.41 409 ALA A C 1
ATOM 2990 O O . ALA A 1 409 ? 30.906 -10.029 25.373 1.00 58.41 409 ALA A O 1
ATOM 2991 N N . GLY A 1 410 ? 31.900 -8.045 25.147 1.00 62.81 410 GLY A N 1
ATOM 2992 C CA . GLY A 1 410 ? 32.976 -8.502 24.265 1.00 62.81 410 GLY A CA 1
ATOM 2993 C C . GLY A 1 410 ? 32.591 -8.651 22.797 1.00 62.81 410 GLY A C 1
ATOM 2994 O O . GLY A 1 410 ? 33.286 -9.356 22.062 1.00 62.81 410 GLY A O 1
ATOM 2995 N N . GLN A 1 411 ? 31.497 -8.016 22.373 1.00 69.31 411 GLN A N 1
ATOM 2996 C CA . GLN A 1 411 ? 31.131 -7.916 20.967 1.00 69.31 411 GLN A CA 1
ATOM 2997 C C . GLN A 1 411 ? 31.921 -6.832 20.228 1.00 69.31 411 GLN A C 1
ATOM 2999 O O . GLN A 1 411 ? 32.251 -5.791 20.799 1.00 69.31 411 GLN A O 1
ATOM 3004 N N . VAL A 1 412 ? 32.160 -7.076 18.942 1.00 66.00 412 VAL A N 1
ATOM 3005 C CA . VAL A 1 412 ? 32.577 -6.074 17.954 1.00 66.00 412 VAL A CA 1
ATOM 3006 C C . VAL A 1 412 ? 31.408 -5.862 17.007 1.00 66.00 412 VAL A C 1
ATOM 3008 O O . VAL A 1 412 ? 30.816 -6.841 16.555 1.00 66.00 412 VAL A O 1
ATOM 3011 N N . CYS A 1 413 ? 31.065 -4.609 16.723 1.00 63.00 413 CYS A N 1
ATOM 3012 C CA . CYS A 1 413 ? 29.948 -4.271 15.849 1.00 63.00 413 CYS A CA 1
ATOM 3013 C C . CYS A 1 413 ? 30.416 -3.446 14.650 1.00 63.00 413 CYS A C 1
ATOM 3015 O O . CYS A 1 413 ? 31.346 -2.645 14.751 1.00 63.00 413 CYS A O 1
ATOM 3017 N N . SER A 1 414 ? 29.766 -3.627 13.509 1.00 60.75 414 SER A N 1
ATOM 3018 C CA . SER A 1 414 ? 29.976 -2.814 12.312 1.00 60.75 414 SER A CA 1
ATOM 3019 C C . SER A 1 414 ? 28.649 -2.592 11.611 1.00 60.75 414 SER A C 1
ATOM 3021 O O . SER A 1 414 ? 27.762 -3.446 11.640 1.00 60.75 414 SER A O 1
ATOM 3023 N N . TYR A 1 415 ? 28.503 -1.421 11.013 1.00 59.41 415 TYR A N 1
ATOM 3024 C CA . TYR A 1 415 ? 27.360 -1.108 10.180 1.00 59.41 415 TYR A CA 1
ATOM 3025 C C . TYR A 1 415 ? 27.651 -1.593 8.767 1.00 59.41 415 TYR A C 1
ATOM 3027 O O . TYR A 1 415 ? 28.672 -1.220 8.188 1.00 59.41 415 TYR A O 1
ATOM 3035 N N . VAL A 1 416 ? 26.787 -2.446 8.230 1.00 55.75 416 VAL A N 1
ATOM 3036 C CA . VAL A 1 416 ? 27.016 -3.103 6.943 1.00 55.75 416 VAL A CA 1
ATOM 3037 C C . VAL A 1 416 ? 25.905 -2.739 5.971 1.00 55.75 416 VAL A C 1
ATOM 3039 O O . VAL A 1 416 ? 24.725 -2.728 6.328 1.00 55.75 416 VAL A O 1
ATOM 3042 N N . THR A 1 417 ? 26.303 -2.450 4.734 1.00 55.69 417 THR A N 1
ATOM 3043 C CA . THR A 1 417 ? 25.420 -2.214 3.585 1.00 55.69 417 THR A CA 1
ATOM 3044 C C . THR A 1 417 ? 25.906 -3.036 2.393 1.00 55.69 417 THR A C 1
ATOM 3046 O O . THR A 1 417 ? 27.114 -3.184 2.214 1.00 55.69 417 THR A O 1
ATOM 3049 N N . SER A 1 418 ? 24.979 -3.582 1.602 1.00 51.41 418 SER A N 1
ATOM 3050 C CA . SER A 1 418 ? 25.267 -4.375 0.397 1.00 51.41 418 SER A CA 1
ATOM 3051 C C . SER A 1 418 ? 24.273 -4.032 -0.705 1.00 51.41 418 SER A C 1
ATOM 3053 O O . SER A 1 418 ? 23.112 -3.746 -0.404 1.00 51.41 418 SER A O 1
ATOM 3055 N N . ASP A 1 419 ? 24.732 -4.037 -1.956 1.00 50.75 419 ASP A N 1
ATOM 3056 C CA . ASP A 1 419 ? 23.965 -3.649 -3.138 1.00 50.75 419 ASP A CA 1
ATOM 3057 C C . ASP A 1 419 ? 23.366 -4.818 -3.952 1.00 50.75 419 ASP A C 1
ATOM 3059 O O . ASP A 1 419 ? 22.491 -4.553 -4.776 1.00 50.75 419 ASP A O 1
ATOM 3063 N N . GLU A 1 420 ? 23.737 -6.088 -3.705 1.00 43.75 420 GLU A N 1
ATOM 3064 C CA . GLU A 1 420 ? 23.311 -7.218 -4.562 1.00 43.75 420 GLU A CA 1
ATOM 3065 C C . GLU A 1 420 ? 22.588 -8.407 -3.866 1.00 43.75 420 GLU A C 1
ATOM 3067 O O . GLU A 1 420 ? 21.511 -8.761 -4.368 1.00 43.75 420 GLU A O 1
ATOM 3072 N N . PRO A 1 421 ? 23.021 -8.996 -2.720 1.00 46.91 421 PRO A N 1
ATOM 3073 C CA . PRO A 1 421 ? 22.168 -9.951 -1.988 1.00 46.91 421 PRO A CA 1
ATOM 3074 C C . PRO A 1 421 ? 22.029 -9.711 -0.470 1.00 46.91 421 PRO A C 1
ATOM 3076 O O . PRO A 1 421 ? 22.769 -8.961 0.163 1.00 46.91 421 PRO A O 1
ATOM 3079 N N . THR A 1 422 ? 21.050 -10.399 0.135 1.00 47.22 422 THR A N 1
ATOM 3080 C CA . THR A 1 422 ? 20.853 -10.430 1.591 1.00 47.22 422 THR A CA 1
ATOM 3081 C C . THR A 1 422 ? 22.062 -11.063 2.284 1.00 47.22 422 THR A C 1
ATOM 3083 O O . THR A 1 422 ? 22.300 -12.257 2.129 1.00 47.22 422 THR A O 1
ATOM 3086 N N . ILE A 1 423 ? 22.818 -10.298 3.075 1.00 50.62 423 ILE A N 1
ATOM 3087 C CA . ILE A 1 423 ? 23.878 -10.868 3.928 1.00 50.62 423 ILE A CA 1
ATOM 3088 C C . ILE A 1 423 ? 23.198 -11.557 5.110 1.00 50.62 423 ILE A C 1
ATOM 3090 O O . ILE A 1 423 ? 22.477 -10.895 5.842 1.00 50.62 423 ILE A O 1
ATOM 3094 N N . TYR A 1 424 ? 23.402 -12.863 5.308 1.00 44.91 424 TYR A N 1
ATOM 3095 C CA . TYR A 1 424 ? 22.747 -13.612 6.394 1.00 44.91 424 TYR A CA 1
ATOM 3096 C C . TYR A 1 424 ? 23.570 -13.664 7.688 1.00 44.91 424 TYR A C 1
ATOM 3098 O O . TYR A 1 424 ? 22.998 -13.755 8.771 1.00 44.91 424 TYR A O 1
ATOM 3106 N N . ALA A 1 425 ? 24.900 -13.592 7.602 1.00 52.78 425 ALA A N 1
ATOM 3107 C CA . ALA A 1 425 ? 25.798 -13.542 8.753 1.00 52.78 425 ALA A CA 1
ATOM 3108 C C . ALA A 1 425 ? 27.152 -12.938 8.356 1.00 52.78 425 ALA A C 1
ATOM 3110 O O . ALA A 1 425 ? 27.578 -13.075 7.210 1.00 52.78 425 ALA A O 1
ATOM 3111 N N . LEU A 1 426 ? 27.844 -12.322 9.316 1.00 55.06 426 LEU A N 1
ATOM 3112 C CA . LEU A 1 426 ? 29.264 -11.991 9.206 1.00 55.06 426 LEU A CA 1
ATOM 3113 C C . LEU A 1 426 ? 30.099 -13.115 9.817 1.00 55.06 426 LEU A C 1
ATOM 3115 O O . LEU A 1 426 ? 29.754 -13.625 10.882 1.00 55.06 426 LEU A O 1
ATOM 3119 N N . SER A 1 427 ? 31.212 -13.459 9.177 1.00 57.41 427 SER A N 1
ATOM 3120 C CA . SER A 1 427 ? 32.211 -14.403 9.679 1.00 57.41 427 SER A CA 1
ATOM 3121 C C . SER A 1 427 ? 33.554 -13.694 9.870 1.00 57.41 427 SER A C 1
ATOM 3123 O O . SER A 1 427 ? 33.966 -12.917 9.008 1.00 57.41 427 SER A O 1
ATOM 3125 N N . ILE A 1 428 ? 34.222 -13.960 10.997 1.00 61.53 428 ILE A N 1
ATOM 3126 C CA . ILE A 1 428 ? 35.606 -13.550 11.265 1.00 61.53 428 ILE A CA 1
ATOM 3127 C C . ILE A 1 428 ? 36.432 -14.791 11.598 1.00 61.53 428 ILE A C 1
ATOM 3129 O O . ILE A 1 428 ? 36.073 -15.558 12.491 1.00 61.53 428 ILE A O 1
ATOM 3133 N N . ASN A 1 429 ? 37.589 -14.947 10.955 1.00 60.91 429 ASN A N 1
ATOM 3134 C CA . ASN A 1 429 ? 38.573 -15.953 11.341 1.00 60.91 429 ASN A CA 1
ATOM 3135 C C . ASN A 1 429 ? 39.601 -15.364 12.323 1.00 60.91 429 ASN A C 1
ATOM 3137 O O . ASN A 1 429 ? 40.355 -14.455 11.981 1.00 60.91 429 ASN A O 1
ATOM 3141 N N . LEU A 1 430 ? 39.647 -15.892 13.548 1.00 63.94 430 LEU A N 1
ATOM 3142 C CA . LEU A 1 430 ? 40.640 -15.545 14.565 1.00 63.94 430 LEU A CA 1
ATOM 3143 C C . LEU A 1 430 ? 41.470 -16.783 14.902 1.00 63.94 430 LEU A C 1
ATOM 3145 O O . LEU A 1 430 ? 40.966 -17.728 15.508 1.00 63.94 430 LEU A O 1
ATOM 3149 N N . ARG A 1 431 ? 42.765 -16.769 14.554 1.00 63.94 431 ARG A N 1
ATOM 3150 C CA . ARG A 1 431 ? 43.712 -17.867 14.845 1.00 63.94 431 ARG A CA 1
ATOM 3151 C C . ARG A 1 431 ? 43.208 -19.242 14.366 1.00 63.94 431 ARG A C 1
ATOM 3153 O O . ARG A 1 431 ? 43.311 -20.226 15.093 1.00 63.94 431 ARG A O 1
ATOM 3160 N N . GLY A 1 432 ? 42.620 -19.301 13.170 1.00 61.56 432 GLY A N 1
ATOM 3161 C CA . GLY A 1 432 ? 42.074 -20.533 12.591 1.00 61.56 432 GLY A CA 1
ATOM 3162 C C . GLY A 1 432 ? 40.693 -20.929 13.122 1.00 61.56 432 GLY A C 1
ATOM 3163 O O . GLY A 1 432 ? 40.179 -21.971 12.733 1.00 61.56 432 GLY A O 1
ATOM 3164 N N . THR A 1 433 ? 40.081 -20.124 13.999 1.00 63.41 433 THR A N 1
ATOM 3165 C CA . THR A 1 433 ? 38.712 -20.339 14.485 1.00 63.41 433 THR A CA 1
ATOM 3166 C C . THR A 1 433 ? 37.762 -19.333 13.846 1.00 63.41 433 THR A C 1
ATOM 3168 O O . THR A 1 433 ? 37.921 -18.127 14.024 1.00 63.41 433 THR A O 1
ATOM 3171 N N . GLU A 1 434 ? 36.754 -19.830 13.133 1.00 67.19 434 GLU A N 1
ATOM 3172 C CA . GLU A 1 434 ? 35.686 -19.010 12.560 1.00 67.19 434 GLU A CA 1
ATOM 3173 C C . GLU A 1 434 ? 34.649 -18.635 13.635 1.00 67.19 434 GLU A C 1
ATOM 3175 O O . GLU A 1 434 ? 34.140 -19.498 14.352 1.00 67.19 434 GLU A O 1
ATOM 3180 N N . VAL A 1 435 ? 34.322 -17.348 13.748 1.00 64.62 435 VAL A N 1
ATOM 3181 C CA . VAL A 1 435 ? 33.295 -16.813 14.652 1.00 64.62 435 VAL A CA 1
ATOM 3182 C C . VAL A 1 435 ? 32.244 -16.085 13.819 1.00 64.62 435 VAL A C 1
ATOM 3184 O O . VAL A 1 435 ? 32.586 -15.206 13.030 1.00 64.62 435 VAL A O 1
ATOM 3187 N N . LYS A 1 436 ? 30.966 -16.446 13.990 1.00 60.38 436 LYS A N 1
ATOM 3188 C CA . LYS A 1 436 ? 29.846 -15.937 13.180 1.00 60.38 436 LYS A CA 1
ATOM 3189 C C . LYS A 1 436 ? 28.936 -15.010 13.979 1.00 60.38 436 LYS A C 1
ATOM 3191 O O . LYS A 1 436 ? 28.719 -15.234 15.170 1.00 60.38 436 LYS A O 1
ATOM 3196 N N . SER A 1 437 ? 28.382 -13.986 13.332 1.00 60.88 437 SER A N 1
ATOM 3197 C CA . SER A 1 437 ? 27.327 -13.165 13.930 1.00 60.88 437 SER A CA 1
ATOM 3198 C C . SER A 1 437 ? 26.033 -13.977 14.055 1.00 60.88 437 SER A C 1
ATOM 3200 O O . SER A 1 437 ? 25.729 -14.773 13.160 1.00 60.88 437 SER A O 1
ATOM 3202 N N . PRO A 1 438 ? 25.219 -13.757 15.103 1.00 53.97 438 PRO A N 1
ATOM 3203 C CA . PRO A 1 438 ? 23.820 -14.152 15.058 1.00 53.97 438 PRO A CA 1
ATOM 3204 C C . PRO A 1 438 ? 23.162 -13.454 13.859 1.00 53.97 438 PRO A C 1
ATOM 3206 O O . PRO A 1 438 ? 23.460 -12.297 13.562 1.00 53.97 438 PRO A O 1
ATOM 3209 N N . VAL A 1 439 ? 22.362 -14.213 13.120 1.00 52.72 439 VAL A N 1
ATOM 3210 C CA . VAL A 1 439 ? 21.809 -13.881 11.800 1.00 52.72 439 VAL A CA 1
ATOM 3211 C C . VAL A 1 439 ? 21.268 -12.445 11.730 1.00 52.72 439 VAL A C 1
ATOM 3213 O O . VAL A 1 439 ? 20.494 -12.035 12.592 1.00 52.72 439 VAL A O 1
ATOM 3216 N N . GLY A 1 440 ? 21.640 -11.693 10.689 1.00 50.38 440 GLY A N 1
ATOM 3217 C CA . GLY A 1 440 ? 21.174 -10.319 10.470 1.00 50.38 440 GLY A CA 1
ATOM 3218 C C . GLY A 1 440 ? 21.158 -9.968 8.986 1.00 50.38 440 GLY A C 1
ATOM 3219 O O . GLY A 1 440 ? 22.218 -9.835 8.393 1.00 50.38 440 GLY A O 1
ATOM 3220 N N . GLY A 1 441 ? 19.962 -9.844 8.403 1.00 53.56 441 GLY A N 1
ATOM 3221 C CA . GLY A 1 441 ? 19.746 -9.565 6.980 1.00 53.56 441 GLY A CA 1
ATOM 3222 C C . GLY A 1 441 ? 20.080 -8.122 6.596 1.00 53.56 441 GLY A C 1
ATOM 3223 O O . GLY A 1 441 ? 19.343 -7.214 6.975 1.00 53.56 441 GLY A O 1
ATOM 3224 N N . VAL A 1 442 ? 21.144 -7.910 5.820 1.00 52.28 442 VAL A N 1
ATOM 3225 C CA . VAL A 1 442 ? 21.477 -6.603 5.213 1.00 52.28 442 VAL A CA 1
ATOM 3226 C C . VAL A 1 442 ? 20.942 -6.554 3.787 1.00 52.28 442 VAL A C 1
ATOM 3228 O O . VAL A 1 442 ? 21.113 -7.513 3.046 1.00 52.28 442 VAL A O 1
ATOM 3231 N N . SER A 1 443 ? 20.326 -5.445 3.382 1.00 51.44 443 SER A N 1
ATOM 3232 C CA . SER A 1 443 ? 19.932 -5.184 1.986 1.00 51.44 443 SER A CA 1
ATOM 3233 C C . SER A 1 443 ? 20.181 -3.708 1.647 1.00 51.44 443 SER A C 1
ATOM 3235 O O . SER A 1 443 ? 20.372 -2.926 2.586 1.00 51.44 443 SER A O 1
ATOM 3237 N N . PRO A 1 444 ? 20.136 -3.290 0.368 1.00 46.28 444 PRO A N 1
ATOM 3238 C CA . PRO A 1 444 ? 20.371 -1.892 -0.013 1.00 46.28 444 PRO A CA 1
ATOM 3239 C C . PRO A 1 444 ? 19.442 -0.913 0.724 1.00 46.28 444 PRO A C 1
ATOM 3241 O O . PRO A 1 444 ? 19.824 0.213 1.032 1.00 46.28 444 PRO A O 1
ATOM 3244 N N . ASP A 1 445 ? 18.245 -1.387 1.076 1.00 43.62 445 ASP A N 1
ATOM 3245 C CA . ASP A 1 445 ? 17.185 -0.611 1.722 1.00 43.62 445 ASP A CA 1
ATOM 3246 C C . ASP A 1 445 ? 17.182 -0.765 3.253 1.00 43.62 445 ASP A C 1
ATOM 3248 O O . ASP A 1 445 ? 16.395 -0.128 3.955 1.00 43.62 445 ASP A O 1
ATOM 3252 N N . ARG A 1 446 ? 18.033 -1.652 3.787 1.00 55.22 446 ARG A N 1
ATOM 3253 C CA . ARG A 1 446 ? 18.158 -1.947 5.221 1.00 55.22 446 ARG A CA 1
ATOM 3254 C C . ARG A 1 446 ? 19.625 -2.130 5.599 1.00 55.22 446 ARG A C 1
ATOM 3256 O O . ARG A 1 446 ? 20.088 -3.269 5.717 1.00 55.22 446 ARG A O 1
ATOM 3263 N N . PRO A 1 447 ? 20.352 -1.025 5.814 1.00 58.72 447 PRO A N 1
ATOM 3264 C CA . PRO A 1 447 ? 21.623 -1.081 6.514 1.00 58.72 447 PRO A CA 1
ATOM 3265 C C . PRO A 1 447 ? 21.414 -1.711 7.898 1.00 58.72 447 PRO A C 1
ATOM 3267 O O . PRO A 1 447 ? 20.457 -1.355 8.593 1.00 58.72 447 PRO A O 1
ATOM 3270 N N . ALA A 1 448 ? 22.280 -2.631 8.318 1.00 60.09 448 ALA A N 1
ATOM 3271 C CA . ALA A 1 448 ? 22.146 -3.275 9.625 1.00 60.09 448 ALA A CA 1
ATOM 3272 C C . ALA A 1 448 ? 23.417 -3.118 10.461 1.00 60.09 448 ALA A C 1
ATOM 3274 O O . ALA A 1 448 ? 24.536 -3.251 9.962 1.00 60.09 448 ALA A O 1
ATOM 3275 N N . LEU A 1 449 ? 23.231 -2.869 11.760 1.00 63.31 449 LEU A N 1
ATOM 3276 C CA . LEU A 1 449 ? 24.294 -3.011 12.745 1.00 63.31 449 LEU A CA 1
ATOM 3277 C C . LEU A 1 449 ? 24.468 -4.503 13.031 1.00 63.31 449 LEU A C 1
ATOM 3279 O O . LEU A 1 449 ? 23.592 -5.134 13.619 1.00 63.31 449 LEU A O 1
ATOM 3283 N N . MET A 1 450 ? 25.597 -5.061 12.619 1.00 62.75 450 MET A N 1
ATOM 3284 C CA . MET A 1 450 ? 25.917 -6.464 12.839 1.00 62.75 450 MET A CA 1
ATOM 3285 C C . MET A 1 450 ? 26.993 -6.571 13.911 1.00 62.75 450 MET A C 1
ATOM 3287 O O . MET A 1 450 ? 28.017 -5.894 13.835 1.00 62.75 450 MET A O 1
ATOM 3291 N N . CYS A 1 451 ? 26.761 -7.420 14.911 1.00 64.94 451 CYS A N 1
ATOM 3292 C CA . CYS A 1 451 ? 27.675 -7.619 16.030 1.00 64.94 451 CYS A CA 1
ATOM 3293 C C . CYS A 1 451 ? 28.137 -9.077 16.104 1.00 64.94 451 CYS A C 1
ATOM 3295 O O . CYS A 1 451 ? 27.327 -9.995 15.994 1.00 64.94 451 CYS A O 1
ATOM 3297 N N . ILE A 1 452 ? 29.428 -9.296 16.346 1.00 69.19 452 ILE A N 1
ATOM 3298 C CA . ILE A 1 452 ? 30.019 -10.616 16.589 1.00 69.19 452 ILE A CA 1
ATOM 3299 C C . ILE A 1 452 ? 30.542 -10.655 18.019 1.00 69.19 452 ILE A C 1
ATOM 3301 O O . ILE A 1 452 ? 31.379 -9.838 18.400 1.00 69.19 452 ILE A O 1
ATOM 3305 N N . ALA A 1 453 ? 30.069 -11.617 18.810 1.00 73.50 453 ALA A N 1
ATOM 3306 C CA . ALA A 1 453 ? 30.599 -11.873 20.144 1.00 73.50 453 ALA A CA 1
ATOM 3307 C C . ALA A 1 453 ? 31.911 -12.661 20.039 1.00 73.50 453 ALA A C 1
ATOM 3309 O O . ALA A 1 453 ? 31.912 -13.795 19.563 1.00 73.50 453 ALA A O 1
ATOM 3310 N N . ILE A 1 454 ? 33.029 -12.085 20.496 1.00 71.00 454 ILE A N 1
ATOM 3311 C CA . ILE A 1 454 ? 34.330 -12.766 20.475 1.00 71.00 454 ILE A CA 1
ATOM 3312 C C . ILE A 1 454 ? 34.575 -13.430 21.843 1.00 71.00 454 ILE A C 1
ATOM 3314 O O . ILE A 1 454 ? 34.711 -12.724 22.858 1.00 71.00 454 ILE A O 1
ATOM 3318 N N . PRO A 1 455 ? 34.668 -14.778 21.906 1.00 73.12 455 PRO A N 1
ATOM 3319 C CA . PRO A 1 455 ? 34.970 -15.495 23.142 1.00 73.12 455 PRO A CA 1
ATOM 3320 C C . PRO A 1 455 ? 36.268 -14.994 23.775 1.00 73.12 455 PRO A C 1
ATOM 3322 O O . PRO A 1 455 ? 37.248 -14.767 23.068 1.00 73.12 455 PRO A O 1
ATOM 3325 N N . ALA A 1 456 ? 36.314 -14.878 25.107 1.00 71.44 456 ALA A N 1
ATOM 3326 C CA . ALA A 1 456 ? 37.461 -14.316 25.832 1.00 71.44 456 ALA A CA 1
ATOM 3327 C C . ALA A 1 456 ? 38.811 -14.953 25.441 1.00 71.44 456 ALA A C 1
ATOM 3329 O O . ALA A 1 456 ? 39.793 -14.241 25.257 1.00 71.44 456 ALA A O 1
ATOM 3330 N N . ARG A 1 457 ? 38.833 -16.274 25.206 1.00 73.50 457 ARG A N 1
ATOM 3331 C CA . ARG A 1 457 ? 40.022 -17.040 24.778 1.00 73.50 457 ARG A CA 1
ATOM 3332 C C . ARG A 1 457 ? 40.560 -16.682 23.381 1.00 73.50 457 ARG A C 1
ATOM 3334 O O . ARG A 1 457 ? 41.705 -16.998 23.077 1.00 73.50 457 ARG A O 1
ATOM 3341 N N . LEU A 1 458 ? 39.736 -16.064 22.532 1.00 68.12 458 LEU A N 1
ATOM 3342 C CA . LEU A 1 458 ? 40.078 -15.656 21.162 1.00 68.12 458 LEU A CA 1
ATOM 3343 C C . LEU A 1 458 ? 40.308 -14.144 21.038 1.00 68.12 458 LEU A C 1
ATOM 3345 O O . LEU A 1 458 ? 40.650 -13.674 19.954 1.00 68.12 458 LEU A O 1
ATOM 3349 N N . ARG A 1 459 ? 40.136 -13.372 22.121 1.00 72.75 459 ARG A N 1
ATOM 3350 C CA . ARG A 1 459 ? 40.311 -11.917 22.077 1.00 72.75 459 ARG A CA 1
ATOM 3351 C C . ARG A 1 459 ? 41.789 -11.573 21.846 1.00 72.75 459 ARG A C 1
ATOM 3353 O O . ARG A 1 459 ? 42.646 -12.017 22.614 1.00 72.75 459 ARG A O 1
ATOM 3360 N N . PRO A 1 460 ? 42.115 -10.804 20.797 1.00 61.00 460 PRO A N 1
ATOM 3361 C CA . PRO A 1 460 ? 43.489 -10.439 20.507 1.00 61.00 460 PRO A CA 1
ATOM 3362 C C . PRO A 1 460 ? 44.049 -9.494 21.579 1.00 61.00 460 PRO A C 1
ATOM 3364 O O . PRO A 1 460 ? 43.436 -8.492 21.932 1.00 61.00 460 PRO A O 1
ATOM 3367 N N . THR A 1 461 ? 45.246 -9.800 22.079 1.00 58.94 461 THR A N 1
ATOM 3368 C CA . THR A 1 461 ? 45.999 -8.965 23.036 1.00 58.94 461 THR A CA 1
ATOM 3369 C C . THR A 1 461 ? 46.976 -8.002 22.347 1.00 58.94 461 THR A C 1
ATOM 3371 O O . THR A 1 461 ? 47.684 -7.249 23.009 1.00 58.94 461 THR A O 1
ATOM 3374 N N . LYS A 1 462 ? 47.023 -8.030 21.008 1.00 53.84 462 LYS A N 1
ATOM 3375 C CA . LYS A 1 462 ? 47.837 -7.185 20.122 1.00 53.84 462 LYS A CA 1
ATOM 3376 C C . LYS A 1 462 ? 47.005 -6.788 18.892 1.00 53.84 462 LYS A C 1
ATOM 3378 O O . LYS A 1 462 ? 46.058 -7.512 18.573 1.00 53.84 462 LYS A O 1
ATOM 3383 N N . PRO A 1 463 ? 47.350 -5.706 18.168 1.00 51.31 463 PRO A N 1
ATOM 3384 C CA . PRO A 1 463 ? 46.706 -5.379 16.894 1.00 51.31 463 PRO A CA 1
ATOM 3385 C C . PRO A 1 463 ? 46.693 -6.604 15.969 1.00 51.31 463 PRO A C 1
ATOM 3387 O O . PRO A 1 463 ? 47.733 -7.216 15.742 1.00 51.31 463 PRO A O 1
ATOM 3390 N N . THR A 1 464 ? 45.508 -7.002 15.508 1.00 53.19 464 THR A N 1
ATOM 3391 C CA . THR A 1 464 ? 45.274 -8.242 14.752 1.00 53.19 464 THR A CA 1
ATOM 3392 C C . THR A 1 464 ? 44.416 -7.921 13.535 1.00 53.19 464 THR A C 1
ATOM 3394 O O . THR A 1 464 ? 43.458 -7.163 13.653 1.00 53.19 464 THR A O 1
ATOM 3397 N N . LEU A 1 465 ? 44.775 -8.477 12.380 1.00 47.91 465 LEU A N 1
ATOM 3398 C CA . LEU A 1 465 ? 44.032 -8.306 11.135 1.00 47.91 465 LEU A CA 1
ATOM 3399 C C . LEU A 1 465 ? 42.670 -9.014 11.226 1.00 47.91 465 LEU A C 1
ATOM 3401 O O . LEU A 1 465 ? 42.601 -10.148 11.699 1.00 47.91 465 LEU A O 1
ATOM 3405 N N . VAL A 1 466 ? 41.606 -8.352 10.769 1.00 49.72 466 VAL A N 1
ATOM 3406 C CA . VAL A 1 466 ? 40.249 -8.916 10.694 1.00 49.72 466 VAL A CA 1
ATOM 3407 C C . VAL A 1 466 ? 39.860 -9.042 9.237 1.00 49.72 466 VAL A C 1
ATOM 3409 O O . VAL A 1 466 ? 39.832 -8.044 8.526 1.00 49.72 466 VAL A O 1
ATOM 3412 N N . THR A 1 467 ? 39.518 -10.251 8.812 1.00 49.09 467 THR A N 1
ATOM 3413 C CA . THR A 1 467 ? 38.923 -10.494 7.497 1.00 49.09 467 THR A CA 1
ATOM 3414 C C . THR A 1 467 ? 37.424 -10.684 7.678 1.00 49.09 467 THR A C 1
ATOM 3416 O O . THR A 1 467 ? 37.008 -11.490 8.512 1.00 49.09 467 THR A O 1
ATOM 3419 N N . PHE A 1 468 ? 36.628 -9.931 6.921 1.00 48.22 468 PHE A N 1
ATOM 3420 C CA . PHE A 1 468 ? 35.182 -10.110 6.845 1.00 48.22 468 PHE A CA 1
ATOM 3421 C C . PHE A 1 468 ? 34.877 -11.029 5.669 1.00 48.22 468 PHE A C 1
ATOM 3423 O O . PHE A 1 468 ? 35.202 -10.700 4.535 1.00 48.22 468 PHE A O 1
ATOM 3430 N N . THR A 1 469 ? 34.257 -12.172 5.935 1.00 44.88 469 THR A N 1
ATOM 3431 C CA . THR A 1 469 ? 33.862 -13.128 4.891 1.00 44.88 469 THR A CA 1
ATOM 3432 C C . THR A 1 469 ? 32.348 -13.306 4.886 1.00 44.88 469 THR A C 1
ATOM 3434 O O . THR A 1 469 ? 31.734 -13.469 5.944 1.00 44.88 469 THR A O 1
ATOM 3437 N N . ALA A 1 470 ? 31.746 -13.273 3.695 1.00 44.69 470 ALA A N 1
ATOM 3438 C CA . ALA A 1 470 ? 30.326 -13.533 3.465 1.00 44.69 470 ALA A CA 1
ATOM 3439 C C . ALA A 1 470 ? 30.162 -14.511 2.289 1.00 44.69 470 ALA A C 1
ATOM 3441 O O . ALA A 1 470 ? 31.022 -14.597 1.416 1.00 44.69 470 ALA A O 1
ATOM 3442 N N . VAL A 1 471 ? 29.066 -15.274 2.267 1.00 37.75 471 VAL A N 1
ATOM 3443 C CA . VAL A 1 471 ? 28.799 -16.232 1.180 1.00 37.75 471 VAL A CA 1
ATOM 3444 C C . VAL A 1 471 ? 28.600 -15.457 -0.126 1.00 37.75 471 VAL A C 1
ATOM 3446 O O . VAL A 1 471 ? 27.679 -14.649 -0.213 1.00 37.75 471 VAL A O 1
ATOM 3449 N N . GLY A 1 472 ? 29.467 -15.696 -1.114 1.00 41.38 472 GLY A N 1
ATOM 3450 C CA . GLY A 1 472 ? 29.465 -14.987 -2.401 1.00 41.38 472 GLY A CA 1
ATOM 3451 C C . GLY A 1 472 ? 30.283 -13.688 -2.434 1.00 41.38 472 GLY A C 1
ATOM 3452 O O . GLY A 1 472 ? 30.152 -12.934 -3.392 1.00 41.38 472 GLY A O 1
ATOM 3453 N N . ILE A 1 473 ? 31.111 -13.407 -1.416 1.00 42.34 473 ILE A N 1
ATOM 3454 C CA . ILE A 1 473 ? 31.957 -12.204 -1.352 1.00 42.34 473 ILE A CA 1
ATOM 3455 C C . ILE A 1 473 ? 33.376 -12.579 -0.898 1.00 42.34 473 ILE A C 1
ATOM 3457 O O . ILE A 1 473 ? 33.572 -12.925 0.266 1.00 42.34 473 ILE A O 1
ATOM 3461 N N . ASP A 1 474 ? 34.368 -12.416 -1.776 1.00 38.34 474 ASP A N 1
ATOM 3462 C CA . ASP A 1 474 ? 35.792 -12.389 -1.409 1.00 38.34 474 ASP A CA 1
ATOM 3463 C C . ASP A 1 474 ? 36.262 -10.926 -1.322 1.00 38.34 474 ASP A C 1
ATOM 3465 O O . ASP A 1 474 ? 36.884 -10.395 -2.241 1.00 38.34 474 ASP A O 1
ATOM 3469 N N . ALA A 1 475 ? 35.934 -10.233 -0.226 1.00 38.84 475 ALA A N 1
ATOM 3470 C CA . ALA A 1 475 ? 36.400 -8.866 0.023 1.00 38.84 475 ALA A CA 1
ATOM 3471 C C . ALA A 1 475 ? 37.210 -8.798 1.324 1.00 38.84 475 ALA A C 1
ATOM 3473 O O . ALA A 1 475 ? 36.684 -8.989 2.418 1.00 38.84 475 ALA A O 1
ATOM 3474 N N . ALA A 1 476 ? 38.503 -8.489 1.217 1.00 35.53 476 ALA A N 1
ATOM 3475 C CA . ALA A 1 476 ? 39.371 -8.231 2.361 1.00 35.53 476 ALA A CA 1
ATOM 3476 C C . ALA A 1 476 ? 39.475 -6.718 2.612 1.00 35.53 476 ALA A C 1
ATOM 3478 O O . ALA A 1 476 ? 39.839 -5.964 1.711 1.00 35.53 476 ALA A O 1
ATOM 3479 N N . VAL A 1 477 ? 39.202 -6.272 3.841 1.00 38.25 477 VAL A N 1
ATOM 3480 C CA . VAL A 1 477 ? 39.425 -4.881 4.268 1.00 38.25 477 VAL A CA 1
ATOM 3481 C C . VAL A 1 477 ? 40.363 -4.874 5.479 1.00 38.25 477 VAL A C 1
ATOM 3483 O O . VAL A 1 477 ? 40.250 -5.718 6.365 1.00 38.25 477 VAL A O 1
ATOM 3486 N N . ASN A 1 478 ? 41.333 -3.957 5.494 1.00 37.09 478 ASN A N 1
ATOM 3487 C CA . ASN A 1 478 ? 42.405 -3.902 6.493 1.00 37.09 478 ASN A CA 1
ATOM 3488 C C . ASN A 1 478 ? 41.996 -3.057 7.713 1.00 37.09 478 ASN A C 1
ATOM 3490 O O . ASN A 1 478 ? 41.646 -1.893 7.540 1.00 37.09 478 ASN A O 1
ATOM 3494 N N . TYR A 1 479 ? 42.126 -3.588 8.939 1.00 45.88 479 TYR A N 1
ATOM 3495 C CA . TYR A 1 479 ? 41.752 -2.870 10.175 1.00 45.88 479 TYR A CA 1
ATOM 3496 C C . TYR A 1 479 ? 42.767 -3.016 11.322 1.00 45.88 479 TYR A C 1
ATOM 3498 O O . TYR A 1 479 ? 43.529 -3.985 11.374 1.00 45.88 479 TYR A O 1
ATOM 3506 N N . ARG A 1 480 ? 42.759 -2.058 12.270 1.00 37.62 480 ARG A N 1
ATOM 3507 C CA . ARG A 1 480 ? 43.662 -1.987 13.438 1.00 37.62 480 ARG A CA 1
ATOM 3508 C C . ARG A 1 480 ? 42.865 -1.935 14.758 1.00 37.62 480 ARG A C 1
ATOM 3510 O O . ARG A 1 480 ? 42.040 -1.053 14.964 1.00 37.62 480 ARG A O 1
ATOM 3517 N N . PHE A 1 481 ? 43.125 -2.860 15.689 1.00 43.62 481 PHE A N 1
ATOM 3518 C CA . PHE A 1 481 ? 42.555 -2.823 17.050 1.00 43.62 481 PHE A CA 1
ATOM 3519 C C . PHE A 1 481 ? 43.430 -2.009 18.010 1.00 43.62 481 PHE A C 1
ATOM 3521 O O . PHE A 1 481 ? 44.653 -2.162 18.006 1.00 43.62 481 PHE A O 1
ATOM 3528 N N . VAL A 1 482 ? 42.810 -1.239 18.909 1.00 38.28 482 VAL A N 1
ATOM 3529 C CA . VAL A 1 482 ? 43.483 -0.641 20.074 1.00 38.28 482 VAL A CA 1
ATOM 3530 C C . VAL A 1 482 ? 42.646 -0.918 21.316 1.00 38.28 482 VAL A C 1
ATOM 3532 O O . VAL A 1 482 ? 41.480 -0.544 21.400 1.00 38.28 482 VAL A O 1
ATOM 3535 N N . VAL A 1 483 ? 43.262 -1.548 22.313 1.00 33.16 483 VAL A N 1
ATOM 3536 C CA . VAL A 1 483 ? 42.696 -1.647 23.659 1.00 33.16 483 VAL A CA 1
ATOM 3537 C C . VAL A 1 483 ? 43.015 -0.337 24.377 1.00 33.16 483 VAL A C 1
ATOM 3539 O O . VAL A 1 483 ? 44.168 -0.102 24.730 1.00 33.16 483 VAL A O 1
ATOM 3542 N N . LYS A 1 484 ? 42.025 0.533 24.600 1.00 29.31 484 LYS A N 1
ATOM 3543 C CA . LYS A 1 484 ? 42.151 1.603 25.602 1.00 29.31 484 LYS A CA 1
ATOM 3544 C C . LYS A 1 484 ? 41.518 1.111 26.900 1.00 29.31 484 LYS A C 1
ATOM 3546 O O . LYS A 1 484 ? 40.328 0.809 26.922 1.00 29.31 484 LYS A O 1
ATOM 3551 N N . GLN A 1 485 ? 42.299 1.038 27.978 1.00 28.70 485 GLN A N 1
ATOM 3552 C CA . GLN A 1 485 ? 41.718 1.008 29.318 1.00 28.70 485 GLN A CA 1
ATOM 3553 C C . GLN A 1 485 ? 41.021 2.351 29.552 1.00 28.70 485 GLN A C 1
ATOM 3555 O O . GLN A 1 485 ? 41.660 3.400 29.499 1.00 28.70 485 GLN A O 1
ATOM 3560 N N . VAL A 1 486 ? 39.709 2.316 29.776 1.00 23.64 486 VAL A N 1
ATOM 3561 C CA . VAL A 1 486 ? 38.950 3.466 30.270 1.00 23.64 486 VAL A CA 1
ATOM 3562 C C . VAL A 1 486 ? 38.751 3.243 31.763 1.00 23.64 486 VAL A C 1
ATOM 3564 O O . VAL A 1 486 ? 37.947 2.408 32.169 1.00 23.64 486 VAL A O 1
ATOM 3567 N N . THR A 1 487 ? 39.515 3.962 32.580 1.00 24.95 487 THR A N 1
ATOM 3568 C CA . THR A 1 487 ? 39.258 4.060 34.018 1.00 24.95 487 THR A CA 1
ATOM 3569 C C . THR A 1 487 ? 38.109 5.041 34.210 1.00 24.95 487 THR A C 1
ATOM 3571 O O . THR A 1 487 ? 38.279 6.237 33.989 1.00 24.95 487 THR A O 1
ATOM 3574 N N . VAL A 1 488 ? 36.935 4.547 34.599 1.00 24.16 488 VAL A N 1
ATOM 3575 C CA . VAL A 1 488 ? 35.826 5.400 35.044 1.00 24.16 488 VAL A CA 1
ATOM 3576 C C . VAL A 1 488 ? 36.052 5.686 36.529 1.00 24.16 488 VAL A C 1
ATOM 3578 O O . VAL A 1 488 ? 35.939 4.776 37.351 1.00 24.16 488 VAL A O 1
ATOM 3581 N N . GLN A 1 489 ? 36.441 6.915 36.878 1.00 23.42 489 GLN A N 1
ATOM 3582 C CA . GLN A 1 489 ? 36.361 7.374 38.269 1.00 23.42 489 GLN A CA 1
ATOM 3583 C C . GLN A 1 489 ? 34.896 7.687 38.602 1.00 23.42 489 GLN A C 1
ATOM 3585 O O . GLN A 1 489 ? 34.175 8.173 37.733 1.00 23.42 489 GLN A O 1
ATOM 3590 N N . ARG A 1 490 ? 34.477 7.302 39.816 1.00 28.56 490 ARG A N 1
ATOM 3591 C CA . ARG A 1 490 ? 33.088 7.361 40.302 1.00 28.56 490 ARG A CA 1
ATOM 3592 C C . ARG A 1 490 ? 32.456 8.738 40.180 1.00 28.56 490 ARG A C 1
ATOM 3594 O O . ARG A 1 490 ? 33.153 9.715 40.528 1.00 28.56 490 ARG A O 1
#

Secondary structure (DSSP, 8-state):
--BSEEHHHHHHHHHTT--HHHHHHHHSTT-EEEE-----EEEEEEEESEEEEE-SSS-EEEEETTS-EEEE--TT-EEEEEEETTEEEEEEE-SS-EEEEE-TT-S-EEEEESSS--EEEGGGTEEE-SSEEEEEEETTEEEEEEEEE-HHHHHHTB-SS-TTS-HHHHHHHHHHHHHHHHHHHHS-SSSS-SEESSTTS--B-GGGGTSS-TTHHHHHHHHHHTTTEEEEETTEEP---EES--SSB-B-HHHHSS---TTS---B-GGGG-TT-TTSS------HHHHHHHHHHTTS----SEEEEEEES---TTS--SSSEEEEEESS-EEEEEHHHHHHHHHTTS-GGGS-S-S-----SSTTPPPP-PPPPPSPPP--TTPPPP-PPP-EEEE--SSB---TTSEEEEEEEESSS-B---EEEETTEEEE-S---BBTTB-EEEEEEPPGGG--SS-----EEBTTB-------B---------

Solvent-accessible surface area (backbone atoms only — not comparable to full-atom values): 26988 Å² total; per-residue (Å²): 128,18,29,27,36,28,50,37,22,30,42,33,36,31,76,71,68,39,49,38,65,61,46,42,44,75,32,31,41,87,48,42,86,40,82,50,94,73,69,64,44,26,33,35,61,51,73,36,61,51,40,39,39,32,22,72,82,36,34,43,35,40,32,35,75,88,67,56,69,51,75,50,84,42,60,59,39,34,35,44,38,36,56,49,86,74,10,38,36,41,29,43,52,44,98,85,59,86,44,76,52,75,48,86,78,26,40,40,40,33,37,30,47,74,59,92,42,45,40,34,36,57,75,65,79,37,33,40,48,74,40,33,40,36,35,26,49,53,101,78,25,29,38,34,31,38,30,72,19,46,59,66,60,48,51,49,12,47,57,79,64,70,41,79,53,53,61,37,27,44,30,34,49,38,26,35,51,44,13,36,52,54,45,21,69,80,56,43,77,50,96,88,33,30,41,47,30,40,83,90,62,43,38,48,44,31,38,66,46,44,54,93,36,97,31,9,66,51,40,45,48,19,40,62,78,40,63,51,35,24,38,23,49,80,97,43,68,30,85,45,51,61,31,69,51,35,55,34,23,19,21,35,33,43,65,77,45,85,59,76,46,95,36,26,50,55,44,83,30,78,34,17,63,37,92,84,40,68,71,37,60,86,88,75,87,80,54,37,54,57,54,18,53,44,41,32,76,68,71,57,50,76,18,46,45,40,79,46,76,46,81,46,80,56,56,39,93,51,51,25,21,48,65,6,37,35,36,40,35,25,78,75,34,66,40,77,42,33,23,45,55,50,41,52,52,45,43,78,70,40,57,82,92,55,37,66,91,56,43,62,71,84,86,71,96,52,88,86,63,74,77,73,83,72,79,79,80,69,80,78,78,77,88,66,97,72,76,81,74,85,83,75,70,63,65,72,51,79,48,68,61,88,53,46,60,71,44,100,85,36,28,42,64,35,38,35,36,26,75,73,61,71,41,53,44,52,34,36,59,53,95,89,42,78,47,62,23,75,74,51,73,19,29,74,92,36,68,34,81,46,49,33,71,50,55,78,93,68,56,74,94,55,72,54,76,53,47,56,43,44,97,85,40,96,55,81,57,93,57,58,47,50,91,74,88,78,84,82,78,132

Mean predicted aligned error: 13.62 Å

Sequence (490 aa):
HGVGMSQYGAYGRALAGHDVAQILDAYYPGTAIEPRSLGNIRVHIGDAQATELTNPTGNIVITAESGASSVIAGPNERLAVRRNGASVQVQVVAPNVGGTLTFPGAQHVYFSSAGDESIRVAATGRSYRFGRLDVSPNGVGLRMIVRDLSMDQYLYGLGEMPASWPLEALKAQAIAGRSYAARALAAPKNAEFDLYSTTVDQAYVGTSVTDGSSYGANWKAAVDATSGRVLTHGAAVAQTYYSSSNGGFSERSDYVWASSLPYLIAAADPFDAVAANKNSRWTRTFTATELGAWVENAGRGSIGAVTRVELSGNLGASGRAERATVKLVGVTASATMTGAQFRTMINNRAGASRQLLSTRFTVSPTPGAAAPDLPQPGPPPATNPGAAGDTTPPNLAVWHSDPMTFGAAGQVCSYVTSDEPTIYALSINLRGTEVKSPVGGVSPDRPALMCIAIPARLRPTKPTLVTFTAVGIDAAVNYRFVVKQVTVQR

pLDDT: mean 80.3, std 20.36, range [23.42, 98.88]

Radius of gyration: 26.73 Å; Cα contacts (8 Å, |Δi|>4): 1058; chains: 1; bounding box: 70×53×69 Å

Foldseek 3Di:
DQWFAALLLLLLCVVVVDFLVRRRCVRQPQWDWDFDDFFKFKEWLDFDQKKKKFFQPFWKWKAFPVRDIDIGGDRGWIWIWHDDPQAIWIWTPDPPDTDTDDPPPGQKMKIATPDQTWMQIGVRRATARDAIWIWGQDPHIIITMGTDQDLLSQQLQFPAHQLPGRLRSLLNVLQLLSLQQRVLVVPAPDPRGRYYCDPVRTPRRHNPQQPPDPRSVSNSVSSVVSPSIYIDNPPGRDNHDYDNASLQWGFAPCLLPNDGDPRGHIDGRPSRPDPPNPPSDDDADDFQQRLQVLCVVLVQDRQGRFPDWDWADDQTPSRFQSQIKIWTHHPRGIGIDTLVVVQVSCQVPPDPNRHDPGSRDDDDPDPPPGDPPDDDDDDDPPDDPDDDDDLDAWDKDKAADAQFDADPQRKTKIWIATADAWFQWKWWQFPNDIWIWHTDTHYNVDTDITITRDPPVRDDPAWDFTAIDTVSHPDGDGGTHDDDDDDDDD

Nearest PDB structures (foldseek):
  6nav-assembly1_A  TM=5.305E-01  e=7.780E-02  Saccharolobus islandicus LAL14/1
  2dib-assembly1_A  TM=4.179E-01  e=6.839E-01  Homo sapiens
  1o5u-assembly2_B  TM=3.683E-01  e=4.719E-01  Thermotoga maritima
  3tp4-assembly3_B  TM=4.001E-01  e=7.837E+00  synthetic construct
  4kl1-assembly1_C  TM=2.555E-01  e=1.437E+00  Homo sapiens